Protein AF-A0A914ERN0-F1 (afdb_monomer_lite)

pLDDT: mean 87.13, std 11.27, range [37.75, 97.75]

Radius of gyration: 34.72 Å; chains: 1; bounding box: 72×78×96 Å

Sequence (443 aa):
MRLVADIIRGEQVDKALYILKYSKKDASNKLEKVLLSAMANWQTKNEGADIEEANLIVKEIFVDSARQLKRLRPAPQGMGQKTNPIGNRLGIIRGWDSNWFGGKDYGDRIAEDYKIRRYLEARLSKGGISKIYIERTLKLVTVTITTARPGLIIGKGGQEVDKLKEELKKLTGKDIQINIFEIKRPELDAVLVADSISKQIENRISYRRAVKMAMASTMRMGAEGIKVQISGRLNGAEMARSESFKDGRIPLSTFRADIDYHWAEAHTTYGRLGVKVWIMKGEVYGKRELSPLVGQQKKGEIMLQPKRTKFRRVHKMKMKGNAQRGSQLAYGTFGIKATEGAWITARQIEAARIAATRYMKREGQLWIKIFPDKPITKKPAEVRMGKGKGAVEYWVAVVKPGKIMFEIGGVPYEIAKEALRLAAQKLPVVTRFIVANDFVKPL

Foldseek 3Di:
DVVLQVVQAFPWLVVNLVCLVPDPDPVSVVVNVVSVVVVVVVCVVVVNPDPVVVRDGRHDDDDPPPDPPPPPDPDPPDPPVDDDLQVLQDPPAAADLEDDDQPPNPVVVVVLVVVLVVVCCVVCVVFAWQGWRWYDDPFEIEIETETQHVDVCCDDPNVNVVVSQVVSCVSRVGHYHYHYHHDPQLLQGQSSLQVQLLVCVLVVHQSVVSVVVSQVSNVVVPFQKKKKKKWQCHPLNPDIDIDMDIDGDDDSVDNQWPKHKDWDWRQHPSGIMIIIMITTRGGDDDGDDNDPPVPPPVPPLPQLEDPDDPDQADDDDDLDDADPPQLADDPAQKFKFFQAKDWWFSVLLSQLVCQLCVLCVVAFDKDFPFGQHHFDFDDDPPDDPPPPTHHGDGTTTTHHHSHTGMHTHRDAPVSRVVSNVRSCVSTPTDIDMDGHPPDDHDD

Secondary structure (DSSP, 8-state):
-HHHHHHHTTSBHHHHHHHHHH---HHHHHHHHHHHHHHHHHHHHTTT--GGGS--B-----SS-S-----SS--------S--TTGGGBTTTB--SEE---GGGHHHHHHHHHHHHHHHHHHTTTS-EEEEEEEE-SSEEEEEEEES-HHHHH-GGGHHHHHHHHHHHHHHSSEEEEEEEE-S-GGG-HHHHHHHHHHHHHTT--HHHHHHHHHHHHHHTT-SEEEEEEEESGGG-SS-EEEEEEEE---TT-TTEEEEEEEEEEEETTEEEEEEEEEEEEE--SPPP-S--TT-----------S--S-SS-PPPP--S--SSS-S-SS-SEEEEESS-EEEEHHHHHHHHHHHHHHTTT-SEEEE-----EEEEE--TT--TTS---EEEEEEEEEPTT-EEEEEESS-HHHHHHHHHHHHTTSSS-EEEEE-TT-PPP-

Structure (mmCIF, N/CA/C/O backbone):
data_AF-A0A914ERN0-F1
#
_entry.id   AF-A0A914ERN0-F1
#
loop_
_atom_site.group_PDB
_atom_site.id
_atom_site.type_symbol
_atom_site.label_atom_id
_atom_site.label_alt_id
_atom_site.label_comp_id
_atom_site.label_asym_id
_atom_site.label_entity_id
_atom_site.label_seq_id
_atom_site.pdbx_PDB_ins_code
_atom_site.Cartn_x
_atom_site.Cartn_y
_atom_site.Cartn_z
_atom_site.occupancy
_atom_site.B_iso_or_equiv
_atom_site.auth_seq_id
_atom_site.auth_comp_id
_atom_site.auth_asym_id
_atom_site.auth_atom_id
_atom_site.pdbx_PDB_model_num
ATOM 1 N N . MET A 1 1 ? -39.581 11.720 21.947 1.00 81.75 1 MET A N 1
ATOM 2 C CA . MET A 1 1 ? -39.251 11.022 23.207 1.00 81.75 1 MET A CA 1
ATOM 3 C C . MET A 1 1 ? -39.975 11.668 24.381 1.00 81.75 1 MET A C 1
ATOM 5 O O . MET A 1 1 ? -40.815 10.982 24.935 1.00 81.75 1 MET A O 1
ATOM 9 N N . ARG A 1 2 ? -39.779 12.970 24.664 1.00 86.06 2 ARG A N 1
ATOM 10 C CA . ARG A 1 2 ? -40.518 13.713 25.715 1.00 86.06 2 ARG A CA 1
ATOM 11 C C . ARG A 1 2 ? -42.035 13.502 25.690 1.00 86.06 2 ARG A C 1
ATOM 13 O O . ARG A 1 2 ? -42.568 12.968 26.640 1.00 86.06 2 ARG A O 1
ATOM 20 N N . LEU A 1 3 ? -42.676 13.744 24.546 1.00 86.19 3 LEU A N 1
ATOM 21 C CA . LEU A 1 3 ? -44.133 13.603 24.404 1.00 86.19 3 LEU A CA 1
ATOM 22 C C . LEU A 1 3 ? -44.672 12.216 24.803 1.00 86.19 3 LEU A C 1
ATOM 24 O O . LEU A 1 3 ? -45.736 12.123 25.388 1.00 86.19 3 LEU A O 1
ATOM 28 N N . VAL A 1 4 ? -43.937 11.136 24.513 1.00 87.62 4 VAL A N 1
ATOM 29 C CA . VAL A 1 4 ? -44.347 9.773 24.907 1.00 87.62 4 VAL A CA 1
ATOM 30 C C . VAL A 1 4 ? -44.039 9.514 26.385 1.00 87.62 4 VAL A C 1
ATOM 32 O O . VAL A 1 4 ? -44.820 8.858 27.058 1.00 87.62 4 VAL A O 1
ATOM 35 N N . ALA A 1 5 ? -42.929 10.057 26.893 1.00 87.50 5 ALA A N 1
ATOM 36 C CA . ALA A 1 5 ? -42.560 9.973 28.302 1.00 87.50 5 ALA A CA 1
ATOM 37 C C . ALA A 1 5 ? -43.561 10.712 29.206 1.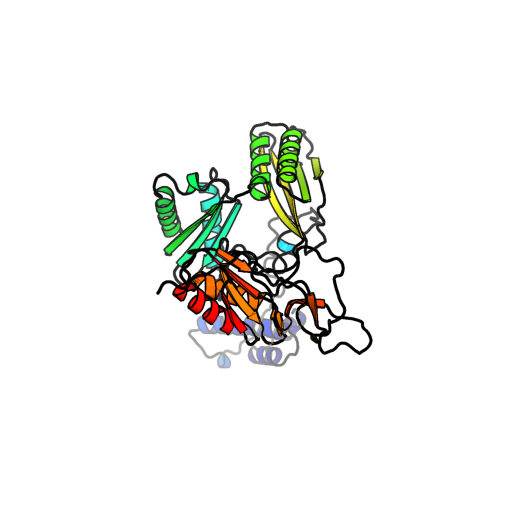00 87.50 5 ALA A C 1
ATOM 39 O O . ALA A 1 5 ? -43.885 10.218 30.277 1.00 87.50 5 ALA A O 1
ATOM 40 N N . ASP A 1 6 ? -44.085 11.855 28.765 1.00 88.44 6 ASP A N 1
ATOM 41 C CA . ASP A 1 6 ? -45.083 12.616 29.517 1.00 88.44 6 ASP A CA 1
ATOM 42 C C . ASP A 1 6 ? -46.426 11.869 29.606 1.00 88.44 6 ASP A C 1
ATOM 44 O O . ASP A 1 6 ? -47.073 11.935 30.642 1.00 88.44 6 ASP A O 1
ATOM 48 N N . ILE A 1 7 ? -46.811 11.108 28.570 1.00 88.50 7 ILE A N 1
ATOM 49 C CA . ILE A 1 7 ? -48.057 10.313 28.551 1.00 88.50 7 ILE A CA 1
ATOM 50 C C . ILE A 1 7 ? -48.031 9.178 29.580 1.00 88.50 7 ILE A C 1
ATOM 52 O O . ILE A 1 7 ? -49.056 8.864 30.170 1.00 88.50 7 ILE A O 1
ATOM 56 N N . ILE A 1 8 ? -46.878 8.536 29.771 1.00 91.31 8 ILE A N 1
ATOM 57 C CA . ILE A 1 8 ? -46.741 7.411 30.709 1.00 91.31 8 ILE A CA 1
ATOM 58 C C . ILE A 1 8 ? -46.378 7.860 32.129 1.00 91.31 8 ILE A C 1
ATOM 60 O O . ILE A 1 8 ? -46.307 7.027 33.028 1.00 91.31 8 ILE A O 1
ATOM 64 N N . ARG A 1 9 ? -46.093 9.152 32.342 1.00 90.38 9 ARG A N 1
ATOM 65 C CA . ARG A 1 9 ? -45.712 9.677 33.656 1.00 90.38 9 ARG A CA 1
ATOM 66 C C . ARG A 1 9 ? -46.934 9.674 34.574 1.00 90.38 9 ARG A C 1
ATOM 68 O O . ARG A 1 9 ? -47.954 10.264 34.245 1.00 90.38 9 ARG A O 1
ATOM 75 N N . GLY A 1 10 ? -46.799 9.053 35.740 1.00 87.94 10 GLY A N 1
ATOM 76 C CA . GLY A 1 10 ? -47.865 8.932 36.734 1.00 87.94 10 GLY A CA 1
ATOM 77 C C . GLY A 1 10 ? -48.873 7.814 36.455 1.00 87.94 10 GLY A C 1
ATOM 78 O O . GLY A 1 10 ? -49.787 7.631 37.251 1.00 87.94 10 GLY A O 1
ATOM 79 N N . GLU A 1 11 ? -48.710 7.053 35.372 1.00 90.25 11 GLU A N 1
ATOM 80 C CA . GLU A 1 11 ? -49.578 5.916 35.054 1.00 90.25 11 GLU A CA 1
ATOM 81 C C . GLU A 1 11 ? -49.099 4.626 35.735 1.00 90.25 11 GLU A C 1
ATOM 83 O O . GLU A 1 11 ? -47.909 4.456 36.032 1.00 90.25 11 GLU A O 1
ATOM 88 N N . GLN A 1 12 ? -50.030 3.693 35.953 1.00 90.81 12 GLN A N 1
ATOM 89 C CA . GLN A 1 12 ? -49.698 2.328 36.373 1.00 90.81 12 GLN A CA 1
ATOM 90 C C . GLN A 1 12 ? -48.815 1.644 35.329 1.00 90.81 12 GLN A C 1
ATOM 92 O O . GLN A 1 12 ? -48.972 1.866 34.125 1.00 90.81 12 GLN A O 1
ATOM 97 N N . VAL A 1 13 ? -47.897 0.793 35.786 1.00 89.56 13 VAL A N 1
ATOM 98 C CA . VAL A 1 13 ? -46.905 0.140 34.919 1.00 89.56 13 VAL A CA 1
ATOM 99 C C . VAL A 1 13 ? -47.565 -0.686 33.809 1.00 89.56 13 VAL A C 1
ATOM 101 O O . VAL A 1 13 ? -47.133 -0.592 32.660 1.00 89.56 13 VAL A O 1
ATOM 104 N N . ASP A 1 14 ? -48.661 -1.392 34.095 1.00 88.25 14 ASP A N 1
ATOM 105 C CA . ASP A 1 14 ? -49.376 -2.209 33.101 1.00 88.25 14 ASP A CA 1
ATOM 106 C C . ASP A 1 14 ? -50.022 -1.353 32.011 1.00 88.25 14 ASP A C 1
ATOM 108 O O . ASP A 1 14 ? -49.905 -1.623 30.810 1.00 88.25 14 ASP A O 1
ATOM 112 N N . LYS A 1 15 ? -50.643 -0.244 32.422 1.00 89.75 15 LYS A N 1
ATOM 113 C CA . LYS A 1 15 ? -51.238 0.733 31.509 1.00 89.75 15 LYS A CA 1
ATOM 114 C C . LYS A 1 15 ? -50.163 1.451 30.692 1.00 89.75 15 LYS A C 1
ATOM 116 O O . LYS A 1 15 ? -50.334 1.637 29.487 1.00 89.75 15 LYS A O 1
ATOM 121 N N . ALA A 1 16 ? -49.030 1.795 31.301 1.00 90.81 16 ALA A N 1
ATOM 122 C CA . ALA A 1 16 ? -47.885 2.379 30.611 1.00 90.81 16 ALA A CA 1
ATOM 123 C C . ALA A 1 16 ? -47.293 1.415 29.567 1.00 90.81 16 ALA A C 1
ATOM 125 O O . ALA A 1 16 ? -47.033 1.830 28.437 1.00 90.81 16 ALA A O 1
ATOM 126 N N . LEU A 1 17 ? -47.140 0.127 29.894 1.00 90.81 17 LEU A N 1
ATOM 127 C CA . LEU A 1 17 ? -46.702 -0.910 28.952 1.00 90.81 17 LEU A CA 1
ATOM 128 C C . LEU A 1 17 ? -47.677 -1.068 27.789 1.00 90.81 17 LEU A C 1
ATOM 130 O O . LEU A 1 17 ? -47.248 -1.113 26.637 1.00 90.81 17 LEU A O 1
ATOM 134 N N . TYR A 1 18 ? -48.980 -1.095 28.069 1.00 91.81 18 TYR A N 1
ATOM 135 C CA . TYR A 1 18 ? -50.008 -1.168 27.036 1.00 91.81 18 TYR A CA 1
ATOM 136 C C . TYR A 1 18 ? -49.926 0.029 26.076 1.00 91.81 18 TYR A C 1
ATOM 138 O O . TYR A 1 18 ? -49.869 -0.144 24.856 1.00 91.81 18 TYR A O 1
ATOM 146 N N . ILE A 1 19 ? -49.838 1.248 26.618 1.00 91.00 19 ILE A N 1
ATOM 147 C CA . ILE A 1 19 ? -49.691 2.475 25.826 1.00 91.00 19 ILE A CA 1
ATOM 148 C C . ILE A 1 19 ? -48.431 2.415 24.957 1.00 91.00 19 ILE A C 1
ATOM 150 O O . ILE A 1 19 ? -48.478 2.776 23.781 1.00 91.00 19 ILE A O 1
ATOM 154 N N . LEU A 1 20 ? -47.304 1.956 25.504 1.00 92.31 20 LEU A N 1
ATOM 155 C CA . LEU A 1 20 ? -46.041 1.880 24.772 1.00 92.31 20 LEU A CA 1
ATOM 156 C C . LEU A 1 20 ? -46.078 0.823 23.662 1.00 92.31 20 LEU A C 1
ATOM 158 O O . LEU A 1 20 ? -45.673 1.128 22.539 1.00 92.31 20 LEU A O 1
ATOM 162 N N . LYS A 1 21 ? -46.630 -0.362 23.939 1.00 91.69 21 LYS A N 1
ATOM 163 C CA . LYS A 1 21 ? -46.690 -1.497 23.007 1.00 91.69 21 LYS A CA 1
ATOM 164 C C . LYS A 1 21 ? -47.580 -1.229 21.791 1.00 91.69 21 LYS A C 1
ATOM 166 O O . LYS A 1 21 ? -47.264 -1.668 20.687 1.00 91.69 21 LYS A O 1
ATOM 171 N N . TYR A 1 22 ? -48.673 -0.485 21.973 1.00 90.62 22 TYR A N 1
ATOM 172 C CA . TYR A 1 22 ? -49.628 -0.174 20.899 1.00 90.62 22 TYR A CA 1
ATOM 173 C C . TYR A 1 22 ? -49.457 1.228 20.290 1.00 90.62 22 TYR A C 1
ATOM 175 O O . TYR A 1 22 ? -50.153 1.594 19.338 1.00 90.62 22 TYR A O 1
ATOM 183 N N . SER A 1 23 ? -48.513 2.027 20.788 1.00 89.62 23 SER A N 1
ATOM 184 C CA . SER A 1 23 ? -48.238 3.358 20.249 1.00 89.62 23 SER A CA 1
ATOM 185 C C . SER A 1 23 ? -47.385 3.299 18.979 1.00 89.62 23 SER A C 1
ATOM 187 O O . SER A 1 23 ? -46.308 2.714 18.946 1.00 89.62 23 SER A O 1
ATOM 189 N N . LYS A 1 24 ? -47.811 4.011 17.925 1.00 87.81 24 LYS A N 1
ATOM 190 C CA . LYS A 1 24 ? -47.096 4.085 16.630 1.00 87.81 24 LYS A CA 1
ATOM 191 C C . LYS A 1 24 ? -45.813 4.935 16.655 1.00 87.81 24 LYS A C 1
ATOM 193 O O . LYS A 1 24 ? -45.214 5.175 15.607 1.00 87.81 24 LYS A O 1
ATOM 198 N N . LYS A 1 25 ? -45.411 5.491 17.802 1.00 89.62 25 LYS A N 1
ATOM 199 C CA . LYS A 1 25 ? -44.251 6.395 17.900 1.00 89.62 25 LYS A CA 1
ATOM 200 C C . LYS A 1 25 ? -42.958 5.590 18.103 1.00 89.62 25 LYS A C 1
ATOM 202 O O . LYS A 1 25 ? -42.872 4.805 19.033 1.00 89.62 25 LYS A O 1
ATOM 207 N N . ASP A 1 26 ? -41.903 5.872 17.328 1.00 86.44 26 ASP A N 1
ATOM 208 C CA . ASP A 1 26 ? -40.585 5.197 17.456 1.00 86.44 26 ASP A CA 1
ATOM 209 C C . ASP A 1 26 ? -39.987 5.269 18.876 1.00 86.44 26 ASP A C 1
ATOM 211 O O . ASP A 1 26 ? -39.319 4.351 19.349 1.00 86.44 26 ASP A O 1
ATOM 215 N N . ALA A 1 27 ? -40.261 6.364 19.593 1.00 87.50 27 ALA A N 1
ATOM 216 C CA . ALA A 1 27 ? -39.803 6.534 20.967 1.00 87.50 27 ALA A CA 1
ATOM 217 C C . ALA A 1 27 ? -40.391 5.494 21.939 1.00 87.50 27 ALA A C 1
ATOM 219 O O . ALA A 1 27 ? -39.750 5.220 22.952 1.00 87.50 27 ALA A O 1
ATOM 220 N N . SER A 1 28 ? -41.554 4.913 21.633 1.00 90.31 28 SER A N 1
ATOM 221 C CA . SER A 1 28 ? -42.236 3.947 22.493 1.00 90.31 28 SER A CA 1
ATOM 222 C C . SER A 1 28 ? -41.409 2.678 22.685 1.00 90.31 28 SER A C 1
ATOM 224 O O . SER A 1 28 ? -41.165 2.298 23.822 1.00 90.31 28 SER A O 1
ATOM 226 N N . ASN A 1 29 ? -40.821 2.133 21.614 1.00 89.31 29 ASN A N 1
ATOM 227 C CA . ASN A 1 29 ? -39.947 0.950 21.674 1.00 89.31 29 ASN A CA 1
ATOM 228 C C . ASN A 1 29 ? -38.736 1.141 22.604 1.00 89.31 29 ASN A C 1
ATOM 230 O O . ASN A 1 29 ? -38.238 0.198 23.218 1.00 89.31 29 ASN A O 1
ATOM 234 N N . LYS A 1 30 ? -38.200 2.368 22.672 1.00 88.81 30 LYS A N 1
ATOM 235 C CA . LYS A 1 30 ? -37.059 2.698 23.542 1.00 88.81 30 LYS A CA 1
ATOM 236 C C . LYS A 1 30 ? -37.501 2.834 24.996 1.00 88.81 30 LYS A C 1
ATOM 238 O O . LYS A 1 30 ? -36.798 2.354 25.876 1.00 88.81 30 LYS A O 1
ATOM 243 N N . LEU A 1 31 ? -38.646 3.470 25.235 1.00 90.00 31 LEU A N 1
ATOM 244 C CA . LEU A 1 31 ? -39.204 3.657 26.574 1.00 90.00 31 LEU A CA 1
ATOM 245 C C . LEU A 1 31 ? -39.729 2.346 27.174 1.00 90.00 31 LEU A C 1
ATOM 247 O O . LEU A 1 31 ? -39.523 2.112 28.357 1.00 90.00 31 LEU A O 1
ATOM 251 N N . GLU A 1 32 ? -40.300 1.461 26.357 1.00 91.94 32 GLU A N 1
ATOM 252 C CA . GLU A 1 32 ? -40.731 0.116 26.754 1.00 91.94 32 GLU A CA 1
ATOM 253 C C . GLU A 1 32 ? -39.556 -0.694 27.308 1.00 91.94 32 GLU A C 1
ATOM 255 O O . GLU A 1 32 ? -39.633 -1.231 28.408 1.00 91.94 32 GLU A O 1
ATOM 260 N N . LYS A 1 33 ? -38.413 -0.695 26.610 1.00 90.50 33 LYS A N 1
ATOM 261 C CA . LYS A 1 33 ? -37.191 -1.361 27.091 1.00 90.50 33 LYS A CA 1
ATOM 262 C C . LYS A 1 33 ? -36.689 -0.799 28.419 1.00 90.50 33 LYS A C 1
ATOM 264 O O . LYS A 1 33 ? -36.198 -1.560 29.249 1.00 90.50 33 LYS A O 1
ATOM 269 N N . VAL A 1 34 ? -36.785 0.517 28.616 1.00 89.94 34 VAL A N 1
ATOM 270 C CA . VAL A 1 34 ? -36.385 1.165 29.876 1.00 89.94 34 VAL A CA 1
ATOM 271 C C . VAL A 1 34 ? -37.326 0.759 31.007 1.00 89.94 34 VAL A C 1
ATOM 273 O O . VAL A 1 34 ? -36.851 0.421 32.087 1.00 89.94 34 VAL A O 1
ATOM 276 N N . LEU A 1 35 ? -38.635 0.740 30.750 1.00 90.38 35 LEU A N 1
ATOM 277 C CA . LEU A 1 35 ? -39.643 0.354 31.732 1.00 90.38 35 LEU A CA 1
ATOM 278 C C . LEU A 1 35 ? -39.508 -1.125 32.128 1.00 90.38 35 LEU A C 1
ATOM 280 O O . LEU A 1 35 ? -39.431 -1.426 33.315 1.00 90.38 35 LEU A O 1
ATOM 284 N N . LEU A 1 36 ? -39.340 -2.026 31.154 1.00 91.12 36 LEU A N 1
ATOM 285 C CA . LEU A 1 36 ? -39.062 -3.449 31.395 1.00 91.12 36 LEU A CA 1
ATOM 286 C C . LEU A 1 36 ? -37.764 -3.660 32.188 1.00 91.12 36 LEU A C 1
ATOM 288 O O . LEU A 1 36 ? -37.714 -4.481 33.099 1.00 91.12 36 LEU A O 1
ATOM 292 N N . SER A 1 37 ? -36.711 -2.892 31.886 1.00 90.69 37 SER A N 1
ATOM 293 C CA . SER A 1 37 ? -35.466 -2.946 32.660 1.00 90.69 37 SER A CA 1
ATOM 294 C C . SER A 1 37 ? -35.651 -2.444 34.096 1.00 90.69 37 SER A C 1
ATOM 296 O O . SER A 1 37 ? -35.029 -2.991 35.005 1.00 90.69 37 SER A O 1
ATOM 298 N N . ALA A 1 38 ? -36.485 -1.425 34.321 1.00 89.12 38 ALA A N 1
ATOM 299 C CA . ALA A 1 38 ? -36.793 -0.926 35.659 1.00 89.12 38 ALA A CA 1
ATOM 300 C C . ALA A 1 38 ? -37.590 -1.955 36.480 1.00 89.12 38 ALA A C 1
ATOM 302 O O . ALA A 1 38 ? -37.272 -2.167 37.649 1.00 89.12 38 ALA A O 1
ATOM 303 N N . MET A 1 39 ? -38.552 -2.638 35.855 1.00 88.00 39 MET A N 1
ATOM 304 C CA . MET A 1 39 ? -39.310 -3.740 36.458 1.00 88.00 39 MET A CA 1
ATOM 305 C C . MET A 1 39 ? -38.406 -4.912 36.850 1.00 88.00 39 MET A C 1
ATOM 307 O O . MET A 1 39 ? -38.461 -5.372 37.986 1.00 88.00 39 MET A O 1
ATOM 311 N N . ALA A 1 40 ? -37.505 -5.334 35.958 1.00 87.12 40 ALA A N 1
ATOM 312 C CA . ALA A 1 40 ? -36.551 -6.406 36.246 1.00 87.12 40 ALA A CA 1
ATOM 313 C C . ALA A 1 40 ? -35.616 -6.055 37.423 1.00 87.12 40 ALA A C 1
ATOM 315 O O . ALA A 1 40 ? -35.338 -6.889 38.287 1.00 87.12 40 ALA A O 1
ATOM 316 N N . ASN A 1 41 ? -35.166 -4.796 37.502 1.00 88.31 41 ASN A N 1
ATOM 317 C CA . ASN A 1 41 ? -34.366 -4.310 38.630 1.00 88.31 41 ASN A CA 1
ATOM 318 C C . ASN A 1 41 ? -35.152 -4.316 39.950 1.00 88.31 41 ASN A C 1
ATOM 320 O O . ASN A 1 41 ? -34.573 -4.579 41.002 1.00 88.31 41 ASN A O 1
ATOM 324 N N . TRP A 1 42 ? -36.448 -4.004 39.905 1.00 87.75 42 TRP A N 1
ATOM 325 C CA . TRP A 1 42 ? -37.327 -4.057 41.070 1.00 87.75 42 TRP A CA 1
ATOM 326 C C . TRP A 1 42 ? -37.553 -5.504 41.533 1.00 87.75 42 TRP A C 1
ATOM 328 O O . TRP A 1 42 ? -37.339 -5.788 42.708 1.00 87.75 42 TRP A O 1
ATOM 338 N N . GLN A 1 43 ? -37.855 -6.433 40.617 1.00 86.12 43 GLN A N 1
ATOM 339 C CA . GLN A 1 43 ? -38.014 -7.863 40.934 1.00 86.12 43 GLN A CA 1
ATOM 340 C C . GLN A 1 43 ? -36.761 -8.450 41.583 1.00 86.12 43 GLN A C 1
ATOM 342 O O . GLN A 1 43 ? -36.849 -9.167 42.573 1.00 86.12 43 GLN A O 1
ATOM 347 N N . THR A 1 44 ? -35.583 -8.096 41.062 1.00 85.81 44 THR A N 1
ATOM 348 C CA . THR A 1 44 ? -34.299 -8.551 41.616 1.00 85.81 44 THR A CA 1
ATOM 349 C C . THR A 1 44 ? -34.086 -8.052 43.050 1.00 85.81 44 THR A C 1
ATOM 351 O O . THR A 1 44 ? -33.466 -8.738 43.854 1.00 85.81 44 THR A O 1
ATOM 354 N N . LYS A 1 45 ? -34.588 -6.856 43.385 1.00 87.19 45 LYS A N 1
ATOM 355 C CA . LYS A 1 45 ? -34.467 -6.278 44.732 1.00 87.19 45 LYS A CA 1
ATOM 356 C C . LYS A 1 45 ? -35.470 -6.844 45.735 1.00 87.19 45 LYS A C 1
ATOM 358 O O . LYS A 1 45 ? -35.169 -6.820 46.920 1.00 87.19 45 LYS A O 1
ATOM 363 N N . ASN A 1 46 ? -36.618 -7.329 45.270 1.00 84.00 46 ASN A N 1
ATOM 364 C CA . ASN A 1 46 ? -37.695 -7.855 46.112 1.00 84.00 46 ASN A CA 1
ATOM 365 C C . ASN A 1 46 ? -37.856 -9.373 45.955 1.00 84.00 46 ASN A C 1
ATOM 367 O O . ASN A 1 46 ? -38.974 -9.873 45.919 1.00 84.00 46 ASN A O 1
ATOM 371 N N . GLU A 1 47 ? -36.737 -10.087 45.805 1.00 80.50 47 GLU A N 1
ATOM 372 C CA . GLU A 1 47 ? -36.672 -11.559 45.830 1.00 80.50 47 GLU A CA 1
ATOM 373 C C . GLU A 1 47 ? -37.648 -12.273 44.874 1.00 80.50 47 GLU A C 1
ATOM 375 O O . GLU A 1 47 ? -38.101 -13.380 45.140 1.00 80.50 47 GLU A O 1
ATOM 380 N N . GLY A 1 48 ? -37.952 -11.663 43.723 1.00 70.56 48 GLY A N 1
ATOM 381 C CA . GLY A 1 48 ? -38.833 -12.268 42.723 1.00 70.56 48 GLY A CA 1
ATOM 382 C C . GLY A 1 48 ? -40.327 -12.180 43.041 1.00 70.56 48 GLY A C 1
ATOM 383 O O . GLY A 1 48 ? -41.092 -12.927 42.441 1.00 70.56 48 GLY A O 1
ATOM 384 N N . ALA A 1 49 ? -40.743 -11.272 43.931 1.00 75.69 49 ALA A N 1
ATOM 385 C CA . ALA A 1 49 ? -42.154 -10.963 44.154 1.00 75.69 49 ALA A CA 1
ATOM 386 C C . ALA A 1 49 ? -42.894 -10.646 42.838 1.00 75.69 49 ALA A C 1
ATOM 388 O O . ALA A 1 49 ? -42.345 -9.990 41.938 1.00 75.69 49 ALA A O 1
ATOM 389 N N . ASP A 1 50 ? -44.149 -11.094 42.745 1.00 72.50 50 ASP A N 1
ATOM 390 C CA . ASP A 1 50 ? -44.970 -10.904 41.556 1.00 72.50 50 ASP A CA 1
ATOM 391 C C . ASP A 1 50 ? -45.312 -9.425 41.352 1.00 72.50 50 ASP A C 1
ATOM 393 O O . ASP A 1 50 ? -45.817 -8.725 42.230 1.00 72.50 50 ASP A O 1
ATOM 397 N N . ILE A 1 51 ? -45.009 -8.933 40.150 1.00 69.38 51 ILE A N 1
ATOM 398 C CA . ILE A 1 51 ? -45.210 -7.526 39.781 1.00 69.38 51 ILE A CA 1
ATOM 399 C C . ILE A 1 51 ? -46.698 -7.168 39.767 1.00 69.38 51 ILE A C 1
ATOM 401 O O . ILE A 1 51 ? -47.054 -6.039 40.105 1.00 69.38 51 ILE A O 1
ATOM 405 N N . GLU A 1 52 ? -47.548 -8.118 39.375 1.00 67.06 52 GLU A N 1
ATOM 406 C CA . GLU A 1 52 ? -48.994 -7.919 39.236 1.00 67.06 52 GLU A CA 1
ATOM 407 C C . GLU A 1 52 ? -49.662 -7.624 40.590 1.00 67.06 52 GLU A C 1
ATOM 409 O O . GLU A 1 52 ? -50.636 -6.877 40.653 1.00 67.06 52 GLU A O 1
ATOM 414 N N . GLU A 1 53 ? -49.082 -8.106 41.693 1.00 65.81 53 GLU A N 1
ATOM 415 C CA . GLU A 1 53 ? -49.562 -7.834 43.054 1.00 65.81 53 GLU A CA 1
ATOM 416 C C . GLU A 1 53 ? -49.023 -6.506 43.625 1.00 65.81 53 GLU A C 1
ATOM 418 O O . GLU A 1 53 ? -49.556 -5.971 44.598 1.00 65.81 53 GLU A O 1
ATOM 423 N N . ALA A 1 54 ? -47.984 -5.928 43.011 1.00 70.19 54 ALA A N 1
ATOM 424 C CA . ALA A 1 54 ? -47.200 -4.831 43.582 1.00 70.19 54 ALA A CA 1
ATOM 425 C C . ALA A 1 54 ? -47.706 -3.410 43.254 1.00 70.19 54 ALA A C 1
ATOM 427 O O . ALA A 1 54 ? -47.090 -2.435 43.690 1.00 70.19 54 ALA A O 1
ATOM 428 N N . ASN A 1 55 ? -48.805 -3.273 42.499 1.00 80.25 55 ASN A N 1
ATOM 429 C CA . ASN A 1 55 ? -49.465 -2.005 42.130 1.00 80.25 55 ASN A CA 1
ATOM 430 C C . ASN A 1 55 ? -48.481 -0.852 41.810 1.00 80.25 55 ASN A C 1
ATOM 432 O O . ASN A 1 55 ? -48.527 0.237 42.392 1.00 80.25 55 ASN A O 1
ATOM 436 N N . LEU A 1 56 ? -47.530 -1.117 40.910 1.00 86.88 56 LEU A N 1
ATOM 437 C CA . LEU A 1 56 ? -46.434 -0.200 40.599 1.00 86.88 56 LEU A CA 1
ATOM 438 C C . LEU A 1 56 ? -46.882 0.956 39.691 1.00 86.88 56 LEU A C 1
ATOM 440 O O . LEU A 1 56 ? -47.666 0.783 38.756 1.00 86.88 56 LEU A O 1
ATOM 444 N N . ILE A 1 57 ? -46.304 2.140 39.916 1.00 91.38 57 ILE A N 1
ATOM 445 C CA . ILE A 1 57 ? -46.594 3.373 39.164 1.00 91.38 57 ILE A CA 1
ATOM 446 C C . ILE A 1 57 ? -45.295 3.987 38.634 1.00 91.38 57 ILE A C 1
ATOM 448 O O . ILE A 1 57 ? -44.272 4.029 39.325 1.00 91.38 57 ILE A O 1
ATOM 452 N N . VAL A 1 58 ? -45.335 4.530 37.415 1.00 88.88 58 VAL A N 1
ATOM 453 C CA . VAL A 1 58 ? -44.227 5.295 36.824 1.00 88.88 58 VAL A CA 1
ATOM 454 C C . VAL A 1 58 ? -44.163 6.684 37.464 1.00 88.88 58 VAL A C 1
ATOM 456 O O . VAL A 1 58 ? -44.699 7.656 36.936 1.00 88.88 58 VAL A O 1
ATOM 459 N N . LYS A 1 59 ? -43.505 6.790 38.623 1.00 87.38 59 LYS A N 1
ATOM 460 C CA . LYS A 1 59 ? -43.445 8.037 39.406 1.00 87.38 59 LYS A CA 1
ATOM 461 C C . LYS A 1 59 ? -42.796 9.196 38.640 1.00 87.38 59 LYS A C 1
ATOM 463 O O . LYS A 1 59 ? -43.385 10.263 38.506 1.00 87.38 59 LYS A O 1
ATOM 468 N N . GLU A 1 60 ? -41.587 8.991 38.126 1.00 85.25 60 GLU A N 1
ATOM 469 C CA . GLU A 1 60 ? -40.825 10.019 37.414 1.00 85.25 60 GLU A CA 1
ATOM 470 C C . GLU A 1 60 ? -40.108 9.428 36.202 1.00 85.25 60 GLU A C 1
ATOM 472 O O . GLU A 1 60 ? -39.639 8.291 36.219 1.00 85.25 60 GLU A O 1
ATOM 477 N N . ILE A 1 61 ? -40.002 10.232 35.143 1.00 85.75 61 ILE A N 1
ATOM 478 C CA . ILE A 1 61 ? -39.273 9.877 33.930 1.00 85.75 61 ILE A CA 1
ATOM 479 C C . ILE A 1 61 ? -38.503 11.083 33.407 1.00 85.75 61 ILE A C 1
ATOM 481 O O . ILE A 1 61 ? -39.073 12.143 33.127 1.00 85.75 61 ILE A O 1
ATOM 485 N N . PHE A 1 62 ? -37.196 10.892 33.256 1.00 83.38 62 PHE A N 1
ATOM 486 C CA . PHE A 1 62 ? -36.263 11.921 32.827 1.00 83.38 62 PHE A CA 1
ATOM 487 C C . PHE A 1 62 ? -35.890 11.730 31.359 1.00 83.38 62 PHE A C 1
ATOM 489 O O . PHE A 1 62 ? -35.486 10.647 30.936 1.00 83.38 62 PHE A O 1
ATOM 496 N N . VAL A 1 63 ? -35.985 12.805 30.579 1.00 78.94 63 VAL A N 1
ATOM 497 C CA . VAL A 1 63 ? -35.530 12.858 29.186 1.00 78.94 63 VAL A CA 1
ATOM 498 C C . VAL A 1 63 ? -34.573 14.040 29.079 1.00 78.94 63 VAL A C 1
ATOM 500 O O . VAL A 1 63 ? -34.923 15.151 29.457 1.00 78.94 63 VAL A O 1
ATOM 503 N N . ASP A 1 64 ? -33.360 13.790 28.585 1.00 70.88 64 ASP A N 1
ATOM 504 C CA . ASP A 1 64 ? -32.269 14.772 28.446 1.00 70.88 64 ASP A CA 1
ATOM 505 C C . ASP A 1 64 ? -31.604 15.252 29.756 1.00 70.88 64 ASP A C 1
ATOM 507 O O . ASP A 1 64 ? -30.772 16.154 29.720 1.00 70.88 64 ASP A O 1
ATOM 511 N N . SER A 1 65 ? -31.900 14.627 30.902 1.00 64.94 65 SER A N 1
ATOM 512 C CA . SER A 1 65 ? -31.295 14.971 32.207 1.00 64.94 65 SER A CA 1
ATOM 513 C C . SER A 1 65 ? -30.018 14.188 32.538 1.00 64.94 65 SER A C 1
ATOM 515 O O . SER A 1 65 ? -29.423 14.388 33.596 1.00 64.94 65 SER A O 1
ATOM 517 N N . ALA A 1 66 ? -29.574 13.286 31.656 1.00 61.44 66 ALA A N 1
ATOM 518 C CA . ALA A 1 66 ? -28.275 12.641 31.818 1.00 61.44 66 ALA A CA 1
ATOM 519 C C . ALA A 1 66 ? -27.173 13.708 31.767 1.00 61.44 66 ALA A C 1
ATOM 521 O O . ALA A 1 66 ? -27.273 14.659 30.989 1.00 61.44 66 ALA A O 1
ATOM 522 N N . ARG A 1 67 ? -26.108 13.539 32.566 1.00 54.19 67 ARG A N 1
ATOM 523 C CA . ARG A 1 67 ? -24.914 14.392 32.510 1.00 54.19 67 ARG A CA 1
ATOM 524 C C . ARG A 1 67 ? -24.468 14.450 31.052 1.00 54.19 67 ARG A C 1
ATOM 526 O O . ARG A 1 67 ? -23.908 13.476 30.551 1.00 54.19 67 ARG A O 1
ATOM 533 N N . GLN A 1 68 ? -24.750 15.558 30.357 1.00 56.00 68 GLN A N 1
ATOM 534 C CA . GLN A 1 68 ? -24.207 15.774 29.024 1.00 56.00 68 GLN A CA 1
ATOM 535 C C . GLN A 1 68 ? -22.706 15.602 29.189 1.00 56.00 68 GLN A C 1
ATOM 537 O O . GLN A 1 68 ? -22.083 16.333 29.965 1.00 56.00 68 GLN A O 1
ATOM 542 N N . LEU A 1 69 ? -22.137 14.583 28.542 1.00 58.12 69 LEU A N 1
ATOM 543 C CA . LEU A 1 69 ? -20.696 14.424 28.491 1.00 58.12 69 LEU A CA 1
ATOM 544 C C . LEU A 1 69 ? -20.181 15.699 27.834 1.00 58.12 69 LEU A C 1
ATOM 546 O O . LEU A 1 69 ? -20.244 15.845 26.612 1.00 58.12 69 LEU A O 1
ATOM 550 N N . LYS A 1 70 ? -19.745 16.662 28.658 1.00 51.50 70 LYS A N 1
ATOM 551 C CA . LYS A 1 70 ? -19.098 17.871 28.174 1.00 51.50 70 LYS A CA 1
ATOM 552 C C . LYS A 1 70 ? -17.987 17.375 27.282 1.00 51.50 70 LYS A C 1
ATOM 554 O O . LYS A 1 70 ? -17.163 16.556 27.693 1.00 51.50 70 LYS A O 1
ATOM 559 N N . ARG A 1 71 ? -18.011 17.829 26.034 1.00 45.81 71 ARG A N 1
ATOM 560 C CA . ARG A 1 71 ? -16.956 17.524 25.087 1.00 45.81 71 ARG A CA 1
ATOM 561 C C . ARG A 1 71 ? -15.654 17.950 25.765 1.00 45.81 71 ARG A C 1
ATOM 563 O O . ARG A 1 71 ? -15.422 19.136 25.956 1.00 45.81 71 ARG A O 1
ATOM 570 N N . LEU A 1 72 ? -14.829 16.979 26.157 1.00 59.19 72 LEU A N 1
ATOM 571 C CA . LEU A 1 72 ? -13.530 17.211 26.810 1.00 59.19 72 LEU A CA 1
ATOM 572 C C . LEU A 1 72 ? -12.582 18.044 25.934 1.00 59.19 72 LEU A C 1
ATOM 574 O O . LEU A 1 72 ? -11.523 18.467 26.377 1.00 59.19 72 LEU A O 1
ATOM 578 N N . ARG A 1 73 ? -12.945 18.238 24.664 1.00 47.97 73 ARG A N 1
ATOM 579 C CA . ARG A 1 73 ? -12.185 18.969 23.664 1.00 47.97 73 ARG A CA 1
ATOM 580 C C . ARG A 1 73 ? -13.139 19.923 22.945 1.00 47.97 73 ARG A C 1
ATOM 582 O O . ARG A 1 73 ? -14.255 19.499 22.624 1.00 47.97 73 ARG A O 1
ATOM 589 N N . PRO A 1 74 ? -12.723 21.164 22.650 1.00 48.09 74 PRO A N 1
ATOM 590 C CA . PRO A 1 74 ? -13.470 22.049 21.765 1.00 48.09 74 PRO A CA 1
ATOM 591 C C . PRO A 1 74 ? -13.816 21.341 20.451 1.00 48.09 74 PRO A C 1
ATOM 593 O O . PRO A 1 74 ? -13.111 20.423 20.014 1.00 48.09 74 PRO A O 1
ATOM 596 N N . ALA A 1 75 ? -14.895 21.771 19.794 1.00 52.19 75 ALA A N 1
ATOM 597 C CA . ALA A 1 75 ? -15.108 21.381 18.408 1.00 52.19 75 ALA A CA 1
ATOM 598 C C . ALA A 1 75 ? -13.872 21.771 17.588 1.00 52.19 75 ALA A C 1
ATOM 600 O O . ALA A 1 75 ? -13.386 22.889 17.759 1.00 52.19 75 ALA A O 1
ATOM 601 N N . PRO A 1 76 ? -13.335 20.881 16.736 1.00 49.62 76 PRO A N 1
ATOM 602 C CA . PRO A 1 76 ? -12.226 21.252 15.874 1.00 49.62 76 PRO A CA 1
ATOM 603 C C . PRO A 1 76 ? -12.664 22.443 15.013 1.00 49.62 76 PRO A C 1
ATOM 605 O O . PRO A 1 76 ? -13.536 22.307 14.162 1.00 49.62 76 PRO A O 1
ATOM 608 N N . GLN A 1 77 ? -12.073 23.614 15.262 1.00 48.66 77 GLN A N 1
ATOM 609 C CA . GLN A 1 77 ? -12.354 24.854 14.526 1.00 48.66 77 GLN A CA 1
ATOM 610 C C . GLN A 1 77 ? -11.639 24.909 13.163 1.00 48.66 77 GLN A C 1
ATOM 612 O O . GLN A 1 77 ? -11.776 25.872 12.417 1.00 48.66 77 GLN A O 1
ATOM 617 N N . GLY A 1 78 ? -10.888 23.864 12.803 1.00 47.09 78 GLY A N 1
ATOM 618 C CA . GLY A 1 78 ? -10.277 23.730 11.486 1.00 47.09 78 GLY A CA 1
ATOM 619 C C . GLY A 1 78 ? -11.196 22.993 10.516 1.00 47.09 78 GLY A C 1
ATOM 620 O O . GLY A 1 78 ? -11.370 21.780 10.637 1.00 47.09 78 GLY A O 1
ATOM 621 N N . MET A 1 79 ? -11.735 23.687 9.510 1.00 51.50 79 MET A N 1
ATOM 622 C CA . MET A 1 79 ? -12.395 23.026 8.379 1.00 51.50 79 MET A CA 1
ATOM 623 C C . MET A 1 79 ? -11.355 22.298 7.517 1.00 51.50 79 MET A C 1
ATOM 625 O O . MET A 1 79 ? -10.750 22.861 6.605 1.00 51.50 79 MET A O 1
ATOM 629 N N . GLY A 1 80 ? -11.167 21.004 7.769 1.00 64.00 80 GLY A N 1
ATOM 630 C CA . GLY A 1 80 ? -10.570 20.101 6.791 1.00 64.00 80 GLY A CA 1
ATOM 631 C C . GLY A 1 80 ? -11.544 19.887 5.632 1.00 64.00 80 GLY A C 1
ATOM 632 O O . GLY A 1 80 ? -12.397 19.016 5.703 1.00 64.00 80 GLY A O 1
ATOM 633 N N . GLN A 1 81 ? -11.427 20.672 4.559 1.00 80.94 81 GLN A N 1
ATOM 634 C CA . GLN A 1 81 ? -12.345 20.598 3.407 1.00 80.94 81 GLN A CA 1
ATOM 635 C C . GLN A 1 81 ? -12.091 19.392 2.479 1.00 80.94 81 GLN A C 1
ATOM 637 O O . GLN A 1 81 ? -12.882 19.125 1.579 1.00 80.94 81 GLN A O 1
ATOM 642 N N . LYS A 1 82 ? -10.961 18.685 2.638 1.00 86.50 82 LYS A N 1
ATOM 643 C CA . LYS A 1 82 ? -10.498 17.646 1.700 1.00 86.50 82 LYS A CA 1
ATOM 644 C C . LYS A 1 82 ? -10.503 16.271 2.353 1.00 86.50 82 LYS A C 1
ATOM 646 O O . LYS A 1 82 ? -9.844 16.069 3.370 1.00 86.50 82 LYS A O 1
ATOM 651 N N . THR A 1 83 ? -11.173 15.317 1.717 1.00 90.31 83 THR A N 1
ATOM 652 C CA . THR A 1 83 ? -11.208 13.919 2.159 1.00 90.31 83 THR A CA 1
ATOM 653 C C . THR A 1 83 ? -9.887 13.196 1.887 1.00 90.31 83 THR A C 1
ATOM 655 O O . THR A 1 83 ? -9.128 13.564 0.985 1.00 90.31 83 THR A O 1
ATOM 658 N N . ASN A 1 84 ? -9.613 12.134 2.652 1.00 91.69 84 ASN A N 1
ATOM 659 C CA . ASN A 1 84 ? -8.452 11.275 2.437 1.00 91.69 84 ASN A CA 1
ATOM 660 C C . ASN A 1 84 ? -8.520 10.613 1.037 1.00 91.69 84 ASN A C 1
ATOM 662 O O . ASN A 1 84 ? -9.490 9.902 0.753 1.00 91.69 84 ASN A O 1
ATOM 666 N N . PRO A 1 85 ? -7.500 10.790 0.170 1.00 93.19 85 PRO A N 1
ATOM 667 C CA . PRO A 1 85 ? -7.472 10.189 -1.162 1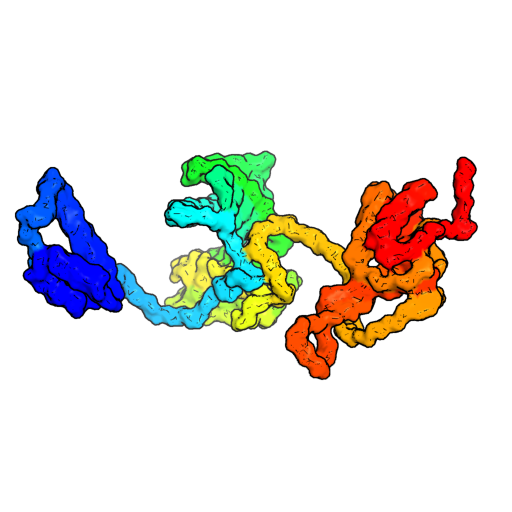.00 93.19 85 PRO A CA 1
ATOM 668 C C . PRO A 1 85 ? -7.592 8.665 -1.159 1.00 93.19 85 PRO A C 1
ATOM 670 O O . PRO A 1 85 ? -8.199 8.121 -2.079 1.00 93.19 85 PRO A O 1
ATOM 673 N N . ILE A 1 86 ? -7.035 7.998 -0.143 1.00 92.75 86 ILE A N 1
ATOM 674 C CA . ILE A 1 86 ? -7.121 6.544 0.027 1.00 92.75 86 ILE A CA 1
ATOM 675 C C . ILE A 1 86 ? -8.546 6.150 0.391 1.00 92.75 86 ILE A C 1
ATOM 677 O O . ILE A 1 86 ? -9.119 5.297 -0.279 1.00 92.75 86 ILE A O 1
ATOM 681 N N . GLY A 1 87 ? -9.130 6.817 1.392 1.00 91.75 87 GLY A N 1
ATOM 682 C CA . GLY A 1 87 ? -10.490 6.543 1.863 1.00 91.75 87 GLY A CA 1
ATOM 683 C C . GLY A 1 87 ? -11.524 6.642 0.742 1.00 91.75 87 GLY A C 1
ATOM 684 O O . GLY A 1 87 ? -12.314 5.727 0.549 1.00 91.75 87 GLY A O 1
ATOM 685 N N . ASN A 1 88 ? -11.425 7.684 -0.086 1.00 90.81 88 ASN A N 1
ATOM 686 C CA . ASN A 1 88 ? -12.287 7.888 -1.256 1.00 90.81 88 ASN A CA 1
ATOM 687 C C . ASN A 1 88 ? -12.191 6.781 -2.322 1.00 90.81 88 ASN A C 1
ATOM 689 O O . ASN A 1 88 ? -13.028 6.723 -3.217 1.00 90.81 88 ASN A O 1
ATOM 693 N N . ARG A 1 89 ? -11.144 5.953 -2.285 1.00 91.94 89 ARG A N 1
ATOM 694 C CA . ARG A 1 89 ? -10.832 4.928 -3.293 1.00 91.94 89 ARG A CA 1
ATOM 695 C C . ARG A 1 89 ? -10.985 3.501 -2.765 1.00 91.94 89 ARG A C 1
ATOM 697 O O . ARG A 1 89 ? -10.827 2.557 -3.550 1.00 91.94 89 ARG A O 1
ATOM 704 N N . LEU A 1 90 ? -11.285 3.346 -1.473 1.00 90.88 90 LEU A N 1
ATOM 705 C CA . LEU A 1 90 ? -11.570 2.053 -0.858 1.00 90.88 90 LEU A CA 1
ATOM 706 C C . LEU A 1 90 ? -12.784 1.411 -1.537 1.00 90.88 90 LEU A C 1
ATOM 708 O O . LEU A 1 90 ? -13.786 2.072 -1.791 1.00 90.88 90 LEU A O 1
ATOM 712 N N . GLY A 1 91 ? -12.669 0.131 -1.885 1.00 86.19 91 GLY A N 1
ATOM 713 C CA . GLY A 1 91 ? -13.734 -0.619 -2.562 1.00 86.19 91 GLY A CA 1
ATOM 714 C C . GLY A 1 91 ? -13.844 -0.385 -4.075 1.00 86.19 91 GLY A C 1
ATOM 715 O O . GLY A 1 91 ? -14.554 -1.131 -4.742 1.00 86.19 91 GLY A O 1
ATOM 716 N N . ILE A 1 92 ? -13.132 0.601 -4.638 1.00 88.06 92 ILE A N 1
ATOM 717 C CA . ILE A 1 92 ? -13.113 0.867 -6.089 1.00 88.06 92 ILE A CA 1
ATOM 718 C C . ILE A 1 92 ? -11.805 0.369 -6.700 1.00 88.06 92 ILE A C 1
ATOM 720 O O . ILE A 1 92 ? -11.798 -0.553 -7.513 1.00 88.06 92 ILE A O 1
ATOM 724 N N . ILE A 1 93 ? -10.688 0.992 -6.313 1.00 88.88 93 ILE A N 1
ATOM 725 C CA . ILE A 1 93 ? -9.353 0.643 -6.821 1.00 88.88 93 ILE A CA 1
ATOM 726 C C . ILE A 1 93 ? -8.398 0.185 -5.721 1.00 88.88 93 ILE A C 1
ATOM 728 O O . ILE A 1 93 ? -7.326 -0.328 -6.035 1.00 88.88 93 ILE A O 1
ATOM 732 N N . ARG A 1 94 ? -8.744 0.396 -4.445 1.00 87.19 94 ARG A N 1
ATOM 733 C CA . ARG A 1 94 ? -7.892 0.065 -3.302 1.00 87.19 94 ARG A CA 1
ATOM 734 C C . ARG A 1 94 ? -8.620 -0.850 -2.322 1.00 87.19 94 ARG A C 1
ATOM 736 O O . ARG A 1 94 ? -9.783 -0.611 -1.998 1.00 87.19 94 ARG A O 1
ATOM 743 N N . GLY A 1 95 ? -7.924 -1.900 -1.896 1.00 89.19 95 GLY A N 1
ATOM 744 C CA . GLY A 1 95 ? -8.386 -2.848 -0.886 1.00 89.19 95 GLY A CA 1
ATOM 745 C C . GLY A 1 95 ? -8.123 -2.377 0.543 1.00 89.19 95 GLY A C 1
ATOM 746 O O . GLY A 1 95 ? -7.604 -1.280 0.765 1.00 89.19 95 GLY A O 1
ATOM 747 N N . TRP A 1 96 ? -8.481 -3.234 1.494 1.00 90.88 96 TRP A N 1
ATOM 748 C CA . TRP A 1 96 ? -8.255 -3.032 2.924 1.00 90.88 96 TRP A CA 1
ATOM 749 C C . TRP A 1 96 ? -6.883 -3.559 3.347 1.00 90.88 96 TRP A C 1
ATOM 751 O O . TRP A 1 96 ? -6.413 -4.565 2.818 1.00 90.88 96 TRP A O 1
ATOM 761 N N . ASP A 1 97 ? -6.262 -2.901 4.329 1.00 91.06 97 ASP A N 1
ATOM 762 C CA . ASP A 1 97 ? -4.986 -3.361 4.886 1.00 91.06 97 ASP A CA 1
ATOM 763 C C . ASP A 1 97 ? -5.186 -4.532 5.872 1.00 91.06 97 ASP A C 1
ATOM 765 O O . ASP A 1 97 ? -4.345 -5.418 5.957 1.00 91.06 97 ASP A O 1
ATOM 769 N N . SER A 1 98 ? -6.298 -4.567 6.614 1.00 91.62 98 SER A N 1
ATOM 770 C CA . SER A 1 98 ? -6.685 -5.723 7.439 1.00 91.62 98 SER A CA 1
ATOM 771 C C . SER A 1 98 ? -7.819 -6.489 6.750 1.00 91.62 98 SER A C 1
ATOM 773 O O . SER A 1 98 ? -8.833 -5.889 6.392 1.00 91.62 98 SER A O 1
ATOM 775 N N . ASN A 1 99 ? -7.655 -7.800 6.571 1.00 90.56 99 ASN A N 1
ATOM 776 C CA . ASN A 1 99 ? -8.601 -8.674 5.878 1.00 90.56 99 ASN A CA 1
ATOM 777 C C . ASN A 1 99 ? -9.031 -9.830 6.792 1.00 90.56 99 ASN A C 1
ATOM 779 O O . ASN A 1 99 ? -8.380 -10.872 6.864 1.00 90.56 99 ASN A O 1
ATOM 783 N N . TRP A 1 100 ? -10.115 -9.620 7.537 1.00 90.50 100 TRP A N 1
ATOM 784 C CA . TRP A 1 100 ? -10.728 -10.623 8.404 1.00 90.50 100 TRP A CA 1
ATOM 785 C C . TRP A 1 100 ? -12.161 -10.228 8.775 1.00 90.50 100 TRP A C 1
ATOM 787 O O . TRP A 1 100 ? -12.543 -9.063 8.676 1.00 90.50 100 TRP A O 1
ATOM 797 N N . PHE A 1 101 ? -12.956 -11.201 9.230 1.00 88.81 101 PHE A N 1
ATOM 798 C CA . PHE A 1 101 ? -14.328 -10.983 9.693 1.00 88.81 101 PHE A CA 1
ATOM 799 C C . PHE A 1 101 ? -14.445 -11.197 11.210 1.00 88.81 101 PHE A C 1
ATOM 801 O O . PHE A 1 101 ? -13.952 -12.185 11.755 1.00 88.81 101 PHE A O 1
ATOM 808 N N . GLY A 1 102 ? -15.053 -10.231 11.904 1.00 82.88 102 GLY A N 1
ATOM 809 C CA . GLY A 1 102 ? -15.062 -10.144 13.370 1.00 82.88 102 GLY A CA 1
ATOM 810 C C . GLY A 1 102 ? -16.290 -10.709 14.076 1.00 82.88 102 GLY A C 1
ATOM 811 O O . GLY A 1 102 ? -16.179 -11.132 15.222 1.00 82.88 102 GLY A O 1
ATOM 812 N N . GLY A 1 103 ? -17.455 -10.714 13.421 1.00 90.44 103 GLY A N 1
ATOM 813 C CA . GLY A 1 103 ? -18.726 -10.997 14.092 1.00 90.44 103 GLY A CA 1
ATOM 814 C C . GLY A 1 103 ? -18.929 -10.113 15.332 1.00 90.44 103 GLY A C 1
ATOM 815 O O . GLY A 1 103 ? -18.769 -8.895 15.256 1.00 90.44 103 GLY A O 1
ATOM 816 N N . LYS A 1 104 ? -19.257 -10.737 16.470 1.00 89.19 104 LYS A N 1
ATOM 817 C CA . LYS A 1 104 ? -19.472 -10.060 17.762 1.00 89.19 104 LYS A CA 1
ATOM 818 C C . LYS A 1 104 ? -18.169 -9.574 18.420 1.00 89.19 104 LYS A C 1
ATOM 820 O O . LYS A 1 104 ? -18.183 -8.526 19.054 1.00 89.19 104 LYS A O 1
ATOM 825 N N . ASP A 1 105 ? -17.040 -10.241 18.176 1.00 87.75 105 ASP A N 1
ATOM 826 C CA . ASP A 1 105 ? -15.741 -9.933 18.808 1.00 87.75 105 ASP A CA 1
ATOM 827 C C . ASP A 1 105 ? -14.914 -8.908 18.009 1.00 87.75 105 ASP A C 1
ATOM 829 O O . ASP A 1 105 ? -13.679 -8.914 18.022 1.00 87.75 105 ASP A O 1
ATOM 833 N N . TYR A 1 106 ? -15.571 -8.046 17.230 1.00 90.94 106 TYR A N 1
ATOM 834 C CA . TYR A 1 106 ? -14.873 -7.098 16.360 1.00 90.94 106 TYR A CA 1
ATOM 835 C C . TYR A 1 106 ? -13.993 -6.122 17.158 1.00 90.94 106 TYR A C 1
ATOM 837 O O . TYR A 1 106 ? -12.872 -5.831 16.738 1.00 90.94 106 TYR A O 1
ATOM 845 N N . GLY A 1 107 ? -14.484 -5.658 18.315 1.00 92.25 107 GLY A N 1
ATOM 846 C CA . GLY A 1 107 ? -13.802 -4.695 19.188 1.00 92.25 107 GLY A CA 1
ATOM 847 C C . GLY A 1 107 ? -12.451 -5.189 19.710 1.00 92.25 107 GLY A C 1
ATOM 848 O O . GLY A 1 107 ? -11.449 -4.477 19.619 1.00 92.25 107 GLY A O 1
ATOM 849 N N . ASP A 1 108 ? -12.390 -6.434 20.175 1.00 90.69 108 ASP A N 1
ATOM 850 C CA . ASP A 1 108 ? -11.149 -7.002 20.704 1.00 90.69 108 ASP A CA 1
ATOM 851 C C . ASP A 1 108 ? -10.131 -7.248 19.589 1.00 90.69 108 ASP A C 1
ATOM 853 O O . ASP A 1 108 ? -8.953 -6.911 19.722 1.00 90.69 108 ASP A O 1
ATOM 857 N N . ARG A 1 109 ? -10.591 -7.752 18.435 1.00 90.12 109 ARG A N 1
ATOM 858 C CA . ARG A 1 109 ? -9.725 -8.027 17.277 1.00 90.12 109 ARG A CA 1
ATOM 859 C C . ARG A 1 109 ? -9.131 -6.750 16.681 1.00 90.12 109 ARG A C 1
ATOM 861 O O . ARG A 1 109 ? -7.955 -6.745 16.326 1.00 90.12 109 ARG A O 1
ATOM 868 N N . ILE A 1 110 ? -9.895 -5.655 16.604 1.00 92.94 110 ILE A N 1
ATOM 869 C CA . ILE A 1 110 ? -9.361 -4.375 16.112 1.00 92.94 110 ILE A CA 1
ATOM 870 C C . ILE A 1 110 ? -8.367 -3.746 17.099 1.00 92.94 110 ILE A C 1
ATOM 872 O O . ILE A 1 110 ? -7.358 -3.177 16.676 1.00 92.94 110 ILE A O 1
ATOM 876 N N . ALA A 1 111 ? -8.604 -3.884 18.408 1.00 93.00 111 ALA A N 1
ATOM 877 C CA . ALA A 1 111 ? -7.668 -3.423 19.429 1.00 93.00 111 ALA A CA 1
ATOM 878 C C . ALA A 1 111 ? -6.349 -4.211 19.378 1.00 93.00 111 ALA A C 1
ATOM 880 O O . ALA A 1 111 ? -5.269 -3.631 19.503 1.00 93.00 111 ALA A O 1
ATOM 881 N N . GLU A 1 112 ? -6.429 -5.521 19.147 1.00 91.19 112 GLU A N 1
ATOM 882 C CA . GLU A 1 112 ? -5.277 -6.399 18.945 1.00 91.19 112 GLU A CA 1
ATOM 883 C C . GLU A 1 112 ? -4.480 -6.011 17.682 1.00 91.19 112 GLU A C 1
ATOM 885 O O . GLU A 1 112 ? -3.264 -5.837 17.757 1.00 91.19 112 GLU A O 1
ATOM 890 N N . ASP A 1 113 ? -5.149 -5.770 16.546 1.00 93.00 113 ASP A N 1
ATOM 891 C CA . ASP A 1 113 ? -4.516 -5.279 15.308 1.00 93.00 113 ASP A CA 1
ATOM 892 C C . ASP A 1 113 ? -3.769 -3.955 15.525 1.00 93.00 113 ASP A C 1
ATOM 894 O O . ASP A 1 113 ? -2.642 -3.784 15.051 1.00 93.00 113 ASP A O 1
ATOM 898 N N . TYR A 1 114 ? -4.373 -3.014 16.257 1.00 94.19 114 TYR A N 1
ATOM 899 C CA . TYR A 1 114 ? -3.738 -1.733 16.566 1.00 94.19 114 TYR A CA 1
ATOM 900 C C . TYR A 1 114 ? -2.472 -1.911 17.415 1.00 94.19 114 TYR A C 1
ATOM 902 O O . TYR A 1 114 ? -1.450 -1.281 17.132 1.00 94.19 114 TYR A O 1
ATOM 910 N N . LYS A 1 115 ? -2.507 -2.805 18.416 1.00 93.88 115 LYS A N 1
ATOM 911 C CA . LYS A 1 115 ? -1.329 -3.148 19.230 1.00 93.88 115 LYS A CA 1
ATOM 912 C C . LYS A 1 115 ? -0.212 -3.749 18.374 1.00 93.88 115 LYS A C 1
ATOM 914 O O . LYS A 1 115 ? 0.928 -3.311 18.507 1.00 93.88 115 LYS A O 1
ATOM 919 N N . ILE A 1 116 ? -0.536 -4.682 17.470 1.00 94.00 116 ILE A N 1
ATOM 920 C CA . ILE A 1 116 ? 0.436 -5.291 16.545 1.00 94.00 116 ILE A CA 1
ATOM 921 C C . ILE A 1 116 ? 1.101 -4.216 15.677 1.00 94.00 116 ILE A C 1
ATOM 923 O O . ILE A 1 116 ? 2.328 -4.155 15.614 1.00 94.00 116 ILE A O 1
ATOM 927 N N . ARG A 1 117 ? 0.314 -3.338 15.037 1.00 94.31 117 ARG A N 1
ATOM 928 C CA . ARG A 1 117 ? 0.850 -2.274 14.166 1.00 94.31 117 ARG A CA 1
ATOM 929 C C . ARG A 1 117 ? 1.765 -1.326 14.933 1.00 94.31 117 ARG A C 1
ATOM 931 O O . ARG A 1 117 ? 2.902 -1.119 14.523 1.00 94.31 117 ARG A O 1
ATOM 938 N N . ARG A 1 118 ? 1.305 -0.827 16.085 1.00 94.12 118 ARG A N 1
ATOM 939 C CA . ARG A 1 118 ? 2.083 0.085 16.933 1.00 94.12 118 ARG A CA 1
ATOM 940 C C . ARG A 1 118 ? 3.395 -0.548 17.403 1.00 94.12 118 ARG A C 1
ATOM 942 O O . ARG A 1 118 ? 4.418 0.130 17.447 1.00 94.12 118 ARG A O 1
ATOM 949 N N . TYR A 1 119 ? 3.368 -1.831 17.761 1.00 94.31 119 TYR A N 1
ATOM 950 C CA . TYR A 1 119 ? 4.562 -2.558 18.180 1.00 94.31 119 TYR A CA 1
ATOM 951 C C . TYR A 1 119 ? 5.569 -2.703 17.034 1.00 94.31 119 TYR A C 1
ATOM 953 O O . TYR A 1 119 ? 6.744 -2.379 17.201 1.00 94.31 119 TYR A O 1
ATOM 961 N N . LEU A 1 120 ? 5.100 -3.120 15.853 1.00 93.19 120 LEU A N 1
ATOM 962 C CA . LEU A 1 120 ? 5.938 -3.287 14.666 1.00 93.19 120 LEU A CA 1
ATOM 963 C C . LEU A 1 120 ? 6.562 -1.971 14.200 1.00 93.19 120 LEU A C 1
ATOM 965 O O . LEU A 1 120 ? 7.757 -1.938 13.921 1.00 93.19 120 LEU A O 1
ATOM 969 N N . GLU A 1 121 ? 5.790 -0.885 14.158 1.00 91.00 121 GLU A N 1
ATOM 970 C CA . GLU A 1 121 ? 6.290 0.445 13.785 1.00 91.00 121 GLU A CA 1
ATOM 971 C C . GLU A 1 121 ? 7.391 0.934 14.740 1.00 91.00 121 GLU A C 1
ATOM 973 O O . GLU A 1 121 ? 8.411 1.462 14.293 1.00 91.00 121 GLU A O 1
ATOM 978 N N . ALA A 1 122 ? 7.234 0.702 16.048 1.00 91.44 122 ALA A N 1
ATOM 979 C CA . ALA A 1 122 ? 8.232 1.082 17.045 1.00 91.44 122 ALA A CA 1
ATOM 980 C C . ALA A 1 122 ? 9.497 0.207 16.972 1.00 91.44 122 ALA A C 1
ATOM 982 O O . ALA A 1 122 ? 10.617 0.727 16.953 1.00 91.44 122 ALA A O 1
ATOM 983 N N . ARG A 1 123 ? 9.330 -1.121 16.903 1.00 90.75 123 ARG A N 1
ATOM 984 C CA . ARG A 1 123 ? 10.439 -2.088 16.886 1.00 90.75 123 ARG A CA 1
ATOM 985 C C . ARG A 1 123 ? 11.276 -1.971 15.612 1.00 90.75 123 ARG A C 1
ATOM 987 O O . ARG A 1 123 ? 12.502 -1.992 15.675 1.00 90.75 123 ARG A O 1
ATOM 994 N N . LEU A 1 124 ? 10.621 -1.811 14.463 1.00 88.94 124 LEU A N 1
ATOM 995 C CA . LEU A 1 124 ? 11.240 -1.838 13.136 1.00 88.94 124 LEU A CA 1
ATOM 996 C C . LEU A 1 124 ? 11.403 -0.433 12.527 1.00 88.94 124 LEU A C 1
ATOM 998 O O . LEU A 1 124 ? 11.400 -0.271 11.305 1.00 88.94 124 LEU A O 1
ATOM 1002 N N . SER A 1 125 ? 11.622 0.588 13.358 1.00 84.94 125 SER A N 1
ATOM 1003 C CA . SER A 1 125 ? 11.800 1.993 12.941 1.00 84.94 125 SER A CA 1
ATOM 1004 C C . SER A 1 125 ? 12.914 2.214 11.898 1.00 84.94 125 SER A C 1
ATOM 1006 O O . SER A 1 125 ? 12.825 3.092 11.031 1.00 84.94 125 SER A O 1
ATOM 1008 N N . LYS A 1 126 ? 13.967 1.384 11.934 1.00 84.81 126 LYS A N 1
ATOM 1009 C CA . LYS A 1 126 ? 15.074 1.387 10.956 1.00 84.81 126 LYS A CA 1
ATOM 1010 C C . LYS A 1 126 ? 14.771 0.590 9.679 1.00 84.81 126 LYS A C 1
ATOM 1012 O O . LYS A 1 126 ? 15.478 0.749 8.683 1.00 84.81 126 LYS A O 1
ATOM 1017 N N . GLY A 1 127 ? 13.732 -0.245 9.700 1.00 80.75 127 GLY A N 1
ATOM 1018 C CA . GLY A 1 127 ? 13.360 -1.166 8.627 1.00 80.75 127 GLY A CA 1
ATOM 1019 C C . GLY A 1 127 ? 12.660 -0.512 7.435 1.00 80.75 127 GLY A C 1
ATOM 1020 O O . GLY A 1 127 ? 12.569 -1.142 6.388 1.00 80.75 127 GLY A O 1
ATOM 1021 N N . GLY A 1 128 ? 12.186 0.736 7.547 1.00 87.69 128 GLY A N 1
ATOM 1022 C CA . GLY A 1 128 ? 11.493 1.421 6.445 1.00 87.69 128 GLY A CA 1
ATOM 1023 C C . GLY A 1 128 ? 10.260 0.641 5.982 1.00 87.69 128 GLY A C 1
ATOM 1024 O O . GLY A 1 128 ? 10.206 0.159 4.847 1.00 87.69 128 GLY A O 1
ATOM 1025 N N . ILE A 1 129 ? 9.318 0.445 6.905 1.00 92.56 129 ILE A N 1
ATOM 1026 C CA . ILE A 1 129 ? 8.045 -0.233 6.648 1.00 92.56 129 ILE A CA 1
ATOM 1027 C C . ILE A 1 129 ? 7.116 0.730 5.913 1.00 92.56 129 ILE A C 1
ATOM 1029 O O . ILE A 1 129 ? 7.012 1.892 6.286 1.00 92.56 129 ILE A O 1
ATOM 1033 N N . SER A 1 130 ? 6.426 0.238 4.886 1.00 92.50 130 SER A N 1
ATOM 1034 C CA . SER A 1 130 ? 5.373 0.996 4.205 1.00 92.50 130 SER A CA 1
ATOM 1035 C C . SER A 1 130 ? 3.990 0.626 4.732 1.00 92.50 130 SER A C 1
ATOM 1037 O O . SER A 1 130 ? 3.266 1.466 5.260 1.00 92.50 130 SER A O 1
ATOM 1039 N N . LYS A 1 131 ? 3.603 -0.646 4.586 1.00 91.44 131 LYS A N 1
ATOM 1040 C CA . LYS A 1 131 ? 2.275 -1.148 4.961 1.00 91.44 131 LYS A CA 1
ATOM 1041 C C . LYS A 1 131 ? 2.390 -2.490 5.655 1.00 91.44 131 LYS A C 1
ATOM 1043 O O . LYS A 1 131 ? 3.216 -3.329 5.283 1.00 91.44 131 LYS A O 1
ATOM 1048 N N . ILE A 1 132 ? 1.512 -2.690 6.625 1.00 93.62 132 ILE A N 1
ATOM 1049 C CA . ILE A 1 132 ? 1.353 -3.940 7.357 1.00 93.62 132 ILE A CA 1
ATOM 1050 C C . ILE A 1 132 ? -0.034 -4.471 7.018 1.00 93.62 132 ILE A C 1
ATOM 1052 O O . ILE A 1 132 ? -1.039 -3.844 7.367 1.00 93.62 132 ILE A O 1
ATOM 1056 N N . TYR A 1 133 ? -0.075 -5.606 6.326 1.00 93.62 133 TYR A N 1
ATOM 1057 C CA . TYR A 1 133 ? -1.314 -6.321 6.065 1.00 93.62 133 TYR A CA 1
ATOM 1058 C C . TYR A 1 133 ? -1.540 -7.361 7.151 1.00 93.62 133 TYR A C 1
ATOM 1060 O O . TYR A 1 133 ? -0.617 -8.098 7.499 1.00 93.62 133 TYR A O 1
ATOM 1068 N N . ILE A 1 134 ? -2.755 -7.413 7.688 1.00 93.50 134 ILE A N 1
ATOM 1069 C CA . ILE A 1 134 ? -3.122 -8.374 8.730 1.00 93.50 134 ILE A CA 1
ATOM 1070 C C . ILE A 1 134 ? -4.281 -9.210 8.216 1.00 93.50 134 ILE A C 1
ATOM 1072 O O . ILE A 1 134 ? -5.378 -8.700 7.990 1.00 93.50 134 ILE A O 1
ATOM 1076 N N . GLU A 1 135 ? -4.045 -10.503 8.061 1.00 90.81 135 GLU A N 1
ATOM 1077 C CA . GLU A 1 135 ? -5.074 -11.479 7.730 1.00 90.81 135 GLU A CA 1
ATOM 1078 C C . GLU A 1 135 ? -5.289 -12.382 8.941 1.00 90.81 135 GLU A C 1
ATOM 1080 O O . GLU A 1 135 ? -4.331 -12.839 9.568 1.00 90.81 135 GLU A O 1
ATOM 1085 N N . ARG A 1 136 ? -6.548 -12.622 9.310 1.00 88.12 136 ARG A N 1
ATOM 1086 C CA . ARG A 1 136 ? -6.873 -13.501 10.439 1.00 88.12 136 ARG A CA 1
ATOM 1087 C C . ARG A 1 136 ? -7.719 -14.664 9.971 1.00 88.12 136 ARG A C 1
ATOM 1089 O O . ARG A 1 136 ? -8.759 -14.485 9.341 1.00 88.12 136 ARG A O 1
ATOM 1096 N N . THR A 1 137 ? -7.288 -15.847 10.373 1.00 85.38 137 THR A N 1
ATOM 1097 C CA . THR A 1 137 ? -8.129 -17.040 10.429 1.00 85.38 137 THR A CA 1
ATOM 1098 C C . THR A 1 137 ? -8.557 -17.274 11.882 1.00 85.38 137 THR A C 1
ATOM 1100 O O . THR A 1 137 ? -8.286 -16.452 12.758 1.00 85.38 137 THR A O 1
ATOM 1103 N N . LEU A 1 138 ? -9.236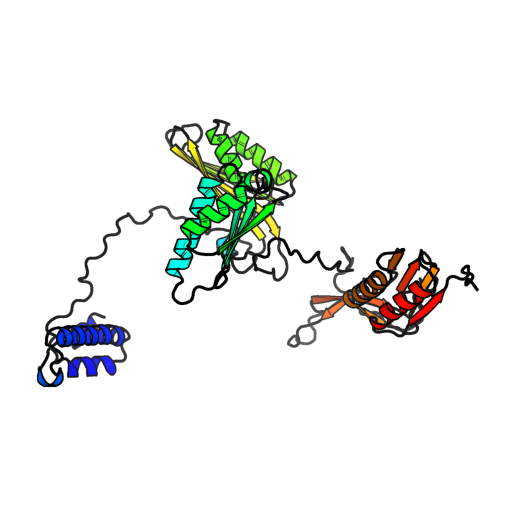 -18.387 12.165 1.00 80.31 138 LEU A N 1
ATOM 1104 C CA . LEU A 1 138 ? -9.704 -18.703 13.521 1.00 80.31 138 LEU A CA 1
ATOM 1105 C C . LEU A 1 138 ? -8.556 -18.860 14.535 1.00 80.31 138 LEU A C 1
ATOM 1107 O O . LEU A 1 138 ? -8.705 -18.454 15.682 1.00 80.31 138 LEU A O 1
ATOM 1111 N N . LYS A 1 139 ? -7.423 -19.441 14.117 1.00 82.62 139 LYS A N 1
ATOM 1112 C CA . LYS A 1 139 ? -6.292 -19.777 15.007 1.00 82.62 139 LYS A CA 1
ATOM 1113 C C . LYS A 1 139 ? -4.993 -19.048 14.660 1.00 82.62 139 LYS A C 1
ATOM 1115 O O . LYS A 1 139 ? -4.177 -18.819 15.545 1.00 82.62 139 LYS A O 1
ATOM 1120 N N . LEU A 1 140 ? -4.813 -18.685 13.390 1.00 89.19 140 LEU A N 1
ATOM 1121 C CA . LEU A 1 140 ? -3.576 -18.110 12.872 1.00 89.19 140 LEU A CA 1
ATOM 1122 C C . LEU A 1 140 ? -3.788 -16.654 12.454 1.00 89.19 140 LEU A C 1
ATOM 1124 O O . LEU A 1 140 ? -4.742 -16.342 11.731 1.00 89.19 140 LEU A O 1
ATOM 1128 N N . VAL A 1 141 ? -2.864 -15.788 12.865 1.00 91.75 141 VAL A N 1
ATOM 1129 C CA . VAL A 1 141 ? -2.757 -14.409 12.378 1.00 91.75 141 VAL A CA 1
ATOM 1130 C C . VAL A 1 141 ? -1.572 -14.319 11.425 1.00 91.75 141 VAL A C 1
ATOM 1132 O O . VAL A 1 141 ? -0.427 -14.538 11.814 1.00 91.75 141 VAL A O 1
ATOM 1135 N N . THR A 1 142 ? -1.837 -13.986 10.168 1.00 92.88 142 THR A N 1
ATOM 1136 C CA . THR A 1 142 ? -0.806 -13.792 9.152 1.00 92.88 142 THR A CA 1
ATOM 1137 C C . THR A 1 142 ? -0.535 -12.302 9.000 1.00 92.88 142 THR A C 1
ATOM 1139 O O . THR A 1 142 ? -1.398 -11.532 8.579 1.00 92.88 142 THR A O 1
ATOM 1142 N N . VAL A 1 143 ? 0.678 -11.885 9.348 1.00 93.69 143 VAL A N 1
ATOM 1143 C CA . VAL A 1 143 ? 1.142 -10.503 9.244 1.00 93.69 143 VAL A CA 1
ATOM 1144 C C . VAL A 1 143 ? 2.082 -10.396 8.052 1.00 93.69 143 VAL A C 1
ATOM 1146 O O . VAL A 1 143 ? 3.176 -10.954 8.067 1.00 93.69 143 VAL A O 1
ATOM 1149 N N . THR A 1 144 ? 1.674 -9.665 7.017 1.00 93.81 144 THR A N 1
ATOM 1150 C CA . THR A 1 144 ? 2.517 -9.402 5.846 1.00 93.81 144 THR A CA 1
ATOM 1151 C C . THR A 1 144 ? 3.080 -7.986 5.912 1.00 93.81 144 THR A C 1
ATOM 1153 O O . THR A 1 144 ? 2.346 -7.006 5.782 1.00 93.81 144 THR A O 1
ATOM 1156 N N . ILE A 1 145 ? 4.391 -7.868 6.105 1.00 93.31 145 ILE A N 1
ATOM 1157 C CA . ILE A 1 145 ? 5.107 -6.595 6.220 1.00 93.31 145 ILE A CA 1
ATOM 1158 C C . ILE A 1 145 ? 5.690 -6.234 4.855 1.00 93.31 145 ILE A C 1
ATOM 1160 O O . ILE A 1 145 ? 6.504 -6.974 4.306 1.00 93.31 145 ILE A O 1
ATOM 1164 N N . THR A 1 146 ? 5.307 -5.076 4.315 1.00 93.19 146 THR A N 1
ATOM 1165 C CA . THR A 1 146 ? 5.932 -4.519 3.107 1.00 93.19 146 THR A CA 1
ATOM 1166 C C . THR A 1 146 ? 7.011 -3.515 3.491 1.00 93.19 146 THR A C 1
ATOM 1168 O O . THR A 1 146 ? 6.760 -2.567 4.237 1.00 93.19 146 THR A O 1
ATOM 1171 N N . THR A 1 147 ? 8.227 -3.726 2.997 1.00 93.19 147 THR A N 1
ATOM 1172 C CA . THR A 1 147 ? 9.413 -2.964 3.407 1.00 93.19 147 THR A CA 1
ATOM 1173 C C . THR A 1 147 ? 10.330 -2.667 2.225 1.00 93.19 147 THR A C 1
ATOM 1175 O O . THR A 1 147 ? 10.409 -3.440 1.271 1.00 93.19 147 THR A O 1
ATOM 1178 N N . ALA A 1 148 ? 11.054 -1.549 2.301 1.00 92.50 148 ALA A N 1
ATOM 1179 C CA . ALA A 1 148 ? 12.152 -1.241 1.386 1.00 92.50 148 ALA A CA 1
ATOM 1180 C C . ALA A 1 148 ? 13.448 -2.007 1.701 1.00 92.50 148 ALA A C 1
ATOM 1182 O O . ALA A 1 148 ? 14.343 -2.063 0.865 1.00 92.50 148 ALA A O 1
ATOM 1183 N N . ARG A 1 149 ? 13.593 -2.535 2.924 1.00 91.25 149 ARG A N 1
ATOM 1184 C CA . ARG A 1 149 ? 14.828 -3.156 3.425 1.00 91.25 149 ARG A CA 1
ATOM 1185 C C . ARG A 1 149 ? 14.519 -4.477 4.139 1.00 91.25 149 ARG A C 1
ATOM 1187 O O . ARG A 1 149 ? 14.637 -4.551 5.364 1.00 91.25 149 ARG A O 1
ATOM 1194 N N . PRO A 1 150 ? 14.167 -5.542 3.396 1.00 92.50 150 PRO A N 1
ATOM 1195 C CA . PRO A 1 150 ? 13.808 -6.832 3.988 1.00 92.50 150 PRO A CA 1
ATOM 1196 C C . PRO A 1 150 ? 14.951 -7.460 4.793 1.00 92.50 150 PRO A C 1
ATOM 1198 O O . PRO A 1 150 ? 14.700 -8.040 5.844 1.00 92.50 150 PRO A O 1
ATOM 1201 N N . GLY A 1 151 ? 16.208 -7.284 4.367 1.00 90.69 151 GLY A N 1
ATOM 1202 C CA . GLY A 1 151 ? 17.367 -7.885 5.038 1.00 90.69 151 GLY A CA 1
ATOM 1203 C C . GLY A 1 151 ? 17.534 -7.474 6.506 1.00 90.69 151 GLY A C 1
ATOM 1204 O O . GLY A 1 151 ? 17.944 -8.294 7.322 1.00 90.69 151 GLY A O 1
ATOM 1205 N N . LEU A 1 152 ? 17.155 -6.241 6.870 1.00 89.12 152 LEU A N 1
ATOM 1206 C CA . LEU A 1 152 ? 17.208 -5.780 8.264 1.00 89.12 152 LEU A CA 1
ATOM 1207 C C . LEU A 1 152 ? 16.140 -6.437 9.145 1.00 89.12 152 LEU A C 1
ATOM 1209 O O . LEU A 1 152 ? 16.363 -6.589 10.338 1.00 89.12 152 LEU A O 1
ATOM 1213 N N . ILE A 1 153 ? 14.994 -6.803 8.564 1.00 89.69 153 ILE A N 1
ATOM 1214 C CA . ILE A 1 153 ? 13.885 -7.441 9.284 1.00 89.69 153 ILE A CA 1
ATOM 1215 C C . ILE A 1 153 ? 14.121 -8.952 9.395 1.00 89.69 153 ILE A C 1
ATOM 1217 O O . ILE A 1 153 ? 13.792 -9.546 10.413 1.00 89.69 153 ILE A O 1
ATOM 1221 N N . ILE A 1 154 ? 14.717 -9.570 8.369 1.00 90.38 154 ILE A N 1
ATOM 1222 C CA . ILE A 1 154 ? 15.040 -11.004 8.376 1.00 90.38 154 ILE A CA 1
ATOM 1223 C C . ILE A 1 154 ? 16.171 -11.309 9.375 1.00 90.38 154 ILE A C 1
ATOM 1225 O O . ILE A 1 154 ? 16.132 -12.307 10.095 1.00 90.38 154 ILE A O 1
ATOM 1229 N N . GLY A 1 155 ? 17.181 -10.435 9.431 1.00 87.50 155 GLY A N 1
ATOM 1230 C CA . GLY A 1 155 ? 18.382 -10.655 10.231 1.00 87.50 155 GLY A CA 1
ATOM 1231 C C . GLY A 1 155 ? 19.275 -11.766 9.666 1.00 87.50 155 GLY A C 1
ATOM 1232 O O . GLY A 1 155 ? 19.034 -12.322 8.593 1.00 87.50 155 GLY A O 1
ATOM 1233 N N . LYS A 1 156 ? 20.353 -12.095 10.385 1.00 90.69 156 LYS A N 1
ATOM 1234 C CA . LYS A 1 156 ? 21.267 -13.177 9.988 1.00 90.69 156 LYS A CA 1
ATOM 1235 C C . LYS A 1 156 ? 20.596 -14.529 10.252 1.00 90.69 156 LYS A C 1
ATOM 1237 O O . LYS A 1 156 ? 20.300 -14.847 11.398 1.00 90.69 156 LYS A O 1
ATOM 1242 N N . GLY A 1 157 ? 20.340 -15.303 9.197 1.00 88.06 157 GLY A N 1
ATOM 1243 C CA . GLY A 1 157 ? 19.766 -16.650 9.308 1.00 88.06 157 GLY A CA 1
ATOM 1244 C C . GLY A 1 157 ? 18.316 -16.713 9.807 1.00 88.06 157 GLY A C 1
ATOM 1245 O O . GLY A 1 157 ? 17.905 -17.766 10.270 1.00 88.06 157 GLY A O 1
ATOM 1246 N N . GLY A 1 158 ? 17.551 -15.614 9.749 1.00 89.56 158 GLY A N 1
ATOM 1247 C CA . GLY A 1 158 ? 16.138 -15.587 10.166 1.00 89.56 158 GLY A CA 1
ATOM 1248 C C . GLY A 1 158 ? 15.887 -15.332 11.658 1.00 89.56 158 GLY A C 1
ATOM 1249 O O . GLY A 1 158 ? 14.738 -15.158 12.055 1.00 89.56 158 GLY A O 1
ATOM 1250 N N . GLN A 1 159 ? 16.943 -15.218 12.473 1.00 92.12 159 GLN A N 1
ATOM 1251 C CA . GLN A 1 159 ? 16.832 -15.096 13.934 1.00 92.12 159 GLN A CA 1
ATOM 1252 C C . GLN A 1 159 ? 15.962 -13.922 14.406 1.00 92.12 159 GLN A C 1
ATOM 1254 O O . GLN A 1 159 ? 15.293 -14.020 15.432 1.00 92.12 159 GLN A O 1
ATOM 1259 N N . GLU A 1 160 ? 15.984 -12.792 13.695 1.00 90.50 160 GLU A N 1
ATOM 1260 C CA . GLU A 1 160 ? 15.217 -11.611 14.108 1.00 90.50 160 GLU A CA 1
ATOM 1261 C C . GLU A 1 160 ? 13.713 -11.807 13.866 1.00 90.50 160 GLU A C 1
ATOM 1263 O O . GLU A 1 160 ? 12.893 -11.336 14.652 1.00 90.50 160 GLU A O 1
ATOM 1268 N N . VAL A 1 161 ? 13.341 -12.565 12.829 1.00 91.81 161 VAL A N 1
ATOM 1269 C CA . VAL A 1 161 ? 11.939 -12.908 12.537 1.00 91.81 161 VAL A CA 1
ATOM 1270 C C . VAL A 1 161 ? 11.396 -13.877 13.576 1.00 91.81 161 VAL A C 1
ATOM 1272 O O . VAL A 1 161 ? 10.255 -13.717 14.007 1.00 91.81 161 VAL A O 1
ATOM 1275 N N . ASP A 1 162 ? 12.208 -14.843 14.003 1.00 92.38 162 ASP A N 1
ATOM 1276 C CA . ASP A 1 162 ? 11.812 -15.809 15.029 1.00 92.38 162 ASP A CA 1
ATOM 1277 C C . ASP A 1 162 ? 11.568 -15.116 16.375 1.00 92.38 162 ASP A C 1
ATOM 1279 O O . ASP A 1 162 ? 10.510 -15.302 16.980 1.00 92.38 162 ASP A O 1
ATOM 1283 N N . LYS A 1 163 ? 12.461 -14.203 16.781 1.00 92.81 163 LYS A N 1
ATOM 1284 C CA . LYS A 1 163 ? 12.252 -13.355 17.968 1.00 92.81 163 LYS A CA 1
ATOM 1285 C C . LYS A 1 163 ? 10.990 -12.506 17.846 1.00 92.81 163 LYS A C 1
ATOM 1287 O O . LYS A 1 163 ? 10.175 -12.478 18.766 1.00 92.81 163 LYS A O 1
ATOM 1292 N N . LEU A 1 164 ? 10.787 -11.862 16.696 1.00 92.81 164 LEU A N 1
ATOM 1293 C CA . LEU A 1 164 ? 9.608 -11.031 16.458 1.00 92.81 164 LEU A CA 1
ATOM 1294 C C . LEU A 1 164 ? 8.310 -11.849 16.538 1.00 92.81 164 LEU A C 1
ATOM 1296 O O . LEU A 1 164 ? 7.299 -11.381 17.062 1.00 92.81 164 LEU A O 1
ATOM 1300 N N . LYS A 1 165 ? 8.333 -13.090 16.047 1.00 93.31 165 LYS A N 1
ATOM 1301 C CA . LYS A 1 165 ? 7.208 -14.024 16.139 1.00 93.31 165 LYS A CA 1
ATOM 1302 C C . LYS A 1 165 ? 6.907 -14.400 17.591 1.00 93.31 165 LYS A C 1
ATOM 1304 O O . LYS A 1 165 ? 5.737 -14.402 17.972 1.00 93.31 165 LYS A O 1
ATOM 1309 N N . GLU A 1 166 ? 7.924 -14.671 18.409 1.00 93.00 166 GLU A N 1
ATOM 1310 C CA . GLU A 1 166 ? 7.756 -14.945 19.843 1.00 93.00 166 GLU A CA 1
ATOM 1311 C C . GLU A 1 166 ? 7.203 -13.734 20.612 1.00 93.00 166 GLU A C 1
ATOM 1313 O O . GLU A 1 166 ? 6.287 -13.876 21.426 1.00 93.00 166 GLU A O 1
ATOM 1318 N N . GLU A 1 167 ? 7.710 -12.532 20.333 1.00 93.19 167 GLU A N 1
ATOM 1319 C CA . GLU A 1 167 ? 7.249 -11.279 20.944 1.00 93.19 167 GLU A CA 1
ATOM 1320 C C . GLU A 1 167 ? 5.781 -10.990 20.610 1.00 93.19 167 GLU A C 1
ATOM 1322 O O . GLU A 1 167 ? 4.968 -10.709 21.496 1.00 93.19 167 GLU A O 1
ATOM 1327 N N . LEU A 1 168 ? 5.404 -11.122 19.336 1.00 92.56 168 LEU A N 1
ATOM 1328 C CA . LEU A 1 168 ? 4.020 -10.930 18.914 1.00 92.56 168 LEU A CA 1
ATOM 1329 C C . LEU A 1 168 ? 3.092 -12.029 19.464 1.00 92.56 168 LEU A C 1
ATOM 1331 O O . LEU A 1 168 ? 1.927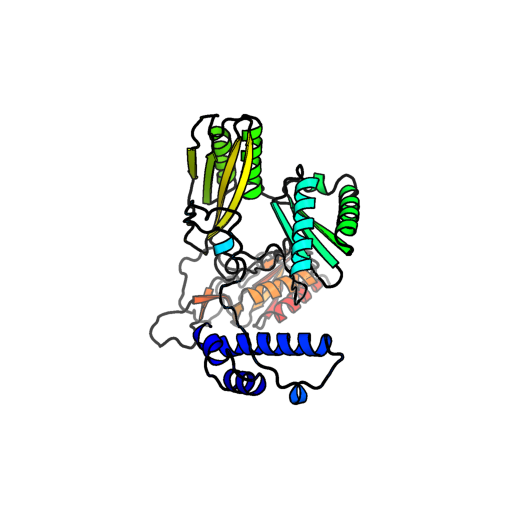 -11.751 19.766 1.00 92.56 168 LEU A O 1
ATOM 1335 N N . LYS A 1 169 ? 3.591 -13.261 19.641 1.00 92.69 169 LYS A N 1
ATOM 1336 C CA . LYS A 1 169 ? 2.836 -14.350 20.278 1.00 92.69 169 LYS A CA 1
ATOM 1337 C C . LYS A 1 169 ? 2.528 -14.031 21.743 1.00 92.69 169 LYS A C 1
ATOM 1339 O O . LYS A 1 169 ? 1.398 -14.245 22.173 1.00 92.69 169 LYS A O 1
ATOM 1344 N N . LYS A 1 170 ? 3.467 -13.429 22.484 1.00 91.00 170 LYS A N 1
ATOM 1345 C CA . LYS A 1 170 ? 3.226 -12.942 23.860 1.00 91.00 170 LYS A CA 1
ATOM 1346 C C . LYS A 1 170 ? 2.168 -11.835 23.917 1.00 91.00 170 LYS A C 1
ATOM 1348 O O . LYS A 1 170 ? 1.394 -11.785 24.865 1.00 91.00 170 LYS A O 1
ATOM 1353 N N . LEU A 1 171 ? 2.110 -10.964 22.906 1.00 87.25 171 LEU A N 1
ATOM 1354 C CA . LEU A 1 171 ? 1.143 -9.858 22.850 1.00 87.25 171 LEU A CA 1
ATOM 1355 C C . LEU A 1 171 ? -0.289 -10.298 22.517 1.00 87.25 171 LEU A C 1
ATOM 1357 O O . LEU A 1 171 ? -1.242 -9.651 22.951 1.00 87.25 171 LEU A O 1
ATOM 1361 N N . THR A 1 172 ? -0.442 -11.346 21.708 1.00 85.44 172 THR A N 1
ATOM 1362 C CA . THR A 1 172 ? -1.739 -11.757 21.138 1.00 85.44 172 THR A CA 1
ATOM 1363 C C . THR A 1 172 ? -2.292 -13.050 21.728 1.00 85.44 172 THR A C 1
ATOM 1365 O O . THR A 1 172 ? -3.494 -13.291 21.630 1.00 85.44 172 THR A O 1
ATOM 1368 N N . GLY A 1 173 ? -1.436 -13.901 22.302 1.00 85.75 173 GLY A N 1
ATOM 1369 C CA . GLY A 1 173 ? -1.802 -15.246 22.750 1.00 85.75 173 GLY A CA 1
ATOM 1370 C C . GLY A 1 173 ? -2.170 -16.206 21.610 1.00 85.75 173 GLY A C 1
ATOM 1371 O O . GLY A 1 173 ? -2.731 -17.266 21.874 1.00 85.75 173 GLY A O 1
ATOM 1372 N N . LYS A 1 174 ? -1.891 -15.848 20.348 1.00 86.62 174 LYS A N 1
ATOM 1373 C CA . LYS A 1 174 ? -2.233 -16.625 19.144 1.00 86.62 174 LYS A CA 1
ATOM 1374 C C . LYS A 1 174 ? -0.981 -16.982 18.355 1.00 86.62 174 LYS A C 1
ATOM 1376 O O . LYS A 1 174 ? 0.066 -16.352 18.504 1.00 86.62 174 LYS A O 1
ATOM 1381 N N . ASP A 1 175 ? -1.096 -17.979 17.483 1.00 89.62 175 ASP A N 1
ATOM 1382 C CA . ASP A 1 175 ? -0.012 -18.311 16.567 1.00 89.62 175 ASP A CA 1
ATOM 1383 C C . ASP A 1 175 ? 0.053 -17.298 15.422 1.00 89.62 175 ASP A C 1
ATOM 1385 O O . ASP A 1 175 ? -0.951 -16.966 14.783 1.00 89.62 175 ASP A O 1
ATOM 1389 N N . ILE A 1 176 ? 1.263 -16.801 15.172 1.00 92.88 176 ILE A N 1
ATOM 1390 C CA . ILE A 1 176 ? 1.519 -15.745 14.196 1.00 92.88 176 ILE A CA 1
ATOM 1391 C C . ILE A 1 176 ? 2.442 -16.259 13.104 1.00 92.88 176 ILE A C 1
ATOM 1393 O O . ILE A 1 176 ? 3.491 -16.844 13.374 1.00 92.88 176 ILE A O 1
ATOM 1397 N N . GLN A 1 177 ? 2.069 -15.990 11.859 1.00 92.00 177 GLN A N 1
ATOM 1398 C CA . GLN A 1 177 ? 2.927 -16.166 10.698 1.00 92.00 177 GLN A CA 1
ATOM 1399 C C . GLN A 1 177 ? 3.329 -14.795 10.160 1.00 92.00 177 GLN A C 1
ATOM 1401 O O . GLN A 1 177 ? 2.472 -13.949 9.918 1.00 92.00 177 GLN A O 1
ATOM 1406 N N . ILE A 1 178 ? 4.626 -14.582 9.949 1.00 92.94 178 ILE A N 1
ATOM 1407 C CA . ILE A 1 178 ? 5.161 -13.327 9.419 1.00 92.94 178 ILE A CA 1
ATOM 1408 C C . ILE A 1 178 ? 5.619 -13.567 7.981 1.00 92.94 178 ILE A C 1
ATOM 1410 O O . ILE A 1 178 ? 6.455 -14.431 7.732 1.00 92.94 178 ILE A O 1
ATOM 1414 N N . ASN A 1 179 ? 5.090 -12.782 7.046 1.00 92.75 179 ASN A N 1
ATOM 1415 C CA . ASN A 1 179 ? 5.530 -12.744 5.656 1.00 92.75 179 ASN A CA 1
ATOM 1416 C C . ASN A 1 179 ? 6.208 -11.396 5.396 1.00 92.75 179 ASN A C 1
ATOM 1418 O O . ASN A 1 179 ? 5.643 -10.345 5.692 1.00 92.75 179 ASN A O 1
ATOM 1422 N N . ILE A 1 180 ? 7.406 -11.402 4.820 1.00 91.81 180 ILE A N 1
ATOM 1423 C CA . ILE A 1 180 ? 8.139 -10.171 4.499 1.00 91.81 180 ILE A CA 1
ATOM 1424 C C . ILE A 1 180 ? 8.142 -10.001 2.985 1.00 91.81 180 ILE A C 1
ATOM 1426 O O . ILE A 1 180 ? 8.564 -10.894 2.253 1.00 91.81 180 ILE A O 1
ATOM 1430 N N . PHE A 1 181 ? 7.665 -8.850 2.515 1.00 91.75 181 PHE A N 1
ATOM 1431 C CA . PHE A 1 181 ? 7.596 -8.524 1.099 1.00 91.75 181 PHE A CA 1
ATOM 1432 C C . PHE A 1 181 ? 8.446 -7.298 0.770 1.00 91.75 181 PHE A C 1
ATOM 1434 O O . PHE A 1 181 ? 8.327 -6.239 1.394 1.00 91.75 181 PHE A O 1
ATOM 1441 N N . GLU A 1 182 ? 9.284 -7.443 -0.250 1.00 91.62 182 GLU A N 1
ATOM 1442 C CA . GLU A 1 182 ? 10.187 -6.394 -0.707 1.00 91.62 182 GLU A CA 1
ATOM 1443 C C . GLU A 1 182 ? 9.500 -5.418 -1.669 1.00 91.62 182 GLU A C 1
ATOM 1445 O O . GLU A 1 182 ? 8.899 -5.793 -2.682 1.00 91.62 182 GLU A O 1
ATOM 1450 N N . ILE A 1 183 ? 9.658 -4.128 -1.388 1.00 91.25 183 ILE A N 1
ATOM 1451 C CA . ILE A 1 183 ? 9.247 -3.048 -2.277 1.00 91.25 183 ILE A CA 1
ATOM 1452 C C . ILE A 1 183 ? 10.373 -2.779 -3.274 1.00 91.25 183 ILE A C 1
ATOM 1454 O O . ILE A 1 183 ? 11.363 -2.129 -2.959 1.00 91.25 183 ILE A O 1
ATOM 1458 N N . LYS A 1 184 ? 10.176 -3.218 -4.520 1.00 89.75 184 LYS A N 1
ATOM 1459 C CA . LYS A 1 184 ? 11.166 -3.060 -5.604 1.00 89.75 184 LYS A CA 1
ATOM 1460 C C . LYS A 1 184 ? 11.503 -1.607 -5.962 1.00 89.75 184 LYS A C 1
ATOM 1462 O O . LYS A 1 184 ? 12.545 -1.355 -6.551 1.00 89.75 184 LYS A O 1
ATOM 1467 N N . ARG A 1 185 ? 10.575 -0.674 -5.731 1.00 91.56 185 ARG A N 1
ATOM 1468 C CA . ARG A 1 185 ? 10.698 0.748 -6.104 1.00 91.56 185 ARG A CA 1
ATOM 1469 C C . ARG A 1 185 ? 10.208 1.625 -4.949 1.00 91.56 185 ARG A C 1
ATOM 1471 O O . ARG A 1 185 ? 9.031 1.999 -4.951 1.00 91.56 185 ARG A O 1
ATOM 1478 N N . PRO A 1 186 ? 11.051 1.895 -3.940 1.00 93.88 186 PRO A N 1
ATOM 1479 C CA . PRO A 1 186 ? 10.646 2.634 -2.747 1.00 93.88 186 PRO A CA 1
ATOM 1480 C C . PRO A 1 186 ? 10.266 4.094 -3.038 1.00 93.88 186 PRO A C 1
ATOM 1482 O O . PRO A 1 186 ? 9.438 4.660 -2.333 1.00 93.88 186 PRO A O 1
ATOM 1485 N N . GLU A 1 187 ? 10.792 4.695 -4.106 1.00 93.62 187 GLU A N 1
ATOM 1486 C CA . GLU A 1 187 ? 10.519 6.085 -4.501 1.00 93.62 187 GLU A CA 1
ATOM 1487 C C . GLU A 1 187 ? 9.084 6.301 -4.993 1.00 93.62 187 GLU A C 1
ATOM 1489 O O . GLU A 1 187 ? 8.604 7.427 -5.020 1.00 93.62 187 GLU A O 1
ATOM 1494 N N . LEU A 1 188 ? 8.385 5.237 -5.398 1.00 94.25 188 LEU A N 1
ATOM 1495 C CA . LEU A 1 188 ? 6.976 5.311 -5.794 1.00 94.25 188 LEU A CA 1
ATOM 1496 C C . LEU A 1 188 ? 6.024 5.137 -4.602 1.00 94.25 188 LEU A C 1
ATOM 1498 O O . LEU A 1 188 ? 4.806 5.195 -4.782 1.00 94.25 188 LEU A O 1
ATOM 1502 N N . ASP A 1 189 ? 6.542 4.881 -3.402 1.00 95.06 189 ASP A N 1
ATOM 1503 C CA . ASP A 1 189 ? 5.741 4.694 -2.200 1.00 95.06 189 ASP A CA 1
ATOM 1504 C C . ASP A 1 189 ? 5.636 5.990 -1.389 1.00 95.06 189 ASP A C 1
ATOM 1506 O O . ASP A 1 189 ? 6.637 6.563 -0.961 1.00 95.06 189 ASP A O 1
ATOM 1510 N N . ALA A 1 190 ? 4.406 6.448 -1.147 1.00 96.19 190 ALA A N 1
ATOM 1511 C CA . ALA A 1 190 ? 4.173 7.702 -0.441 1.00 96.19 190 ALA A CA 1
ATOM 1512 C C . ALA A 1 190 ? 4.644 7.657 1.020 1.00 96.19 190 ALA A C 1
ATOM 1514 O O . ALA A 1 190 ? 5.066 8.694 1.529 1.00 96.19 190 ALA A O 1
ATOM 1515 N N . VAL A 1 191 ? 4.602 6.489 1.678 1.00 95.19 191 VAL A N 1
ATOM 1516 C CA . VAL A 1 191 ? 5.039 6.339 3.078 1.00 95.19 191 VAL A CA 1
ATOM 1517 C C . VAL A 1 191 ? 6.543 6.567 3.177 1.00 95.19 191 VAL A C 1
ATOM 1519 O O . VAL A 1 191 ? 7.007 7.457 3.883 1.00 95.19 191 VAL A O 1
ATOM 1522 N N . LEU A 1 192 ? 7.302 5.837 2.360 1.00 95.06 192 LEU A N 1
ATOM 1523 C CA . LEU A 1 192 ? 8.762 5.880 2.365 1.00 95.06 192 LEU A CA 1
ATOM 1524 C C . LEU A 1 192 ? 9.307 7.237 1.911 1.00 95.06 192 LEU A C 1
ATOM 1526 O O . LEU A 1 192 ? 10.304 7.722 2.450 1.00 95.06 192 LEU A O 1
ATOM 1530 N N . VAL A 1 193 ? 8.650 7.872 0.937 1.00 96.50 193 VAL A N 1
ATOM 1531 C CA . VAL A 1 193 ? 9.012 9.220 0.486 1.00 96.50 193 VAL A CA 1
ATOM 1532 C C . VAL A 1 193 ? 8.744 10.256 1.582 1.00 96.50 193 VAL A C 1
ATOM 1534 O O . VAL A 1 193 ? 9.602 11.104 1.828 1.00 96.50 193 VAL A O 1
ATOM 1537 N N . ALA A 1 194 ? 7.600 10.185 2.270 1.00 96.69 194 ALA A N 1
ATOM 1538 C CA . ALA A 1 194 ? 7.279 11.098 3.368 1.00 96.69 194 ALA A CA 1
ATOM 1539 C C . ALA A 1 194 ? 8.249 10.940 4.551 1.00 96.69 194 ALA A C 1
ATOM 1541 O O . ALA A 1 194 ? 8.753 11.943 5.062 1.00 96.69 194 ALA A O 1
ATOM 1542 N N . ASP A 1 195 ? 8.579 9.703 4.926 1.00 94.50 195 ASP A N 1
ATOM 1543 C CA . ASP A 1 195 ? 9.553 9.404 5.980 1.00 94.50 195 ASP A CA 1
ATOM 1544 C C . ASP A 1 195 ? 10.959 9.885 5.623 1.00 94.50 195 ASP A C 1
ATOM 1546 O O . ASP A 1 195 ? 11.666 10.435 6.467 1.00 94.50 195 ASP A O 1
ATOM 1550 N N . SER A 1 196 ? 11.376 9.708 4.367 1.00 95.06 196 SER A N 1
ATOM 1551 C CA . SER A 1 196 ? 12.680 10.181 3.898 1.00 95.06 196 SER A CA 1
ATOM 1552 C C . SER A 1 196 ? 12.787 11.703 3.975 1.00 95.06 196 SER A C 1
ATOM 1554 O O . SER A 1 196 ? 13.783 12.222 4.477 1.00 95.06 196 SER A O 1
ATOM 1556 N N . ILE A 1 197 ? 11.750 12.429 3.540 1.00 96.38 197 ILE A N 1
ATOM 1557 C CA . ILE A 1 197 ? 11.707 13.895 3.650 1.00 96.38 197 ILE A CA 1
ATOM 1558 C C . ILE A 1 197 ? 11.716 14.316 5.123 1.00 96.38 197 ILE A C 1
ATOM 1560 O O . ILE A 1 197 ? 12.456 15.229 5.485 1.00 96.38 197 ILE A O 1
ATOM 1564 N N . SER A 1 198 ? 10.944 13.639 5.975 1.00 95.44 198 SER A N 1
ATOM 1565 C CA . SER A 1 198 ? 10.853 13.970 7.401 1.00 95.44 198 SER A CA 1
ATOM 1566 C C . SER A 1 198 ? 12.201 13.795 8.099 1.00 95.44 198 SER A C 1
ATOM 1568 O O . SER A 1 198 ? 12.712 14.754 8.671 1.00 95.44 198 SER A O 1
ATOM 1570 N N . LYS A 1 199 ? 12.857 12.642 7.923 1.00 94.19 199 LYS A N 1
ATOM 1571 C CA . LYS A 1 199 ? 14.197 12.370 8.472 1.00 94.19 199 LYS A CA 1
ATOM 1572 C C . LYS A 1 199 ? 15.259 13.344 7.957 1.00 94.19 199 LYS A C 1
ATOM 1574 O O . LYS A 1 199 ? 16.152 13.741 8.698 1.00 94.19 199 LYS A O 1
ATOM 1579 N N . GLN A 1 200 ? 15.183 13.762 6.692 1.00 95.38 200 GLN A N 1
ATOM 1580 C CA . GLN A 1 200 ? 16.100 14.775 6.155 1.00 95.38 200 GLN A CA 1
ATOM 1581 C C . GLN A 1 200 ? 15.915 16.139 6.831 1.00 95.38 200 GLN A C 1
ATOM 1583 O O . GLN A 1 200 ? 16.901 16.806 7.138 1.00 95.38 200 GLN A O 1
ATOM 1588 N N . ILE A 1 201 ? 14.668 16.541 7.088 1.00 94.94 201 ILE A N 1
ATOM 1589 C CA . ILE A 1 201 ? 14.352 17.791 7.790 1.00 94.94 201 ILE A CA 1
ATOM 1590 C C . ILE A 1 201 ? 14.805 17.723 9.256 1.00 94.94 201 ILE A C 1
ATOM 1592 O O . ILE A 1 201 ? 15.359 18.698 9.762 1.00 94.94 201 ILE A O 1
ATOM 1596 N N . GLU A 1 202 ? 14.636 16.578 9.921 1.00 94.00 202 GLU A N 1
ATOM 1597 C CA . GLU A 1 202 ? 15.150 16.339 11.281 1.00 94.00 202 GLU A CA 1
ATOM 1598 C C . GLU A 1 202 ? 16.677 16.473 11.339 1.00 94.00 202 GLU A C 1
ATOM 1600 O O . GLU A 1 202 ? 17.217 17.122 12.234 1.00 94.00 202 GLU A O 1
ATOM 1605 N N . ASN A 1 203 ? 17.369 15.985 10.306 1.00 94.19 203 ASN A N 1
ATOM 1606 C CA . ASN A 1 203 ? 18.813 16.146 10.120 1.00 94.19 203 ASN A CA 1
ATOM 1607 C C . ASN A 1 203 ? 19.232 17.563 9.669 1.00 94.19 203 ASN A C 1
ATOM 1609 O O . ASN A 1 203 ? 20.344 17.750 9.176 1.00 94.19 203 ASN A O 1
ATOM 1613 N N . ARG A 1 204 ? 18.360 18.572 9.822 1.00 90.88 204 ARG A N 1
ATOM 1614 C CA . ARG A 1 204 ? 18.602 19.995 9.508 1.00 90.88 204 ARG A CA 1
ATOM 1615 C C . ARG A 1 204 ? 18.921 20.289 8.038 1.00 90.88 204 ARG A C 1
ATOM 1617 O O . ARG A 1 204 ? 19.444 21.356 7.718 1.00 90.88 204 ARG A O 1
ATOM 1624 N N . ILE A 1 205 ? 18.564 19.393 7.117 1.00 94.12 205 ILE A N 1
ATOM 1625 C CA . ILE A 1 205 ? 18.608 19.697 5.684 1.00 94.12 205 ILE A CA 1
ATOM 1626 C C . ILE A 1 205 ? 17.475 20.679 5.367 1.00 94.12 205 ILE A C 1
ATOM 1628 O O . ILE A 1 205 ? 16.359 20.560 5.873 1.00 94.12 205 ILE A O 1
ATOM 1632 N N . SER A 1 206 ? 17.743 21.651 4.493 1.00 93.88 206 SER A N 1
ATOM 1633 C CA . SER A 1 206 ? 16.711 22.578 4.018 1.00 93.88 206 SER A CA 1
ATOM 1634 C C . SER A 1 206 ? 15.509 21.820 3.440 1.00 93.88 206 SER A C 1
ATOM 1636 O O . SER A 1 206 ? 15.660 21.023 2.507 1.00 93.88 206 SER A O 1
ATOM 1638 N N . TYR A 1 207 ? 14.303 22.113 3.942 1.00 94.19 207 TYR A N 1
ATOM 1639 C CA . TYR A 1 207 ? 13.076 21.432 3.512 1.00 94.19 207 TYR A CA 1
ATOM 1640 C C . TYR A 1 207 ? 12.840 21.560 2.000 1.00 94.19 207 TYR A C 1
ATOM 1642 O O . TYR A 1 207 ? 12.408 20.602 1.364 1.00 94.19 207 TYR A O 1
ATOM 1650 N N . ARG A 1 208 ? 13.181 22.708 1.388 1.00 94.94 208 ARG A N 1
ATOM 1651 C CA . ARG A 1 208 ? 13.046 22.910 -0.066 1.00 94.94 208 ARG A CA 1
ATOM 1652 C C . ARG A 1 208 ? 13.926 21.945 -0.849 1.00 94.94 208 ARG A C 1
ATOM 1654 O O . ARG A 1 208 ? 13.470 21.354 -1.826 1.00 94.94 208 ARG A O 1
ATOM 1661 N N . ARG A 1 209 ? 15.173 21.763 -0.400 1.00 95.50 209 ARG A N 1
ATOM 1662 C CA . ARG A 1 209 ? 16.127 20.832 -1.013 1.00 95.50 209 ARG A CA 1
ATOM 1663 C C . ARG A 1 209 ? 15.646 19.391 -0.864 1.00 95.50 209 ARG A C 1
ATOM 1665 O O . ARG A 1 209 ? 15.603 18.679 -1.864 1.00 95.50 209 ARG A O 1
ATOM 1672 N N . ALA A 1 210 ? 15.231 18.996 0.341 1.00 96.06 210 ALA A N 1
ATOM 1673 C CA . ALA A 1 210 ? 14.713 17.655 0.614 1.00 96.06 210 ALA A CA 1
ATOM 1674 C C . ALA A 1 210 ? 13.503 17.319 -0.278 1.00 96.06 210 ALA A C 1
ATOM 1676 O O . ALA A 1 210 ? 13.474 16.272 -0.927 1.00 96.06 210 ALA A O 1
ATOM 1677 N N . VAL A 1 211 ? 12.545 18.248 -0.400 1.00 96.75 211 VAL A N 1
ATOM 1678 C CA . VAL A 1 211 ? 11.364 18.072 -1.257 1.00 96.75 211 VAL A CA 1
ATOM 1679 C C . VAL A 1 211 ? 11.735 17.987 -2.732 1.00 96.75 211 VAL A C 1
ATOM 1681 O O . VAL A 1 211 ? 11.301 17.060 -3.410 1.00 96.75 211 VAL A O 1
ATOM 1684 N N . LYS A 1 212 ? 12.546 18.918 -3.249 1.00 96.25 212 LYS A N 1
ATOM 1685 C CA . LYS A 1 212 ? 12.931 18.922 -4.670 1.00 96.25 212 LYS A CA 1
ATOM 1686 C C . LYS A 1 212 ? 13.697 17.657 -5.057 1.00 96.25 212 LYS A C 1
ATOM 1688 O O . LYS A 1 212 ? 13.437 17.097 -6.119 1.00 96.25 212 LYS A O 1
ATOM 1693 N N . MET A 1 213 ? 14.573 17.169 -4.179 1.00 96.38 213 MET A N 1
ATOM 1694 C CA . MET A 1 213 ? 15.297 15.915 -4.381 1.00 96.38 213 MET A CA 1
ATOM 1695 C C . MET A 1 213 ? 14.348 14.708 -4.418 1.00 96.38 213 MET A C 1
ATOM 1697 O O . MET A 1 213 ? 14.427 13.893 -5.338 1.00 96.38 213 MET A O 1
ATOM 1701 N N . ALA A 1 214 ? 13.413 14.618 -3.466 1.00 96.31 214 ALA A N 1
ATOM 1702 C CA . ALA A 1 214 ? 12.425 13.542 -3.420 1.00 96.31 214 ALA A CA 1
ATOM 1703 C C . ALA A 1 214 ? 11.480 13.557 -4.637 1.00 96.31 214 ALA A C 1
ATOM 1705 O O . ALA A 1 214 ? 11.198 12.506 -5.220 1.00 96.31 214 ALA A O 1
ATOM 1706 N N . MET A 1 215 ? 11.040 14.744 -5.068 1.00 96.19 215 MET A N 1
ATOM 1707 C CA . MET A 1 215 ? 10.205 14.914 -6.260 1.00 96.19 215 MET A CA 1
ATOM 1708 C C . MET A 1 215 ? 10.927 14.462 -7.527 1.00 96.19 215 MET A C 1
ATOM 1710 O O . MET A 1 215 ? 10.381 13.654 -8.276 1.00 96.19 215 MET A O 1
ATOM 1714 N N . ALA A 1 216 ? 12.171 14.905 -7.723 1.00 96.44 216 ALA A N 1
ATOM 1715 C CA . ALA A 1 216 ? 12.977 14.496 -8.868 1.00 96.44 216 ALA A CA 1
ATOM 1716 C C . ALA A 1 216 ? 13.198 12.975 -8.897 1.00 96.44 216 ALA A C 1
ATOM 1718 O O . ALA A 1 216 ? 13.091 12.358 -9.955 1.00 96.44 216 ALA A O 1
ATOM 1719 N N . SER A 1 217 ? 13.452 12.352 -7.739 1.00 95.75 217 SER A N 1
ATOM 1720 C CA . SER A 1 217 ? 13.613 10.895 -7.646 1.00 95.75 217 SER A CA 1
ATOM 1721 C C . SER A 1 217 ? 12.327 10.142 -7.994 1.00 95.75 217 SER A C 1
ATOM 1723 O O . SER A 1 217 ? 12.356 9.186 -8.765 1.00 95.75 217 SER A O 1
ATOM 1725 N N . THR A 1 218 ? 11.184 10.612 -7.491 1.00 95.88 218 THR A N 1
ATOM 1726 C CA . THR A 1 218 ? 9.874 9.987 -7.736 1.00 95.88 218 THR A CA 1
ATOM 1727 C C . THR A 1 218 ? 9.467 10.082 -9.210 1.00 95.88 218 THR A C 1
ATOM 1729 O O . THR A 1 218 ? 9.048 9.088 -9.805 1.00 95.88 218 THR A O 1
ATOM 1732 N N . MET A 1 219 ? 9.638 11.258 -9.825 1.00 94.75 219 MET A N 1
ATOM 1733 C CA . MET A 1 219 ? 9.334 11.472 -11.245 1.00 94.75 219 MET A CA 1
ATOM 1734 C C . MET A 1 219 ? 10.258 10.650 -12.151 1.00 94.75 219 MET A C 1
ATOM 1736 O O . MET A 1 219 ? 9.789 10.029 -13.103 1.00 94.75 219 MET A O 1
ATOM 1740 N N . ARG A 1 220 ? 11.555 10.551 -11.817 1.00 94.81 220 ARG A N 1
ATOM 1741 C CA . ARG A 1 220 ? 12.522 9.710 -12.548 1.00 94.81 220 ARG A CA 1
ATOM 1742 C C . ARG A 1 220 ? 12.112 8.235 -12.567 1.00 94.81 220 ARG A C 1
ATOM 1744 O O . ARG A 1 220 ? 12.309 7.560 -13.571 1.00 94.81 220 ARG A O 1
ATOM 1751 N N . MET A 1 221 ? 11.515 7.744 -11.479 1.00 92.69 221 MET A N 1
ATOM 1752 C CA . MET A 1 221 ? 11.051 6.356 -11.354 1.00 92.69 221 MET A CA 1
ATOM 1753 C C . MET A 1 221 ? 9.714 6.075 -12.065 1.00 92.69 221 MET A C 1
ATOM 1755 O O . MET A 1 221 ? 9.210 4.948 -12.004 1.00 92.69 221 MET A O 1
ATOM 1759 N N . GLY A 1 222 ? 9.166 7.065 -12.780 1.00 90.06 222 GLY A N 1
ATOM 1760 C CA . GLY A 1 222 ? 8.017 6.909 -13.670 1.00 90.06 222 GLY A CA 1
ATOM 1761 C C . GLY A 1 222 ? 6.659 7.188 -13.028 1.00 90.06 222 GLY A C 1
ATOM 1762 O O . GLY A 1 222 ? 5.658 6.669 -13.515 1.00 90.06 222 GLY A O 1
ATOM 1763 N N . ALA A 1 223 ? 6.597 7.968 -11.944 1.00 94.44 223 ALA A N 1
ATOM 1764 C CA . ALA A 1 223 ? 5.324 8.518 -11.474 1.00 94.44 223 ALA A CA 1
ATOM 1765 C C . ALA A 1 223 ? 4.784 9.551 -12.480 1.00 94.44 223 ALA A C 1
ATOM 1767 O O . ALA A 1 223 ? 5.554 10.344 -13.019 1.00 94.44 223 ALA A O 1
ATOM 1768 N N . GLU A 1 224 ? 3.468 9.595 -12.710 1.00 94.56 224 GLU A N 1
ATOM 1769 C CA . GLU A 1 224 ? 2.878 10.630 -13.582 1.00 94.56 224 GLU A CA 1
ATOM 1770 C C . GLU A 1 224 ? 2.745 11.985 -12.867 1.00 94.56 224 GLU A C 1
ATOM 1772 O O . GLU A 1 224 ? 2.585 13.029 -13.508 1.00 94.56 224 GLU A O 1
ATOM 1777 N N . GLY A 1 225 ? 2.785 11.984 -11.532 1.00 96.25 225 GLY A N 1
ATOM 1778 C CA . GLY A 1 225 ? 2.812 13.205 -10.742 1.00 96.25 225 GLY A CA 1
ATOM 1779 C C . GLY A 1 225 ? 3.068 12.973 -9.260 1.00 96.25 225 GLY A C 1
ATOM 1780 O O . GLY A 1 225 ? 2.698 11.946 -8.689 1.00 96.25 225 GLY A O 1
ATOM 1781 N N . ILE A 1 226 ? 3.664 13.973 -8.620 1.00 97.50 226 ILE A N 1
ATOM 1782 C CA . ILE A 1 226 ? 3.917 14.023 -7.181 1.00 97.50 226 ILE A CA 1
ATOM 1783 C C . ILE A 1 226 ? 3.573 15.406 -6.632 1.00 97.50 226 ILE A C 1
ATOM 1785 O O . ILE A 1 226 ? 3.880 16.443 -7.221 1.00 97.50 226 ILE A O 1
ATOM 1789 N N . LYS A 1 227 ? 2.906 15.437 -5.481 1.00 97.19 227 LYS A N 1
ATOM 1790 C CA . LYS A 1 227 ? 2.682 16.655 -4.707 1.00 97.19 227 LYS A CA 1
ATOM 1791 C C . LYS A 1 227 ? 3.178 16.425 -3.299 1.00 97.19 227 LYS A C 1
ATOM 1793 O O . LYS A 1 227 ? 2.841 15.420 -2.684 1.00 97.19 227 LYS A O 1
ATOM 1798 N N . VAL A 1 228 ? 3.922 17.389 -2.782 1.00 97.69 228 VAL A N 1
ATOM 1799 C CA . VAL A 1 228 ? 4.372 17.420 -1.397 1.00 97.69 228 VAL A CA 1
ATOM 1800 C C . VAL A 1 228 ? 3.907 18.730 -0.781 1.00 97.69 228 VAL A C 1
ATOM 1802 O O . VAL A 1 228 ? 4.127 19.800 -1.342 1.00 97.69 228 VAL A O 1
ATOM 1805 N N . GLN A 1 229 ? 3.227 18.659 0.355 1.00 96.25 229 GLN A N 1
ATOM 1806 C CA . GLN A 1 229 ? 2.831 19.824 1.136 1.00 96.25 229 GLN A CA 1
ATOM 1807 C C . GLN A 1 229 ? 3.490 19.733 2.503 1.00 96.25 229 GLN A C 1
ATOM 1809 O O . GLN A 1 229 ? 3.290 18.746 3.207 1.00 96.25 229 GLN A O 1
ATOM 1814 N N . ILE A 1 230 ? 4.241 20.764 2.875 1.00 95.50 230 ILE A N 1
ATOM 1815 C CA . ILE A 1 230 ? 4.857 20.871 4.196 1.00 95.50 230 ILE A CA 1
ATOM 1816 C C . ILE A 1 230 ? 4.178 22.006 4.947 1.00 95.50 230 ILE A C 1
ATOM 1818 O O . ILE A 1 230 ? 3.994 23.093 4.401 1.00 95.50 230 ILE A O 1
ATOM 1822 N N . SER A 1 231 ? 3.794 21.747 6.191 1.00 94.38 231 SER A N 1
ATOM 1823 C CA . SER A 1 231 ? 3.148 22.717 7.072 1.00 94.38 231 SER A CA 1
ATOM 1824 C C . SER A 1 231 ? 3.820 22.746 8.438 1.00 94.38 231 SER A C 1
ATOM 1826 O O . SER A 1 231 ? 4.062 21.690 9.018 1.00 94.38 231 SER A O 1
ATOM 1828 N N . GLY A 1 232 ? 4.081 23.938 8.966 1.00 92.69 232 GLY A N 1
ATOM 1829 C CA . GLY A 1 232 ? 4.660 24.135 10.296 1.00 92.69 232 GLY A CA 1
ATOM 1830 C C . GLY A 1 232 ? 5.547 25.375 10.352 1.00 92.69 232 GLY A C 1
ATOM 1831 O O . GLY A 1 232 ? 5.451 26.264 9.504 1.00 92.69 232 GLY A O 1
ATOM 1832 N N . ARG A 1 233 ? 6.438 25.433 11.344 1.00 92.19 233 ARG A N 1
ATOM 1833 C CA . ARG A 1 233 ? 7.420 26.517 11.516 1.00 92.19 233 ARG A CA 1
ATOM 1834 C C . ARG A 1 233 ? 8.605 26.339 10.563 1.00 92.19 233 ARG A C 1
ATOM 1836 O O . ARG A 1 233 ? 9.691 25.908 10.947 1.00 92.19 233 ARG A O 1
ATOM 1843 N N . LEU A 1 234 ? 8.366 26.611 9.280 1.00 89.94 234 LEU A N 1
ATOM 1844 C CA . LEU A 1 234 ? 9.360 26.461 8.212 1.00 89.94 234 LEU A CA 1
ATOM 1845 C C . LEU A 1 234 ? 10.582 27.355 8.481 1.00 89.94 234 LEU A C 1
ATOM 1847 O O . LEU A 1 234 ? 10.426 28.559 8.682 1.00 89.94 234 LEU A O 1
ATOM 1851 N N . ASN A 1 235 ? 11.786 26.771 8.447 1.00 88.88 235 ASN A N 1
ATOM 1852 C CA . ASN A 1 235 ? 13.062 27.426 8.786 1.00 88.88 235 ASN A CA 1
ATOM 1853 C C . ASN A 1 235 ? 13.114 28.050 10.197 1.00 88.88 235 ASN A C 1
ATOM 1855 O O . ASN A 1 235 ? 13.864 28.994 10.412 1.00 88.88 235 ASN A O 1
ATOM 1859 N N . GLY A 1 236 ? 12.316 27.560 11.151 1.00 84.56 236 GLY A N 1
ATOM 1860 C CA . GLY A 1 236 ? 12.317 28.087 12.521 1.00 84.56 236 GLY A CA 1
ATOM 1861 C C . GLY A 1 236 ? 11.602 29.431 12.692 1.00 84.56 236 GLY A C 1
ATOM 1862 O O . GLY A 1 236 ? 11.687 30.025 13.763 1.00 84.56 236 GLY A O 1
ATOM 1863 N N . ALA A 1 237 ? 10.863 29.894 11.676 1.00 89.00 237 ALA A N 1
ATOM 1864 C CA . ALA A 1 237 ? 10.033 31.091 11.783 1.00 89.00 237 ALA A CA 1
ATOM 1865 C C . ALA A 1 237 ? 9.017 30.978 12.938 1.00 89.00 237 ALA A C 1
ATOM 1867 O O . ALA A 1 237 ? 8.549 29.885 13.274 1.00 89.00 237 ALA A O 1
ATOM 1868 N N . GLU A 1 238 ? 8.664 32.110 13.544 1.00 89.81 238 GLU A N 1
ATOM 1869 C CA . GLU A 1 238 ? 7.683 32.169 14.634 1.00 89.81 238 GLU A CA 1
ATOM 1870 C C . GLU A 1 238 ? 6.287 31.733 14.162 1.00 89.81 238 GLU A C 1
ATOM 1872 O O . GLU A 1 238 ? 5.669 30.852 14.759 1.00 89.81 238 GLU A O 1
ATOM 1877 N N . MET A 1 239 ? 5.835 32.256 13.019 1.00 89.94 239 MET A N 1
ATOM 1878 C CA . MET A 1 239 ? 4.542 31.914 12.427 1.00 89.94 239 MET A CA 1
ATOM 1879 C C . MET A 1 239 ? 4.614 30.640 11.576 1.00 89.94 239 MET A C 1
ATOM 1881 O O . MET A 1 239 ? 5.474 30.487 10.700 1.00 89.94 239 MET A O 1
ATOM 1885 N N . ALA A 1 240 ? 3.656 29.734 11.782 1.00 91.62 240 ALA A N 1
ATOM 1886 C CA . ALA A 1 240 ? 3.524 28.539 10.960 1.00 91.62 240 ALA A CA 1
ATOM 1887 C C . ALA A 1 240 ? 3.033 28.891 9.547 1.00 91.62 240 ALA A C 1
ATOM 1889 O O . ALA A 1 240 ? 2.085 29.651 9.363 1.00 91.62 240 ALA A O 1
ATOM 1890 N N . ARG A 1 241 ? 3.658 28.289 8.535 1.00 92.38 241 ARG A N 1
ATOM 1891 C CA . ARG A 1 241 ? 3.301 28.451 7.121 1.00 92.38 241 ARG A CA 1
ATOM 1892 C C . ARG A 1 241 ? 3.100 27.092 6.469 1.00 92.38 241 ARG A C 1
ATOM 1894 O O . ARG A 1 241 ? 3.597 26.076 6.954 1.00 92.38 241 ARG A O 1
ATOM 1901 N N . SER A 1 242 ? 2.359 27.077 5.366 1.00 92.75 242 SER A N 1
ATOM 1902 C CA . SER A 1 242 ? 2.186 25.895 4.523 1.00 92.75 242 SER A CA 1
ATOM 1903 C C . SER A 1 242 ? 2.700 26.185 3.122 1.00 92.75 242 SER A C 1
ATOM 1905 O O . SER A 1 242 ? 2.220 27.110 2.477 1.00 92.75 242 SER A O 1
ATOM 1907 N N . GLU A 1 243 ? 3.638 25.377 2.642 1.00 94.69 243 GLU A N 1
ATOM 1908 C CA . GLU A 1 243 ? 4.174 25.467 1.283 1.00 94.69 243 GLU A CA 1
ATOM 1909 C C . GLU A 1 243 ? 3.863 24.166 0.539 1.00 94.69 243 GLU A C 1
ATOM 1911 O O . GLU A 1 243 ? 3.965 23.068 1.095 1.00 94.69 243 GLU A O 1
ATOM 1916 N N . SER A 1 244 ? 3.428 24.280 -0.716 1.00 95.00 244 SER A N 1
ATOM 1917 C CA . SER A 1 244 ? 3.096 23.122 -1.543 1.00 95.00 244 SER A CA 1
ATOM 1918 C C . SER A 1 244 ? 3.908 23.110 -2.823 1.00 95.00 244 SER A C 1
ATOM 1920 O O . SER A 1 244 ? 3.887 24.075 -3.582 1.00 95.00 244 SER A O 1
ATOM 1922 N N . PHE A 1 245 ? 4.535 21.974 -3.092 1.00 96.75 245 PHE A N 1
ATOM 1923 C CA . PHE A 1 245 ? 5.276 21.694 -4.308 1.00 96.75 245 PHE A CA 1
ATOM 1924 C C . PHE A 1 245 ? 4.523 20.626 -5.092 1.00 96.75 245 PHE A C 1
ATOM 1926 O O . PHE A 1 245 ? 4.070 19.631 -4.526 1.00 96.75 245 PHE A O 1
ATOM 1933 N N . LYS A 1 246 ? 4.352 20.835 -6.393 1.00 96.19 246 LYS A N 1
ATOM 1934 C CA . LYS A 1 246 ? 3.661 19.901 -7.280 1.00 96.19 246 LYS A CA 1
ATOM 1935 C C . LYS A 1 246 ? 4.445 19.776 -8.573 1.00 96.19 246 LYS A C 1
ATOM 1937 O O . LYS A 1 246 ? 4.903 20.783 -9.101 1.00 96.19 246 LYS A O 1
ATOM 1942 N N . ASP A 1 247 ? 4.552 18.553 -9.061 1.00 95.75 247 ASP A N 1
ATOM 1943 C CA . ASP A 1 247 ? 5.102 18.225 -10.366 1.00 95.75 247 ASP A CA 1
ATOM 1944 C C . ASP A 1 247 ? 4.229 17.141 -11.015 1.00 95.75 247 ASP A C 1
ATOM 1946 O O . ASP A 1 247 ? 3.691 16.267 -10.329 1.00 95.75 247 ASP A O 1
ATOM 1950 N N . GLY A 1 248 ? 4.004 17.251 -12.321 1.00 94.94 248 GLY A N 1
ATOM 1951 C CA . GLY A 1 248 ? 3.110 16.368 -13.070 1.00 94.94 248 GLY A CA 1
ATOM 1952 C C . GLY A 1 248 ? 1.613 16.453 -12.709 1.00 94.94 248 GLY A C 1
ATOM 1953 O O . GLY A 1 248 ? 1.084 17.458 -12.205 1.00 94.94 248 GLY A O 1
ATOM 1954 N N . ARG A 1 249 ? 0.884 15.373 -13.022 1.00 93.81 249 ARG A N 1
ATOM 1955 C CA . ARG A 1 249 ? -0.586 15.300 -12.969 1.00 93.81 249 ARG A CA 1
ATOM 1956 C C . ARG A 1 249 ? -1.078 14.556 -11.725 1.00 93.81 249 ARG A C 1
ATOM 1958 O O . ARG A 1 249 ? -0.679 13.433 -11.461 1.00 93.81 249 ARG A O 1
ATOM 1965 N N . ILE A 1 250 ? -2.015 15.158 -10.979 1.00 95.00 250 ILE A N 1
ATOM 1966 C CA . ILE A 1 250 ? -2.601 14.558 -9.759 1.00 95.00 250 ILE A CA 1
ATOM 1967 C C . ILE A 1 250 ? -4.097 14.892 -9.674 1.00 95.00 250 ILE A C 1
ATOM 1969 O O . ILE A 1 250 ? -4.482 15.893 -9.059 1.00 95.00 250 ILE A O 1
ATOM 1973 N N . PRO A 1 251 ? -4.964 14.098 -10.321 1.00 94.25 251 PRO A N 1
ATOM 1974 C CA . PRO A 1 251 ? -6.394 14.362 -10.353 1.00 94.25 251 PRO A CA 1
ATOM 1975 C C . PRO A 1 251 ? -7.079 13.745 -9.120 1.00 94.25 251 PRO A C 1
ATOM 1977 O O . PRO A 1 251 ? -7.520 12.598 -9.138 1.00 94.25 251 PRO A O 1
ATOM 1980 N N . LEU A 1 252 ? -7.178 14.509 -8.026 1.00 92.56 252 LEU A N 1
ATOM 1981 C CA . LEU A 1 252 ? -7.739 14.014 -6.757 1.00 92.56 252 LEU A CA 1
ATOM 1982 C C . LEU A 1 252 ? -9.222 13.620 -6.853 1.00 92.56 252 LEU A C 1
ATOM 1984 O O . LEU A 1 252 ? -9.617 12.643 -6.215 1.00 92.56 252 LEU A O 1
ATOM 1988 N N . SER A 1 253 ? -10.004 14.320 -7.680 1.00 91.56 253 SER A N 1
ATOM 1989 C CA . SER A 1 253 ? -11.437 14.061 -7.901 1.00 91.56 253 SER A CA 1
ATOM 1990 C C . SER A 1 253 ? -11.713 12.826 -8.768 1.00 91.56 253 SER A C 1
ATOM 1992 O O . SER A 1 253 ? -12.846 12.370 -8.864 1.00 91.56 253 SER A O 1
ATOM 1994 N N . THR A 1 254 ? -10.690 12.268 -9.420 1.00 92.25 254 THR A N 1
ATOM 1995 C CA . THR A 1 254 ? -10.831 11.108 -10.303 1.00 92.25 254 THR A CA 1
ATOM 1996 C C . THR A 1 254 ? -10.606 9.817 -9.516 1.00 92.25 254 THR A C 1
ATOM 1998 O O . THR A 1 254 ? -9.473 9.478 -9.173 1.00 92.25 254 THR A O 1
ATOM 2001 N N . PHE A 1 255 ? -11.674 9.058 -9.263 1.00 91.31 255 PHE A N 1
ATOM 2002 C CA . PHE A 1 255 ? -11.613 7.819 -8.469 1.00 91.31 255 PHE A CA 1
ATOM 2003 C C . PHE A 1 255 ? -10.794 6.693 -9.115 1.00 91.31 255 PHE A C 1
ATOM 2005 O O . PHE A 1 255 ? -10.199 5.896 -8.401 1.00 91.31 255 PHE A O 1
ATOM 2012 N N . ARG A 1 256 ? -10.705 6.656 -10.453 1.00 90.75 256 ARG A N 1
ATOM 2013 C CA . ARG A 1 256 ? -9.882 5.676 -11.193 1.00 90.75 256 ARG A CA 1
ATOM 2014 C C . ARG A 1 256 ? -8.372 5.939 -11.129 1.00 90.75 256 ARG A C 1
ATOM 2016 O O . ARG A 1 256 ? -7.594 5.092 -11.557 1.00 90.75 256 ARG A O 1
ATOM 2023 N N . ALA A 1 257 ? -7.954 7.119 -10.673 1.00 93.31 257 ALA A N 1
ATOM 2024 C CA . ALA A 1 257 ? -6.539 7.451 -10.558 1.00 93.31 257 ALA A CA 1
ATOM 2025 C C . ALA A 1 257 ? -5.946 6.758 -9.324 1.00 93.31 257 ALA A C 1
ATOM 2027 O O . ALA A 1 257 ? -6.444 6.969 -8.215 1.00 93.31 257 ALA A O 1
ATOM 2028 N N . ASP A 1 258 ? -4.894 5.959 -9.515 1.00 93.31 258 ASP A N 1
ATOM 2029 C CA . ASP A 1 258 ? -4.142 5.296 -8.446 1.00 93.31 258 ASP A CA 1
ATOM 2030 C C . ASP A 1 258 ? -3.230 6.321 -7.771 1.00 93.31 258 ASP A C 1
ATOM 2032 O O . ASP A 1 258 ? -2.141 6.649 -8.253 1.00 93.31 258 ASP A O 1
ATOM 2036 N N . ILE A 1 259 ? -3.751 6.898 -6.688 1.00 95.31 259 ILE A N 1
ATOM 2037 C CA . ILE A 1 259 ? -3.075 7.916 -5.893 1.00 95.31 259 ILE A CA 1
ATOM 2038 C C . ILE A 1 259 ? -2.732 7.305 -4.543 1.00 95.31 259 ILE A C 1
ATOM 2040 O O . ILE A 1 259 ? -3.623 6.984 -3.751 1.00 95.31 259 ILE A O 1
ATOM 2044 N N . ASP A 1 260 ? -1.437 7.185 -4.274 1.00 95.06 260 ASP A N 1
ATOM 2045 C CA . ASP A 1 260 ? -0.938 6.859 -2.947 1.00 95.06 260 ASP A CA 1
ATOM 2046 C C . ASP A 1 260 ? -0.786 8.141 -2.130 1.00 95.06 260 ASP A C 1
ATOM 2048 O O . ASP A 1 260 ? -0.427 9.199 -2.657 1.00 95.06 260 ASP A O 1
ATOM 2052 N N . TYR A 1 261 ? -1.100 8.051 -0.844 1.00 96.19 261 TYR A N 1
ATOM 2053 C CA . TYR A 1 261 ? -1.097 9.190 0.061 1.00 96.19 261 TYR A CA 1
ATOM 2054 C C . TYR A 1 261 ? -0.551 8.775 1.417 1.00 96.19 261 TYR A C 1
ATOM 2056 O O . TYR A 1 261 ? -0.965 7.759 1.972 1.00 96.19 261 TYR A O 1
ATOM 2064 N N . HIS A 1 262 ? 0.331 9.596 1.969 1.00 96.38 262 HIS A N 1
ATOM 2065 C CA . HIS A 1 262 ? 0.761 9.463 3.349 1.00 96.38 262 HIS A CA 1
ATOM 2066 C C . HIS A 1 262 ? 1.068 10.835 3.942 1.00 96.38 262 HIS A C 1
ATOM 2068 O O . HIS A 1 262 ? 1.281 11.818 3.222 1.00 96.38 262 HIS A O 1
ATOM 2074 N N . TRP A 1 263 ? 1.064 10.904 5.266 1.00 95.12 263 TRP A N 1
ATOM 2075 C CA . TRP A 1 263 ? 1.543 12.057 6.002 1.00 95.12 263 TRP A CA 1
ATOM 2076 C C . TRP A 1 263 ? 2.511 11.574 7.075 1.00 95.12 263 TRP A C 1
ATOM 2078 O O . TRP A 1 263 ? 2.237 10.576 7.728 1.00 95.12 263 TRP A O 1
ATOM 2088 N N . ALA A 1 264 ? 3.615 12.287 7.236 1.00 95.38 264 ALA A N 1
ATOM 2089 C CA . ALA A 1 264 ? 4.618 12.028 8.255 1.00 95.38 264 ALA A CA 1
ATOM 2090 C C . ALA A 1 264 ? 4.871 13.311 9.058 1.00 95.38 264 ALA A C 1
ATOM 2092 O O . ALA A 1 264 ? 4.658 14.425 8.563 1.00 95.38 264 ALA A O 1
ATOM 2093 N N . GLU A 1 265 ? 5.289 13.153 10.308 1.00 94.75 265 GLU A N 1
ATOM 2094 C CA . GLU A 1 265 ? 5.716 14.246 11.181 1.00 94.75 265 GLU A CA 1
ATOM 2095 C C . GLU A 1 265 ? 7.242 14.261 11.260 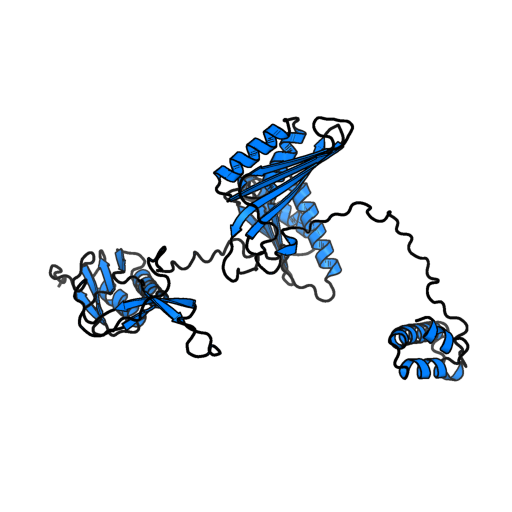1.00 94.75 265 GLU A C 1
ATOM 2097 O O . GLU A 1 265 ? 7.861 13.227 11.481 1.00 94.75 265 GLU A O 1
ATOM 2102 N N . ALA A 1 266 ? 7.839 15.441 11.095 1.00 95.06 266 ALA A N 1
ATOM 2103 C CA . ALA A 1 266 ? 9.250 15.679 11.366 1.00 95.06 266 ALA A CA 1
ATOM 2104 C C . ALA A 1 266 ? 9.394 16.420 12.700 1.00 95.06 266 ALA A C 1
ATOM 2106 O O . ALA A 1 266 ? 8.807 17.497 12.894 1.00 95.06 266 ALA A O 1
ATOM 2107 N N . HIS A 1 267 ? 10.179 15.856 13.613 1.00 94.00 267 HIS A N 1
ATOM 2108 C CA . HIS A 1 267 ? 10.433 16.413 14.935 1.00 94.00 267 HIS A CA 1
ATOM 2109 C C . HIS A 1 267 ? 11.651 17.337 14.908 1.00 94.00 267 HIS A C 1
ATOM 2111 O O . HIS A 1 267 ? 12.796 16.902 14.840 1.00 94.00 267 HIS A O 1
ATOM 2117 N N . THR A 1 268 ? 11.407 18.644 14.985 1.00 91.81 268 THR A N 1
ATOM 2118 C CA . THR A 1 268 ? 12.470 19.657 15.015 1.00 91.81 268 THR A CA 1
ATOM 2119 C C . THR A 1 268 ? 12.516 20.367 16.360 1.00 91.81 268 THR A C 1
ATOM 2121 O O . THR A 1 268 ? 11.555 20.342 17.128 1.00 91.81 268 THR A O 1
ATOM 2124 N N . THR A 1 269 ? 13.615 21.067 16.633 1.00 90.06 269 THR A N 1
ATOM 2125 C CA . THR A 1 269 ? 13.779 21.876 17.852 1.00 90.06 269 THR A CA 1
ATOM 2126 C C . THR A 1 269 ? 12.697 22.942 18.017 1.00 90.06 269 THR A C 1
ATOM 2128 O O . THR A 1 269 ? 12.316 23.266 19.134 1.00 90.06 269 THR A O 1
ATOM 2131 N N . TYR A 1 270 ? 12.174 23.481 16.913 1.00 87.81 270 TYR A N 1
ATOM 2132 C CA . TYR A 1 270 ? 11.179 24.558 16.925 1.00 87.81 270 TYR A CA 1
ATOM 2133 C C . TYR A 1 270 ? 9.729 24.052 16.999 1.00 87.81 270 TYR A C 1
ATOM 2135 O O . TYR A 1 270 ? 8.801 24.860 17.071 1.00 87.81 270 TYR A O 1
ATOM 2143 N N . GLY A 1 271 ? 9.518 22.734 16.958 1.00 89.62 271 GLY A N 1
ATOM 2144 C CA . GLY A 1 271 ? 8.202 22.103 16.952 1.00 89.62 271 GLY A CA 1
ATOM 2145 C C . GLY A 1 271 ? 8.093 20.981 15.919 1.00 89.62 271 GLY A C 1
ATOM 2146 O O . GLY A 1 271 ? 9.088 20.409 15.470 1.00 89.62 271 GLY A O 1
ATOM 2147 N N . ARG A 1 272 ? 6.859 20.663 15.523 1.00 93.31 272 ARG A N 1
ATOM 2148 C CA . ARG A 1 272 ? 6.568 19.604 14.546 1.00 93.31 272 ARG A CA 1
ATOM 2149 C C . ARG A 1 272 ? 6.246 20.184 13.176 1.00 93.31 272 ARG A C 1
ATOM 2151 O O . ARG A 1 272 ? 5.484 21.145 13.064 1.00 93.31 272 ARG A O 1
ATOM 2158 N N . LEU A 1 273 ? 6.802 19.574 12.138 1.00 94.62 273 LEU A N 1
ATOM 2159 C CA . LEU A 1 273 ? 6.476 19.866 10.746 1.00 94.62 273 LEU A CA 1
ATOM 2160 C C . LEU A 1 273 ? 5.707 18.687 10.157 1.00 94.62 273 LEU A C 1
ATOM 2162 O O . LEU A 1 273 ? 6.171 17.555 10.202 1.00 94.62 273 LEU A O 1
ATOM 2166 N N . GLY A 1 274 ? 4.532 18.953 9.596 1.00 95.94 274 GLY A N 1
ATOM 2167 C CA . GLY A 1 274 ? 3.744 17.945 8.892 1.00 95.94 274 GLY A CA 1
ATOM 2168 C C . GLY A 1 274 ? 4.126 17.898 7.418 1.00 95.94 274 GLY A C 1
ATOM 2169 O O . GLY A 1 274 ? 4.011 18.912 6.729 1.00 95.94 274 GLY A O 1
ATOM 2170 N N . VAL A 1 275 ? 4.529 16.730 6.926 1.00 96.94 275 VAL A N 1
ATOM 2171 C CA . VAL A 1 275 ? 4.853 16.466 5.519 1.00 96.94 275 VAL A CA 1
ATOM 2172 C C . VAL A 1 275 ? 3.767 15.570 4.935 1.00 96.94 275 VAL A C 1
ATOM 2174 O O . VAL A 1 275 ? 3.615 14.423 5.334 1.00 96.94 275 VAL A O 1
ATOM 2177 N N . LYS A 1 276 ? 2.994 16.075 3.975 1.00 97.25 276 LYS A N 1
ATOM 2178 C CA . LYS A 1 276 ? 1.950 15.325 3.261 1.00 97.25 276 LYS A CA 1
ATOM 2179 C C . LYS A 1 276 ? 2.406 15.051 1.837 1.00 97.25 276 LYS A C 1
ATOM 2181 O O . LYS A 1 276 ? 2.743 15.993 1.122 1.00 97.25 276 LYS A O 1
ATOM 2186 N N . VAL A 1 277 ? 2.371 13.794 1.410 1.00 97.75 277 VAL A N 1
ATOM 2187 C CA . VAL A 1 277 ? 2.835 13.365 0.086 1.00 97.75 277 VAL A CA 1
ATOM 2188 C C . VAL A 1 277 ? 1.699 12.675 -0.663 1.00 97.75 277 VAL A C 1
ATOM 2190 O O . VAL A 1 277 ? 1.038 11.790 -0.126 1.00 97.75 277 VAL A O 1
ATOM 2193 N N . TRP A 1 278 ? 1.485 13.077 -1.914 1.00 97.62 278 TRP A N 1
ATOM 2194 C CA . TRP A 1 278 ? 0.596 12.428 -2.876 1.00 97.62 278 TRP A CA 1
ATOM 2195 C C . TRP A 1 278 ? 1.420 11.974 -4.074 1.00 97.62 278 TRP A C 1
ATOM 2197 O O . TRP A 1 278 ? 2.102 12.801 -4.679 1.00 97.62 278 TRP A O 1
ATOM 2207 N N . ILE A 1 279 ? 1.315 10.702 -4.452 1.00 97.25 279 ILE A N 1
ATOM 2208 C CA . ILE A 1 279 ? 1.986 10.142 -5.632 1.00 97.25 279 ILE A CA 1
ATOM 2209 C C . ILE A 1 279 ? 0.929 9.533 -6.544 1.00 97.25 279 ILE A C 1
ATOM 2211 O O . ILE A 1 279 ? 0.169 8.664 -6.124 1.00 97.25 279 ILE A O 1
ATOM 2215 N N . MET A 1 280 ? 0.881 9.989 -7.791 1.00 95.62 280 MET A N 1
ATOM 2216 C CA . MET A 1 280 ? 0.028 9.447 -8.842 1.00 95.62 280 MET A CA 1
ATOM 2217 C C . MET A 1 280 ? 0.840 8.423 -9.645 1.00 95.62 280 MET A C 1
ATOM 2219 O O . MET A 1 280 ? 1.824 8.771 -10.300 1.00 95.62 280 MET A O 1
ATOM 2223 N N . LYS A 1 281 ? 0.442 7.149 -9.554 1.00 92.88 281 LYS A N 1
ATOM 2224 C CA . LYS A 1 281 ? 1.124 6.017 -10.210 1.00 92.88 281 LYS A CA 1
ATOM 2225 C C . LYS A 1 281 ? 0.581 5.727 -11.611 1.00 92.88 281 LYS A C 1
ATOM 2227 O O . LYS A 1 281 ? 1.299 5.170 -12.433 1.00 92.88 281 LYS A O 1
ATOM 2232 N N . GLY A 1 282 ? -0.685 6.059 -11.854 1.00 91.62 282 GLY A N 1
ATOM 2233 C CA . GLY A 1 282 ? -1.367 5.892 -13.135 1.00 91.62 282 GLY A CA 1
ATOM 2234 C C . GLY A 1 282 ? -2.886 5.837 -12.983 1.00 91.62 282 GLY A C 1
ATOM 2235 O O . GLY A 1 282 ? -3.431 6.070 -11.902 1.00 91.62 282 GLY A O 1
ATOM 2236 N N . GLU A 1 283 ? -3.592 5.502 -14.060 1.00 90.12 283 GLU A N 1
ATOM 2237 C CA . GLU A 1 283 ? -5.030 5.203 -14.026 1.00 90.12 283 GLU A CA 1
ATOM 2238 C C . GLU A 1 283 ? -5.284 3.693 -14.117 1.00 90.12 283 GLU A C 1
ATOM 2240 O O . GLU A 1 283 ? -4.703 2.996 -14.951 1.00 90.12 283 GLU A O 1
ATOM 2245 N N . VAL A 1 284 ? -6.191 3.183 -13.282 1.00 86.75 284 VAL A N 1
ATOM 2246 C CA . VAL A 1 284 ? -6.604 1.774 -13.298 1.00 86.75 284 VAL A CA 1
ATOM 2247 C C . VAL A 1 284 ? -7.879 1.635 -14.123 1.00 86.75 284 VAL A C 1
ATOM 2249 O O . VAL A 1 284 ? -8.893 2.275 -13.841 1.00 86.75 284 VAL A O 1
ATOM 2252 N N . TYR A 1 285 ? -7.830 0.776 -15.140 1.00 83.44 285 TYR A N 1
ATOM 2253 C CA . TYR A 1 285 ? -8.974 0.441 -15.985 1.00 83.44 285 TYR A CA 1
ATOM 2254 C C . TYR A 1 285 ? -9.468 -0.977 -15.673 1.00 83.44 285 TYR A C 1
ATOM 2256 O O . TYR A 1 285 ? -8.671 -1.907 -15.583 1.00 83.44 285 TYR A O 1
ATOM 2264 N N . GLY A 1 286 ? -10.789 -1.149 -15.559 1.00 82.56 286 GLY A N 1
ATOM 2265 C CA . GLY A 1 286 ? -11.423 -2.433 -15.232 1.00 82.56 286 GLY A CA 1
ATOM 2266 C C . GLY A 1 286 ? -11.648 -2.644 -13.730 1.00 82.56 286 GLY A C 1
ATOM 2267 O O . GLY A 1 286 ? -11.387 -1.757 -12.921 1.00 82.56 286 GLY A O 1
ATOM 2268 N N . LYS A 1 287 ? -12.178 -3.818 -13.361 1.00 75.56 287 LYS A N 1
ATOM 2269 C CA . LYS A 1 287 ? -12.339 -4.220 -11.955 1.00 75.56 287 LYS A CA 1
ATOM 2270 C C . LYS A 1 287 ? -11.006 -4.771 -11.445 1.00 75.56 287 LYS A C 1
ATOM 2272 O O . LYS A 1 287 ? -10.476 -5.711 -12.033 1.00 75.56 287 LYS A O 1
ATOM 2277 N N . ARG A 1 288 ? -10.460 -4.171 -10.385 1.00 72.75 288 ARG A N 1
ATOM 2278 C CA . ARG A 1 288 ? -9.244 -4.652 -9.716 1.00 72.75 288 ARG A CA 1
ATOM 2279 C C . ARG A 1 288 ? -9.632 -5.686 -8.662 1.00 72.75 288 ARG A C 1
ATOM 2281 O O . ARG A 1 288 ? -10.615 -5.489 -7.957 1.00 72.75 288 ARG A O 1
ATOM 2288 N N . GLU A 1 289 ? -8.852 -6.754 -8.545 1.00 74.31 289 GLU A N 1
ATOM 2289 C CA . GLU A 1 289 ? -8.940 -7.660 -7.397 1.00 74.31 289 GLU A CA 1
ATOM 2290 C C . GLU A 1 289 ? -8.473 -6.898 -6.149 1.00 74.31 289 GLU A C 1
ATOM 2292 O O . GLU A 1 289 ? -7.351 -6.386 -6.111 1.00 74.31 289 GLU A O 1
ATOM 2297 N N . LEU A 1 290 ? -9.362 -6.750 -5.166 1.00 77.06 290 LEU A N 1
ATOM 2298 C CA . LEU A 1 290 ? -9.138 -5.924 -3.971 1.00 77.06 290 LEU A CA 1
ATOM 2299 C C . LEU A 1 290 ? -8.520 -6.709 -2.807 1.00 77.06 290 LEU A C 1
ATOM 2301 O O . LEU A 1 290 ? -8.195 -6.113 -1.781 1.00 77.06 290 LEU A O 1
ATOM 2305 N N . SER A 1 291 ? -8.361 -8.024 -2.953 1.00 71.69 291 SER A N 1
ATOM 2306 C CA . SER A 1 291 ? -7.736 -8.869 -1.940 1.00 71.69 291 SER A CA 1
ATOM 2307 C C . SER A 1 291 ? -6.247 -8.527 -1.798 1.00 71.69 291 SER A C 1
ATOM 2309 O O . SER A 1 291 ? -5.550 -8.428 -2.814 1.00 71.69 291 SER A O 1
ATOM 2311 N N . PRO A 1 292 ? -5.722 -8.388 -0.567 1.00 63.44 292 PRO A N 1
ATOM 2312 C CA . PRO A 1 292 ? -4.325 -8.049 -0.297 1.00 63.44 292 PRO A CA 1
ATOM 2313 C C . PRO A 1 292 ? -3.371 -9.241 -0.505 1.00 63.44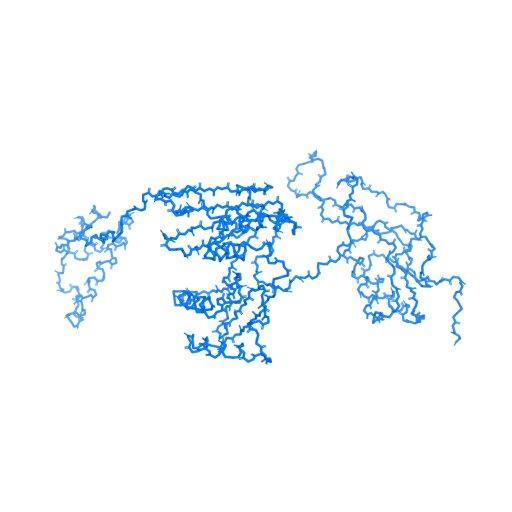 292 PRO A C 1
ATOM 2315 O O . PRO A 1 292 ? -2.404 -9.409 0.231 1.00 63.44 292 PRO A O 1
ATOM 2318 N N . LEU A 1 293 ? -3.594 -10.044 -1.553 1.00 57.84 293 LEU A N 1
ATOM 2319 C CA . LEU A 1 293 ? -2.684 -11.094 -2.021 1.00 57.84 293 LEU A CA 1
ATOM 2320 C C . LEU A 1 293 ? -1.446 -10.449 -2.666 1.00 57.84 293 LEU A C 1
ATOM 2322 O O . LEU A 1 293 ? -1.221 -10.500 -3.879 1.00 57.84 293 LEU A O 1
ATOM 2326 N N . VAL A 1 294 ? -0.639 -9.784 -1.842 1.00 52.00 294 VAL A N 1
ATOM 2327 C CA . VAL A 1 294 ? 0.635 -9.187 -2.227 1.00 52.00 294 VAL A CA 1
ATOM 2328 C C . VAL A 1 294 ? 1.597 -10.329 -2.554 1.00 52.00 294 VAL A C 1
ATOM 2330 O O . VAL A 1 294 ? 2.144 -10.970 -1.667 1.00 52.00 294 VAL A O 1
ATOM 2333 N N . GLY A 1 295 ? 1.775 -10.618 -3.844 1.00 47.50 295 GLY A N 1
ATOM 2334 C CA . GLY A 1 295 ? 2.741 -11.619 -4.318 1.00 47.50 295 GLY A CA 1
ATOM 2335 C C . GLY A 1 295 ? 2.172 -12.655 -5.282 1.00 47.50 295 GLY A C 1
ATOM 2336 O O . GLY A 1 295 ? 2.920 -13.175 -6.104 1.00 47.50 295 GLY A O 1
ATOM 2337 N N . GLN A 1 296 ? 0.852 -12.863 -5.306 1.00 43.47 296 GLN A N 1
ATOM 2338 C CA . GLN A 1 296 ? 0.192 -13.535 -6.427 1.00 43.47 296 GLN A CA 1
ATOM 2339 C C . GLN A 1 296 ? -0.300 -12.489 -7.425 1.00 43.47 296 GLN A C 1
ATOM 2341 O O . GLN A 1 296 ? -1.480 -12.405 -7.761 1.00 43.47 296 GLN A O 1
ATOM 2346 N N . GLN A 1 297 ? 0.630 -11.715 -7.993 1.00 41.41 297 GLN A N 1
ATOM 2347 C CA . GLN A 1 297 ? 0.399 -11.364 -9.387 1.00 41.41 297 GLN A CA 1
ATOM 2348 C C . GLN A 1 297 ? 0.331 -12.713 -10.093 1.00 41.41 297 GLN A C 1
ATOM 2350 O O . GLN A 1 297 ? 1.364 -13.366 -10.247 1.00 41.41 297 GLN A O 1
ATOM 2355 N N . LYS A 1 298 ? -0.873 -13.168 -10.482 1.00 41.00 298 LYS A N 1
ATOM 2356 C CA . LYS A 1 298 ? -0.988 -14.103 -11.602 1.00 41.00 298 LYS A CA 1
ATOM 2357 C C . LYS A 1 298 ? -0.066 -13.492 -12.641 1.00 41.00 298 LYS A C 1
ATOM 2359 O O . LYS A 1 298 ? -0.385 -12.396 -13.103 1.00 41.00 298 LYS A O 1
ATOM 2364 N N . LYS A 1 299 ? 1.120 -14.089 -12.868 1.00 37.75 299 LYS A N 1
ATOM 2365 C CA . LYS A 1 299 ? 2.026 -13.709 -13.960 1.00 37.75 299 LYS A CA 1
ATOM 2366 C C . LYS A 1 299 ? 1.077 -13.513 -15.110 1.00 37.75 299 LYS A C 1
ATOM 2368 O O . LYS A 1 299 ? 0.419 -14.498 -15.449 1.00 37.75 299 LYS A O 1
ATOM 2373 N N . GLY A 1 300 ? 0.874 -12.247 -15.500 1.00 40.91 300 GLY A N 1
ATOM 2374 C CA . GLY A 1 300 ? -0.283 -11.879 -16.303 1.00 40.91 300 GLY A CA 1
ATOM 2375 C C . GLY A 1 300 ? -0.357 -12.912 -17.397 1.00 40.91 300 GLY A C 1
ATOM 2376 O O . GLY A 1 300 ? 0.686 -13.167 -18.008 1.00 40.91 300 GLY A O 1
ATOM 2377 N N . GLU A 1 301 ? -1.504 -13.596 -17.526 1.00 43.03 301 GLU A N 1
ATOM 2378 C CA . GLU A 1 301 ? -1.747 -14.439 -18.693 1.00 43.03 301 GLU A CA 1
ATOM 2379 C C . GLU A 1 301 ? -1.140 -13.660 -19.846 1.00 43.03 301 GLU A C 1
ATOM 2381 O O . GLU A 1 301 ? -1.475 -12.478 -19.998 1.00 43.03 301 GLU A O 1
ATOM 2386 N N . ILE A 1 302 ? -0.140 -14.232 -20.525 1.00 47.97 302 ILE A N 1
ATOM 2387 C CA . ILE A 1 302 ? 0.445 -13.592 -21.694 1.00 47.97 302 ILE A CA 1
ATOM 2388 C C . ILE A 1 302 ? -0.721 -13.568 -22.669 1.00 47.97 302 ILE A C 1
ATOM 2390 O O . ILE A 1 302 ? -0.978 -14.523 -23.393 1.00 47.97 302 ILE A O 1
ATOM 2394 N N . MET A 1 303 ? -1.530 -12.517 -22.578 1.00 55.72 303 MET A N 1
ATOM 2395 C CA . MET A 1 303 ? -2.656 -12.309 -23.442 1.00 55.72 303 MET A CA 1
ATOM 2396 C C . MET A 1 303 ? -1.977 -12.011 -24.758 1.00 55.72 303 MET A C 1
ATOM 2398 O O . MET A 1 303 ? -1.446 -10.916 -24.954 1.00 55.72 303 MET A O 1
ATOM 2402 N N . LEU A 1 304 ? -1.928 -13.019 -25.632 1.00 70.31 304 LEU A N 1
ATOM 2403 C CA . LEU A 1 304 ? -1.727 -12.803 -27.049 1.00 70.31 304 LEU A CA 1
ATOM 2404 C C . LEU A 1 304 ? -2.841 -11.841 -27.470 1.00 70.31 304 LEU A C 1
ATOM 2406 O O . LEU A 1 304 ? -3.968 -12.244 -27.725 1.00 70.31 304 LEU A O 1
ATOM 2410 N N . GLN A 1 305 ? -2.560 -10.547 -27.417 1.00 76.44 305 GLN A N 1
ATOM 2411 C CA . GLN A 1 305 ? -3.441 -9.487 -27.865 1.00 76.44 305 GLN A CA 1
ATOM 2412 C C . GLN A 1 305 ? -2.576 -8.352 -28.413 1.00 76.44 305 GLN A C 1
ATOM 2414 O O . GLN A 1 305 ? -1.482 -8.091 -27.898 1.00 76.44 305 GLN A O 1
ATOM 2419 N N . PRO A 1 306 ? -3.026 -7.662 -29.468 1.00 80.06 306 PRO A N 1
ATOM 2420 C CA . PRO A 1 306 ? -2.264 -6.577 -30.056 1.00 80.06 306 PRO A CA 1
ATOM 2421 C C . PRO A 1 306 ? -2.145 -5.412 -29.071 1.00 80.06 306 PRO A C 1
ATOM 2423 O O . PRO A 1 306 ? -3.143 -4.873 -28.597 1.00 80.06 306 PRO A O 1
ATOM 2426 N N . LYS A 1 307 ? -0.907 -4.973 -28.812 1.00 78.62 307 LYS A N 1
ATOM 2427 C CA . LYS A 1 307 ? -0.616 -3.816 -27.947 1.00 78.62 307 LYS A CA 1
ATOM 2428 C C . LYS A 1 307 ? -1.216 -2.515 -28.496 1.00 78.62 307 LYS A C 1
ATOM 2430 O O . LYS A 1 307 ? -1.608 -1.637 -27.734 1.00 78.62 307 LYS A O 1
ATOM 2435 N N . ARG A 1 308 ? -1.278 -2.386 -29.825 1.00 76.81 308 ARG A N 1
ATOM 2436 C CA . ARG A 1 308 ? -1.883 -1.263 -30.554 1.00 76.81 308 ARG A CA 1
ATOM 2437 C C . ARG A 1 308 ? -2.594 -1.786 -31.798 1.00 76.81 308 ARG A C 1
ATOM 2439 O O . ARG A 1 308 ? -2.095 -2.691 -32.457 1.00 76.81 308 ARG A O 1
ATOM 2446 N N . THR A 1 309 ? -3.735 -1.191 -32.137 1.00 79.50 309 THR A N 1
ATOM 2447 C CA . THR A 1 309 ? -4.457 -1.464 -33.388 1.00 79.50 309 THR A CA 1
ATOM 2448 C C . THR A 1 309 ? -4.850 -0.163 -34.072 1.00 79.50 309 THR A C 1
ATOM 2450 O O . THR A 1 309 ? -5.182 0.810 -33.402 1.00 79.50 309 THR A O 1
ATOM 2453 N N . LYS A 1 310 ? -4.812 -0.147 -35.413 1.00 81.25 310 LYS A N 1
ATOM 2454 C CA . LYS A 1 310 ? -5.196 1.024 -36.223 1.00 81.25 310 LYS A CA 1
ATOM 2455 C C . LYS A 1 310 ? -6.666 1.399 -36.017 1.00 81.25 310 LYS A C 1
ATOM 2457 O O . LYS A 1 310 ? -7.004 2.573 -35.950 1.00 81.25 310 LYS A O 1
ATOM 2462 N N . PHE A 1 311 ? -7.529 0.392 -35.876 1.00 81.44 311 PHE A N 1
ATOM 2463 C CA . PHE A 1 311 ? -8.953 0.571 -35.624 1.00 81.44 311 PHE A CA 1
ATOM 2464 C C . PHE A 1 311 ? -9.397 -0.294 -34.451 1.00 81.44 311 PHE A C 1
ATOM 2466 O O . PHE A 1 311 ? -9.154 -1.499 -34.426 1.00 81.44 311 PHE A O 1
ATOM 2473 N N . ARG A 1 312 ? -10.122 0.316 -33.510 1.00 76.75 312 ARG A N 1
ATOM 2474 C CA . ARG A 1 312 ? -10.638 -0.370 -32.318 1.00 76.75 312 ARG A CA 1
ATOM 2475 C C . ARG A 1 312 ? -11.802 -1.321 -32.629 1.00 76.75 312 ARG A C 1
ATOM 2477 O O . ARG A 1 312 ? -12.056 -2.246 -31.869 1.00 76.75 312 ARG A O 1
ATOM 2484 N N . ARG A 1 313 ? -12.531 -1.093 -33.728 1.00 83.50 313 ARG A N 1
ATOM 2485 C CA . ARG A 1 313 ? -13.666 -1.913 -34.188 1.00 83.50 313 ARG A CA 1
ATOM 2486 C C . ARG A 1 313 ? -13.526 -2.148 -35.688 1.00 83.50 313 ARG A C 1
ATOM 2488 O O . ARG A 1 313 ? -13.423 -1.186 -36.439 1.00 83.50 313 ARG A O 1
ATOM 2495 N N . VAL A 1 314 ? -13.558 -3.405 -36.124 1.00 84.62 314 VAL A N 1
ATOM 2496 C CA . VAL A 1 314 ? -13.397 -3.775 -37.543 1.00 84.62 314 VAL A CA 1
ATOM 2497 C C . VAL A 1 314 ? -14.644 -4.463 -38.091 1.00 84.62 314 VAL A C 1
ATOM 2499 O O . VAL A 1 314 ? -15.527 -4.890 -37.341 1.00 84.62 314 VAL A O 1
ATOM 2502 N N . HIS A 1 315 ? -14.779 -4.520 -39.415 1.00 82.56 315 HIS A N 1
ATOM 2503 C CA . HIS A 1 315 ? -15.791 -5.352 -40.069 1.00 82.56 315 HIS A CA 1
ATOM 2504 C C . HIS A 1 315 ? -15.430 -6.830 -39.892 1.00 82.56 315 HIS A C 1
ATOM 2506 O O . HIS A 1 315 ? -14.253 -7.189 -39.943 1.00 82.56 315 HIS A O 1
ATOM 2512 N N . LYS A 1 316 ? -16.436 -7.678 -39.638 1.00 76.69 316 LYS A N 1
ATOM 2513 C CA . LYS A 1 316 ? -16.221 -9.126 -39.539 1.00 76.69 316 LYS A CA 1
ATOM 2514 C C . LYS A 1 316 ? -15.764 -9.621 -40.910 1.00 76.69 316 LYS A C 1
ATOM 2516 O O . LYS A 1 316 ? -16.428 -9.352 -41.909 1.00 76.69 316 LYS A O 1
ATOM 2521 N N . MET A 1 317 ? -14.622 -10.298 -40.962 1.00 70.62 317 MET A N 1
ATOM 2522 C CA . MET A 1 317 ? -14.122 -10.860 -42.214 1.00 70.62 317 MET A CA 1
ATOM 2523 C C . MET A 1 317 ? -14.911 -12.106 -42.603 1.00 70.62 317 MET A C 1
ATOM 2525 O O . MET A 1 317 ? -15.399 -12.845 -41.747 1.00 70.62 317 MET A O 1
ATOM 2529 N N . LYS A 1 318 ? -14.986 -12.355 -43.912 1.00 74.25 318 LYS A N 1
ATOM 2530 C CA . LYS A 1 318 ? -15.510 -13.607 -44.457 1.00 74.25 318 LYS A CA 1
ATOM 2531 C C . LYS A 1 318 ? -14.468 -14.712 -44.283 1.00 74.25 318 LYS A C 1
ATOM 2533 O O . LYS A 1 318 ? -13.282 -14.515 -44.533 1.00 74.25 318 LYS A O 1
ATOM 2538 N N . MET A 1 319 ? -14.942 -15.887 -43.894 1.00 76.56 319 MET A N 1
ATOM 2539 C CA . MET A 1 319 ? -14.127 -17.065 -43.586 1.00 76.56 319 MET A CA 1
ATOM 2540 C C . MET A 1 319 ? -13.812 -17.937 -44.810 1.00 76.56 319 MET A C 1
ATOM 2542 O O . MET A 1 319 ? -13.119 -18.939 -44.698 1.00 76.56 319 MET A O 1
ATOM 2546 N N . LYS A 1 320 ? -14.330 -17.555 -45.982 1.00 79.69 320 LYS A N 1
ATOM 2547 C CA . LYS A 1 320 ? -14.239 -18.339 -47.215 1.00 79.69 320 LYS A CA 1
ATOM 2548 C C . LYS A 1 320 ? -12.835 -18.289 -47.844 1.00 79.69 320 LYS A C 1
ATOM 2550 O O . LYS A 1 320 ? -12.111 -17.286 -47.735 1.00 79.69 320 LYS A O 1
ATOM 2555 N N . GLY A 1 321 ? -12.509 -19.363 -48.561 1.00 85.31 321 GLY A N 1
ATOM 2556 C CA . GLY A 1 321 ? -11.296 -19.527 -49.364 1.00 85.31 321 GLY A CA 1
ATOM 2557 C C . GLY A 1 321 ? -10.097 -20.088 -48.596 1.00 85.31 321 GLY A C 1
ATOM 2558 O O . GLY A 1 321 ? -10.075 -20.101 -47.366 1.00 85.31 321 GLY A O 1
ATOM 2559 N N . ASN A 1 322 ? -9.080 -20.509 -49.347 1.00 87.69 322 ASN A N 1
ATOM 2560 C CA . ASN A 1 322 ? -7.850 -21.090 -48.808 1.00 87.69 322 ASN A CA 1
ATOM 2561 C C . ASN A 1 322 ? -6.868 -20.019 -48.306 1.00 87.69 322 ASN A C 1
ATOM 2563 O O . ASN A 1 322 ? -6.939 -18.838 -48.669 1.00 87.69 322 ASN A O 1
ATOM 2567 N N . ALA A 1 323 ? -5.942 -20.428 -47.441 1.00 87.31 323 ALA A N 1
ATOM 2568 C CA . ALA A 1 323 ? -4.859 -19.578 -46.969 1.00 87.31 323 ALA A CA 1
ATOM 2569 C C . ALA A 1 323 ? -3.850 -19.301 -48.097 1.00 87.31 323 ALA A C 1
ATOM 2571 O O . ALA A 1 323 ? -3.176 -20.209 -48.569 1.00 87.31 323 ALA A O 1
ATOM 2572 N N . GLN A 1 324 ? -3.697 -18.031 -48.484 1.00 86.56 324 GLN A N 1
ATOM 2573 C CA . GLN A 1 324 ? -2.699 -17.612 -49.482 1.00 86.56 324 GLN A CA 1
ATOM 2574 C C . GLN A 1 324 ? -1.276 -17.487 -48.911 1.00 86.56 324 GLN A C 1
ATOM 2576 O O . GLN A 1 324 ? -0.309 -17.476 -49.661 1.00 86.56 324 GLN A O 1
ATOM 2581 N N . ARG A 1 325 ? -1.127 -17.339 -47.586 1.00 86.12 325 ARG A N 1
ATOM 2582 C CA . ARG A 1 325 ? 0.169 -17.121 -46.916 1.00 86.12 325 ARG A CA 1
ATOM 2583 C C . ARG A 1 325 ? 0.298 -17.970 -45.660 1.00 86.12 325 ARG A C 1
ATOM 2585 O O . ARG A 1 325 ? -0.672 -18.108 -44.913 1.00 86.12 325 ARG A O 1
ATOM 2592 N N . GLY A 1 326 ? 1.517 -18.406 -45.341 1.00 85.81 326 GLY A N 1
ATOM 2593 C CA . GLY A 1 326 ? 1.824 -19.182 -44.130 1.00 85.81 326 GLY A CA 1
ATOM 2594 C C . GLY A 1 326 ? 1.248 -20.597 -44.165 1.00 85.81 326 GLY A C 1
ATOM 2595 O O . GLY A 1 326 ? 0.693 -21.057 -43.171 1.00 85.81 326 GLY A O 1
ATOM 2596 N N . SER A 1 327 ? 1.303 -21.228 -45.336 1.00 88.88 327 SER A N 1
ATOM 2597 C CA . SER A 1 327 ? 0.900 -22.615 -45.586 1.00 88.88 327 SER A CA 1
ATOM 2598 C C . SER A 1 327 ? 2.070 -23.607 -45.556 1.00 88.88 327 SER A C 1
ATOM 2600 O O . SER A 1 327 ? 1.824 -24.815 -45.621 1.00 88.88 327 SER A O 1
ATOM 2602 N N . GLN A 1 328 ? 3.301 -23.092 -45.453 1.00 89.69 328 GLN A N 1
ATOM 2603 C CA . GLN A 1 328 ? 4.577 -23.811 -45.378 1.00 89.69 328 GLN A CA 1
ATOM 2604 C C . GLN A 1 328 ? 5.287 -23.504 -44.050 1.00 89.69 328 GLN A C 1
ATOM 2606 O O . GLN A 1 328 ? 5.127 -22.401 -43.509 1.00 89.69 328 GLN A O 1
ATOM 2611 N N . LEU A 1 329 ? 6.008 -24.497 -43.519 1.00 91.25 329 LEU A N 1
ATOM 2612 C CA . LEU A 1 329 ? 6.826 -24.364 -42.311 1.00 91.25 329 LEU A CA 1
ATOM 2613 C C . LEU A 1 329 ? 7.964 -23.381 -42.596 1.00 91.25 329 LEU A C 1
ATOM 2615 O O . LEU A 1 329 ? 8.519 -23.412 -43.691 1.00 91.25 329 LEU A O 1
ATOM 2619 N N . ALA A 1 330 ? 8.275 -22.489 -41.653 1.00 87.25 330 ALA A N 1
ATOM 2620 C CA . ALA A 1 330 ? 9.338 -21.496 -41.858 1.00 87.25 330 ALA A CA 1
ATOM 2621 C C . ALA A 1 330 ? 10.460 -21.570 -40.819 1.00 87.25 330 ALA A C 1
ATOM 2623 O O . ALA A 1 330 ? 11.576 -21.167 -41.118 1.00 87.25 330 ALA A O 1
ATOM 2624 N N . TYR A 1 331 ? 10.156 -22.021 -39.602 1.00 86.88 331 TYR A N 1
ATOM 2625 C CA . TYR A 1 331 ? 11.103 -22.046 -38.489 1.00 86.88 331 TYR A CA 1
ATOM 2626 C C . TYR A 1 331 ? 11.266 -23.451 -37.913 1.00 86.88 331 TYR A C 1
ATOM 2628 O O . TYR A 1 331 ? 12.381 -23.869 -37.621 1.00 86.88 331 TYR A O 1
ATOM 2636 N N . GLY A 1 332 ? 10.158 -24.175 -37.732 1.00 87.25 332 GLY A N 1
ATOM 2637 C CA . GLY A 1 332 ? 10.178 -25.516 -37.152 1.00 87.25 332 GLY A CA 1
ATOM 2638 C C . GLY A 1 332 ? 10.251 -26.639 -38.184 1.00 87.25 332 GLY A C 1
ATOM 2639 O O . GLY A 1 332 ? 9.786 -26.499 -39.312 1.00 87.25 332 GLY A O 1
ATOM 2640 N N . THR A 1 333 ? 10.765 -27.787 -37.746 1.00 92.19 333 THR A N 1
ATOM 2641 C CA . THR A 1 333 ? 10.803 -29.047 -38.506 1.00 92.19 333 THR A CA 1
ATOM 2642 C C . THR A 1 333 ? 9.431 -29.726 -38.564 1.00 92.19 333 THR A C 1
ATOM 2644 O O . THR A 1 333 ? 9.122 -30.452 -39.505 1.00 92.19 333 THR A O 1
ATOM 2647 N N . PHE A 1 334 ? 8.578 -29.484 -37.565 1.00 94.50 334 PHE A N 1
ATOM 2648 C CA . PHE A 1 334 ? 7.238 -30.065 -37.460 1.00 94.50 334 PHE A CA 1
ATOM 2649 C C . PHE A 1 334 ? 6.195 -28.978 -37.234 1.00 94.50 334 PHE A C 1
ATOM 2651 O O . PHE A 1 334 ? 6.494 -27.927 -36.671 1.00 94.50 334 PHE A O 1
ATOM 2658 N N . GLY A 1 335 ? 4.942 -29.227 -37.603 1.00 94.81 335 GLY A N 1
ATOM 2659 C CA . GLY A 1 335 ? 3.860 -28.299 -37.286 1.00 94.81 335 GLY A CA 1
ATOM 2660 C C . GLY A 1 335 ? 2.465 -28.873 -37.466 1.00 94.81 335 GLY A C 1
ATOM 2661 O O . GLY A 1 335 ? 2.284 -30.022 -37.867 1.00 94.81 335 GLY A O 1
ATOM 2662 N N . ILE A 1 336 ? 1.459 -28.047 -37.176 1.00 95.94 336 ILE A N 1
ATOM 2663 C CA . ILE A 1 336 ? 0.050 -28.372 -37.440 1.00 95.94 336 ILE A CA 1
ATOM 2664 C C . ILE A 1 336 ? -0.591 -27.364 -38.379 1.00 95.94 336 ILE A C 1
ATOM 2666 O O . ILE A 1 336 ? -0.505 -26.145 -38.191 1.00 95.94 336 ILE A O 1
ATOM 2670 N N . LYS A 1 337 ? -1.262 -27.906 -39.394 1.00 95.12 337 LYS A N 1
ATOM 2671 C CA . LYS A 1 337 ? -1.949 -27.185 -40.462 1.00 95.12 337 LYS A CA 1
ATOM 2672 C C . LYS A 1 337 ? -3.453 -27.347 -40.298 1.00 95.12 337 LYS A C 1
ATOM 2674 O O . LYS A 1 337 ? -3.933 -28.466 -40.150 1.00 95.12 337 LYS A O 1
ATOM 2679 N N . ALA A 1 338 ? -4.199 -26.251 -40.336 1.00 94.56 338 ALA A N 1
ATOM 2680 C CA . ALA A 1 338 ? -5.656 -26.303 -40.291 1.00 94.56 338 ALA A CA 1
ATOM 2681 C C . ALA A 1 338 ? -6.203 -26.889 -41.600 1.00 94.56 338 ALA A C 1
ATOM 2683 O O . ALA A 1 338 ? -5.808 -26.445 -42.682 1.00 94.56 338 ALA A O 1
ATOM 2684 N N . THR A 1 339 ? -7.097 -27.873 -41.518 1.00 92.75 339 THR A N 1
ATOM 2685 C CA . THR A 1 339 ? -7.826 -28.389 -42.691 1.00 92.75 339 THR A CA 1
ATOM 2686 C C . THR A 1 339 ? -9.071 -27.558 -42.973 1.00 92.75 339 THR A C 1
ATOM 2688 O O . THR A 1 339 ? -9.446 -27.383 -44.126 1.00 92.75 339 THR A O 1
ATOM 2691 N N . GLU A 1 340 ? -9.653 -26.976 -41.929 1.00 91.75 340 GLU A N 1
ATOM 2692 C CA . GLU A 1 340 ? -10.856 -26.154 -41.990 1.00 91.75 340 GLU A CA 1
ATOM 2693 C C . GLU A 1 340 ? -10.568 -24.703 -41.590 1.00 91.75 340 GLU A C 1
ATOM 2695 O O . GLU A 1 340 ? -9.487 -24.352 -41.106 1.00 91.75 340 GLU A O 1
ATOM 2700 N N . GLY A 1 341 ? -11.542 -23.824 -41.821 1.00 90.31 341 GLY A N 1
ATOM 2701 C CA . GLY A 1 341 ? -11.494 -22.478 -41.270 1.00 90.31 341 GLY A CA 1
ATOM 2702 C C . GLY A 1 341 ? -11.971 -22.485 -39.820 1.00 90.31 341 GLY A C 1
ATOM 2703 O O . GLY A 1 341 ? -12.983 -23.110 -39.523 1.00 90.31 341 GLY A O 1
ATOM 2704 N N . ALA A 1 342 ? -11.334 -21.706 -38.943 1.00 91.56 342 ALA A N 1
ATOM 2705 C CA . ALA A 1 342 ? -11.863 -21.414 -37.603 1.00 91.56 342 ALA A CA 1
ATOM 2706 C C . ALA A 1 342 ? -11.562 -19.978 -37.144 1.00 91.56 342 ALA A C 1
ATOM 2708 O O . ALA A 1 342 ? -10.601 -19.344 -37.590 1.00 91.56 342 ALA A O 1
ATOM 2709 N N . TRP A 1 343 ? -12.377 -19.458 -36.223 1.00 91.25 343 TRP A N 1
ATOM 2710 C CA . TRP A 1 343 ? -12.000 -18.311 -35.392 1.00 91.25 343 TRP A CA 1
ATOM 2711 C C . TRP A 1 343 ? -11.419 -18.838 -34.089 1.00 91.25 343 TRP A C 1
ATOM 2713 O O . TRP A 1 343 ? -12.129 -19.444 -33.293 1.00 91.25 343 TRP A O 1
ATOM 2723 N N . ILE A 1 344 ? -10.129 -18.605 -33.875 1.00 92.56 344 ILE A N 1
ATOM 2724 C CA . ILE A 1 344 ? -9.411 -19.144 -32.722 1.00 92.56 344 ILE A CA 1
ATOM 2725 C C . ILE A 1 344 ? -9.152 -18.016 -31.734 1.00 92.56 344 ILE A C 1
ATOM 2727 O O . ILE A 1 344 ? -8.541 -17.003 -32.067 1.00 92.56 344 ILE A O 1
ATOM 2731 N N . THR A 1 345 ? -9.639 -18.172 -30.510 1.00 92.31 345 THR A N 1
ATOM 2732 C CA . THR A 1 345 ? -9.469 -17.170 -29.452 1.00 92.31 345 THR A CA 1
ATOM 2733 C C . THR A 1 345 ? -8.040 -17.163 -28.908 1.00 92.31 345 THR A C 1
ATOM 2735 O O . THR A 1 345 ? -7.365 -18.192 -28.894 1.00 92.31 345 THR A O 1
ATOM 2738 N N . ALA A 1 346 ? -7.594 -16.022 -28.373 1.00 89.00 346 ALA A N 1
ATOM 2739 C CA . ALA A 1 346 ? -6.295 -15.920 -27.696 1.00 89.00 346 ALA A CA 1
ATOM 2740 C C . ALA A 1 346 ? -6.113 -16.976 -26.584 1.00 89.00 346 ALA A C 1
ATOM 2742 O O . ALA A 1 346 ? -5.034 -17.546 -26.438 1.00 89.00 346 ALA A O 1
ATOM 2743 N N . ARG A 1 347 ? -7.192 -17.289 -25.851 1.00 88.50 347 ARG A N 1
ATOM 2744 C CA . ARG A 1 347 ? -7.201 -18.321 -24.800 1.00 88.50 347 ARG A CA 1
ATOM 2745 C C . ARG A 1 347 ? -6.941 -19.721 -25.354 1.00 88.50 347 ARG A C 1
ATOM 2747 O O . ARG A 1 347 ? -6.183 -20.469 -24.752 1.00 88.50 347 ARG A O 1
ATOM 2754 N N . GLN A 1 348 ? -7.540 -20.070 -26.492 1.00 92.38 348 GLN A N 1
ATOM 2755 C CA . GLN A 1 348 ? -7.322 -21.370 -27.140 1.00 92.38 348 GLN A CA 1
ATOM 2756 C C . GLN A 1 348 ? -5.895 -21.502 -27.680 1.00 92.38 348 GLN A C 1
ATOM 2758 O O . GLN A 1 348 ? -5.283 -22.554 -27.516 1.00 92.38 348 GLN A O 1
ATOM 2763 N N . ILE A 1 349 ? -5.342 -20.432 -28.264 1.00 92.69 349 ILE A N 1
ATOM 2764 C CA . ILE A 1 349 ? -3.949 -20.413 -28.740 1.00 92.69 349 ILE A CA 1
ATOM 2765 C C . ILE A 1 349 ? -2.989 -20.646 -27.570 1.00 92.69 349 ILE A C 1
ATOM 2767 O O . ILE A 1 349 ? -2.091 -21.480 -27.660 1.00 92.69 349 ILE A O 1
ATOM 2771 N N . GLU A 1 350 ? -3.205 -19.950 -26.455 1.00 90.50 350 GLU A N 1
ATOM 2772 C CA . GLU A 1 350 ? -2.356 -20.081 -25.272 1.00 90.50 350 GLU A CA 1
ATOM 2773 C C . GLU A 1 350 ? -2.521 -21.448 -24.591 1.00 90.50 350 GLU A C 1
ATOM 2775 O O . GLU A 1 350 ? -1.532 -22.065 -24.200 1.00 90.50 350 GLU A O 1
ATOM 2780 N N . ALA A 1 351 ? -3.743 -21.984 -24.522 1.00 91.50 351 ALA A N 1
ATOM 2781 C CA . ALA A 1 351 ? -3.990 -23.334 -24.017 1.00 91.50 351 ALA A CA 1
ATOM 2782 C C . ALA A 1 351 ? -3.276 -24.405 -24.859 1.00 91.50 351 ALA A C 1
ATOM 2784 O O . ALA A 1 351 ? -2.662 -25.315 -24.301 1.00 91.50 351 ALA A O 1
ATOM 2785 N N . ALA A 1 352 ? -3.312 -24.275 -26.189 1.00 93.81 352 ALA A N 1
ATOM 2786 C CA . ALA A 1 352 ? -2.598 -25.158 -27.108 1.00 93.81 352 ALA A CA 1
ATOM 2787 C C . ALA A 1 352 ? -1.071 -25.039 -26.943 1.00 93.81 352 ALA A C 1
ATOM 2789 O O . ALA A 1 352 ? -0.384 -26.057 -26.850 1.00 93.81 352 ALA A O 1
ATOM 2790 N N . ARG A 1 353 ? -0.546 -23.810 -26.811 1.00 93.56 353 ARG A N 1
ATOM 2791 C CA . ARG A 1 353 ? 0.876 -23.547 -26.527 1.00 93.56 353 ARG A CA 1
ATOM 2792 C C . ARG A 1 353 ? 1.318 -24.232 -25.237 1.00 93.56 353 ARG A C 1
ATOM 2794 O O . ARG A 1 353 ? 2.310 -24.953 -25.233 1.00 93.56 353 ARG A O 1
ATOM 2801 N N . ILE A 1 354 ? 0.577 -24.023 -24.148 1.00 91.12 354 ILE A N 1
ATOM 2802 C CA . ILE A 1 354 ? 0.884 -24.603 -22.836 1.00 91.12 354 ILE A CA 1
ATOM 2803 C C . ILE A 1 354 ? 0.859 -26.131 -22.907 1.00 91.12 354 ILE A C 1
ATOM 2805 O O . ILE A 1 354 ? 1.765 -26.762 -22.367 1.00 91.12 354 ILE A O 1
ATOM 2809 N N . ALA A 1 355 ? -0.134 -26.724 -23.578 1.00 93.38 355 ALA A N 1
ATOM 2810 C CA . ALA A 1 355 ? -0.237 -28.174 -23.732 1.00 93.38 355 ALA A CA 1
ATOM 2811 C C . ALA A 1 355 ? 0.996 -28.764 -24.437 1.00 93.38 355 ALA A C 1
ATOM 2813 O O . ALA A 1 355 ? 1.622 -29.676 -23.894 1.00 93.38 355 ALA A O 1
ATOM 2814 N N . ALA A 1 356 ? 1.396 -28.195 -25.579 1.00 92.75 356 ALA A N 1
ATOM 2815 C CA . ALA A 1 356 ? 2.581 -28.647 -26.307 1.00 92.75 356 ALA A CA 1
ATOM 2816 C C . ALA A 1 356 ? 3.874 -28.430 -25.506 1.00 92.75 356 ALA A C 1
ATOM 2818 O O . ALA A 1 356 ? 4.632 -29.373 -25.297 1.00 92.75 356 ALA A O 1
ATOM 2819 N N . THR A 1 357 ? 4.106 -27.221 -24.979 1.00 91.62 357 THR A N 1
ATOM 2820 C CA . THR A 1 357 ? 5.324 -26.913 -24.208 1.00 91.62 357 THR A CA 1
ATOM 2821 C C . THR A 1 357 ? 5.449 -27.770 -22.945 1.00 91.62 357 THR A C 1
ATOM 2823 O O . THR A 1 357 ? 6.560 -28.123 -22.549 1.00 91.62 357 THR A O 1
ATOM 2826 N N . ARG A 1 358 ? 4.327 -28.111 -22.297 1.00 90.62 358 ARG A N 1
ATOM 2827 C CA . ARG A 1 358 ? 4.317 -28.981 -21.114 1.00 90.62 358 ARG A CA 1
ATOM 2828 C C . ARG A 1 358 ? 4.722 -30.408 -21.466 1.00 90.62 358 ARG A C 1
ATOM 2830 O O . ARG A 1 358 ? 5.507 -30.987 -20.723 1.00 90.62 358 ARG A O 1
ATOM 2837 N N . TYR A 1 359 ? 4.217 -30.949 -22.574 1.00 92.88 359 TYR A N 1
ATOM 2838 C CA . TYR A 1 359 ? 4.586 -32.290 -23.029 1.00 92.88 359 TYR A CA 1
ATOM 2839 C C . TYR A 1 359 ? 6.060 -32.365 -23.444 1.00 92.88 359 TYR A C 1
ATOM 2841 O O . TYR A 1 359 ? 6.768 -33.279 -23.041 1.00 92.88 359 TYR A O 1
ATOM 2849 N N . MET A 1 360 ? 6.549 -31.337 -24.142 1.00 91.00 360 MET A N 1
ATOM 2850 C CA . MET A 1 360 ? 7.962 -31.198 -24.514 1.00 91.00 360 MET A CA 1
ATOM 2851 C C . MET A 1 360 ? 8.895 -30.980 -23.310 1.00 91.00 360 MET A C 1
ATOM 2853 O O . MET A 1 360 ? 10.092 -30.853 -23.503 1.00 91.00 360 MET A O 1
ATOM 2857 N N . LYS A 1 361 ? 8.382 -30.833 -22.076 1.00 89.19 361 LYS A N 1
ATOM 2858 C CA . LYS A 1 361 ? 9.171 -30.485 -20.875 1.00 89.19 361 LYS A CA 1
ATOM 2859 C C . LYS A 1 361 ? 10.064 -29.239 -21.044 1.00 89.19 361 LYS A C 1
ATOM 2861 O O . LYS A 1 361 ? 11.029 -29.066 -20.310 1.00 89.19 361 LYS A O 1
ATOM 2866 N N . ARG A 1 362 ? 9.678 -28.317 -21.941 1.00 78.94 362 ARG A N 1
ATOM 2867 C CA . ARG A 1 362 ? 10.459 -27.133 -22.375 1.00 78.94 362 ARG A CA 1
ATOM 2868 C C . ARG A 1 362 ? 11.752 -27.447 -23.144 1.00 78.94 362 ARG A C 1
ATOM 2870 O O . ARG A 1 362 ? 12.595 -26.564 -23.267 1.00 78.94 362 ARG A O 1
ATOM 2877 N N . GLU A 1 363 ? 11.889 -28.652 -23.679 1.00 85.19 363 GLU A N 1
ATOM 2878 C CA . GLU A 1 363 ? 12.934 -28.999 -24.641 1.00 85.19 363 GLU A CA 1
ATOM 2879 C C . GLU A 1 363 ? 12.526 -28.523 -26.041 1.00 85.19 363 GLU A C 1
ATOM 2881 O O . GLU A 1 363 ? 11.372 -28.668 -26.444 1.00 85.19 363 GLU A O 1
ATOM 2886 N N . GLY A 1 364 ? 13.461 -27.918 -26.773 1.00 87.44 364 GLY A N 1
ATOM 2887 C CA . GLY A 1 364 ? 13.217 -27.346 -28.097 1.00 87.44 364 GLY A CA 1
ATOM 2888 C C . GLY A 1 364 ? 12.435 -26.029 -28.102 1.00 87.44 364 GLY A C 1
ATOM 2889 O O . GLY A 1 364 ? 12.238 -25.361 -27.085 1.00 87.44 364 GLY A O 1
ATOM 2890 N N . GLN A 1 365 ? 12.020 -25.621 -29.298 1.00 90.75 365 GLN A N 1
ATOM 2891 C CA . GLN A 1 365 ? 11.375 -24.335 -29.553 1.00 90.75 365 GLN A CA 1
ATOM 2892 C C . GLN A 1 365 ? 9.996 -24.544 -30.177 1.00 90.75 365 GLN A C 1
ATOM 2894 O O . GLN A 1 365 ? 9.806 -25.414 -31.027 1.00 90.75 365 GLN A O 1
ATOM 2899 N N . LEU A 1 366 ? 9.028 -23.735 -29.740 1.00 92.50 366 LEU A N 1
ATOM 2900 C CA . LEU A 1 366 ? 7.667 -23.719 -30.267 1.00 92.50 366 LEU A CA 1
ATOM 2901 C C . LEU A 1 366 ? 7.331 -22.313 -30.757 1.00 92.50 366 LEU A C 1
ATOM 2903 O O . LEU A 1 366 ? 7.341 -21.354 -29.982 1.00 92.50 366 LEU A O 1
ATOM 2907 N N . TRP A 1 367 ? 6.977 -22.204 -32.034 1.00 93.56 367 TRP A N 1
ATOM 2908 C CA . TRP A 1 367 ? 6.558 -20.957 -32.662 1.00 93.56 367 TRP A CA 1
ATOM 2909 C C . TRP A 1 367 ? 5.049 -20.935 -32.866 1.00 93.56 367 TRP A C 1
ATOM 2911 O O . TRP A 1 367 ? 4.454 -21.862 -33.417 1.00 93.56 367 TRP A O 1
ATOM 2921 N N . ILE A 1 368 ? 4.430 -19.825 -32.471 1.00 92.94 368 ILE A N 1
ATOM 2922 C CA . ILE A 1 368 ? 3.029 -19.535 -32.771 1.00 92.94 368 ILE A CA 1
ATOM 2923 C C . ILE A 1 368 ? 2.978 -18.755 -34.083 1.00 92.94 368 ILE A C 1
ATOM 2925 O O . ILE A 1 368 ? 3.505 -17.648 -34.176 1.00 92.94 368 ILE A O 1
ATOM 2929 N N . LYS A 1 369 ? 2.309 -19.307 -35.097 1.00 92.19 369 LYS A N 1
ATOM 2930 C CA . LYS A 1 369 ? 2.162 -18.686 -36.427 1.00 92.19 369 LYS A CA 1
ATOM 2931 C C . LYS A 1 369 ? 0.853 -17.922 -36.601 1.00 92.19 369 LYS A C 1
ATOM 2933 O O . LYS A 1 369 ? 0.695 -17.182 -37.574 1.00 92.19 369 LYS A O 1
ATOM 2938 N N . ILE A 1 370 ? -0.081 -18.092 -35.669 1.00 91.00 370 ILE A N 1
ATOM 2939 C CA . ILE A 1 370 ? -1.363 -17.389 -35.643 1.00 91.00 370 ILE A CA 1
ATOM 2940 C C . ILE A 1 370 ? -1.396 -16.378 -34.500 1.00 91.00 370 ILE A C 1
ATOM 2942 O O . ILE A 1 370 ? -1.269 -16.727 -33.332 1.00 91.00 370 ILE A O 1
ATOM 2946 N N . PHE A 1 371 ? -1.590 -15.107 -34.836 1.00 89.56 371 PHE A N 1
ATOM 2947 C CA . PHE A 1 371 ? -1.726 -14.045 -33.847 1.00 89.56 371 PHE A CA 1
ATOM 2948 C C . PHE A 1 371 ? -3.181 -13.562 -33.812 1.00 89.56 371 PHE A C 1
ATOM 2950 O O . PHE A 1 371 ? -3.752 -13.304 -34.874 1.00 89.56 371 PHE A O 1
ATOM 2957 N N . PRO A 1 372 ? -3.807 -13.445 -32.632 1.00 89.25 372 PRO A N 1
ATOM 2958 C CA . PRO A 1 372 ? -5.180 -12.975 -32.508 1.00 89.25 372 PRO A CA 1
ATOM 2959 C C . PRO A 1 372 ? -5.244 -11.454 -32.682 1.00 89.25 372 PRO A C 1
ATOM 2961 O O . PRO A 1 372 ? -5.207 -10.683 -31.729 1.00 89.25 372 PRO A O 1
ATOM 2964 N N . ASP A 1 373 ? -5.330 -11.013 -33.931 1.00 87.31 373 ASP A N 1
ATOM 2965 C CA . ASP A 1 373 ? -5.290 -9.607 -34.327 1.00 87.31 373 ASP A CA 1
ATOM 2966 C C . ASP A 1 373 ? -6.677 -8.995 -34.573 1.00 87.31 373 ASP A C 1
ATOM 2968 O O . ASP A 1 373 ? -6.778 -7.793 -34.834 1.00 87.31 373 ASP A O 1
ATOM 2972 N N . LYS A 1 374 ? -7.759 -9.785 -34.510 1.00 87.56 374 LYS A N 1
ATOM 2973 C CA . LYS A 1 374 ? -9.118 -9.303 -34.796 1.00 87.56 374 LYS A CA 1
ATOM 2974 C C . LYS A 1 374 ? -9.961 -9.145 -33.531 1.00 87.56 374 LYS A C 1
ATOM 2976 O O . LYS A 1 374 ? -10.141 -10.121 -32.806 1.00 87.56 374 LYS A O 1
ATOM 2981 N N . PRO A 1 375 ? -10.546 -7.959 -33.282 1.00 89.94 375 PRO A N 1
ATOM 2982 C CA . PRO A 1 375 ? -11.424 -7.757 -32.143 1.00 89.94 375 PRO A CA 1
ATOM 2983 C C . PRO A 1 375 ? -12.832 -8.284 -32.443 1.00 89.94 375 PRO A C 1
ATOM 2985 O O . PRO A 1 375 ? -13.463 -7.884 -33.428 1.00 89.94 375 PRO A O 1
ATOM 2988 N N . ILE A 1 376 ? -13.364 -9.122 -31.556 1.00 88.00 376 ILE A N 1
ATOM 2989 C CA . ILE A 1 376 ? -14.787 -9.457 -31.518 1.00 88.00 376 ILE A CA 1
ATOM 2990 C C . ILE A 1 376 ? -15.496 -8.459 -30.609 1.00 88.00 376 ILE A C 1
ATOM 2992 O O . ILE A 1 376 ? -15.091 -8.209 -29.474 1.00 88.00 376 ILE A O 1
ATOM 2996 N N . THR A 1 377 ? -16.558 -7.857 -31.143 1.00 87.25 377 THR A N 1
ATOM 2997 C CA . THR A 1 377 ? -17.403 -6.914 -30.406 1.00 87.25 377 THR A CA 1
ATOM 2998 C C . THR A 1 377 ? -18.727 -7.567 -30.057 1.00 87.25 377 THR A C 1
ATOM 3000 O O . THR A 1 377 ? -19.317 -8.243 -30.903 1.00 87.25 377 THR A O 1
ATOM 3003 N N . LYS A 1 378 ? -19.211 -7.320 -28.841 1.00 84.19 378 LYS A N 1
ATOM 3004 C CA . LYS A 1 378 ? -20.511 -7.793 -28.362 1.00 84.19 378 LYS A CA 1
ATOM 3005 C C . LYS A 1 378 ? -21.307 -6.619 -27.811 1.00 84.19 378 LYS A C 1
ATOM 3007 O O . LYS A 1 378 ? -20.756 -5.720 -27.173 1.00 84.19 378 LYS A O 1
ATOM 3012 N N . LYS A 1 379 ? -22.600 -6.589 -28.126 1.00 83.25 379 LYS A N 1
ATOM 3013 C CA . LYS A 1 379 ? -23.542 -5.646 -27.521 1.00 83.25 379 LYS A CA 1
ATOM 3014 C C . LYS A 1 379 ? -24.203 -6.303 -26.308 1.00 83.25 379 LYS A C 1
ATOM 3016 O O . LYS A 1 379 ? -24.457 -7.506 -26.366 1.00 83.25 379 LYS A O 1
ATOM 3021 N N . PRO A 1 380 ? -24.515 -5.536 -25.256 1.00 81.56 380 PRO A N 1
ATOM 3022 C CA . PRO A 1 380 ? -25.475 -5.963 -24.245 1.00 81.56 380 PRO A CA 1
ATOM 3023 C C . PRO A 1 380 ? -26.827 -6.291 -24.892 1.00 81.56 380 PRO A C 1
ATOM 3025 O O . PRO A 1 380 ? -27.185 -5.681 -25.903 1.00 81.56 380 PRO A O 1
ATOM 3028 N N . ALA A 1 381 ? -27.560 -7.243 -24.315 1.00 79.25 381 ALA A N 1
ATOM 3029 C CA . ALA A 1 381 ? -28.802 -7.767 -24.889 1.00 79.25 381 ALA A CA 1
ATOM 3030 C C . ALA A 1 381 ? -29.901 -6.697 -25.058 1.00 79.25 381 ALA A C 1
ATOM 3032 O O . ALA A 1 381 ? -30.685 -6.760 -25.994 1.00 79.25 381 ALA A O 1
ATOM 3033 N N . GLU A 1 382 ? -29.907 -5.669 -24.210 1.00 82.31 382 GLU A N 1
ATOM 3034 C CA . GLU A 1 382 ? -30.958 -4.641 -24.134 1.00 82.31 382 GLU A CA 1
ATOM 3035 C C . GLU A 1 382 ? -30.819 -3.507 -25.171 1.00 82.31 382 GLU A C 1
ATOM 3037 O O . GLU A 1 382 ? -31.614 -2.565 -25.208 1.00 82.31 382 GLU A O 1
ATOM 3042 N N . VAL A 1 383 ? -29.781 -3.529 -26.014 1.00 80.81 383 VAL A N 1
ATOM 3043 C CA . VAL A 1 383 ? -29.487 -2.398 -26.904 1.00 80.81 383 VAL A CA 1
ATOM 3044 C C . VAL A 1 383 ? -30.331 -2.462 -28.177 1.00 80.81 383 VAL A C 1
ATOM 3046 O O . VAL A 1 383 ? -30.111 -3.322 -29.029 1.00 80.81 383 VAL A O 1
ATOM 3049 N N . ARG A 1 384 ? -31.218 -1.469 -28.355 1.00 77.00 384 ARG A N 1
ATOM 3050 C CA . ARG A 1 384 ? -32.003 -1.265 -29.588 1.00 77.00 384 ARG A CA 1
ATOM 3051 C C . ARG A 1 384 ? -31.128 -1.291 -30.851 1.00 77.00 384 ARG A C 1
ATOM 3053 O O . ARG A 1 384 ? -29.976 -0.830 -30.859 1.00 77.00 384 ARG A O 1
ATOM 3060 N N . MET A 1 385 ? -31.701 -1.808 -31.939 1.00 76.25 385 MET A N 1
ATOM 3061 C CA . MET A 1 385 ? -31.060 -1.811 -33.255 1.00 76.25 385 MET A CA 1
ATOM 3062 C C . MET A 1 385 ? -30.703 -0.377 -33.695 1.00 76.25 385 MET A C 1
ATOM 3064 O O . MET A 1 385 ? -31.360 0.583 -33.308 1.00 76.25 385 MET A O 1
ATOM 3068 N N . GLY A 1 386 ? -29.595 -0.220 -34.428 1.00 75.44 386 GLY A N 1
ATOM 3069 C CA . GLY A 1 386 ? -29.106 1.085 -34.910 1.00 75.44 386 GLY A CA 1
ATOM 3070 C C . GLY A 1 386 ? -27.943 1.719 -34.126 1.00 75.44 386 GLY A C 1
ATOM 3071 O O . GLY A 1 386 ? -27.179 2.483 -34.704 1.00 75.44 386 GLY A O 1
ATOM 3072 N N . LYS A 1 387 ? -27.679 1.346 -32.860 1.00 78.56 387 LYS A N 1
ATOM 3073 C CA . LYS A 1 387 ? -26.588 1.952 -32.042 1.00 78.56 387 LYS A CA 1
ATOM 3074 C C . LYS A 1 387 ? -25.141 1.507 -32.383 1.00 78.56 387 LYS A C 1
ATOM 3076 O O . LYS A 1 387 ? -24.294 1.388 -31.499 1.00 78.56 387 LYS A O 1
ATOM 3081 N N . GLY A 1 388 ? -24.823 1.209 -33.644 1.00 79.31 388 GLY A N 1
ATOM 3082 C CA . GLY A 1 388 ? -23.447 0.884 -34.076 1.00 79.31 388 GLY A CA 1
ATOM 3083 C C . GLY A 1 388 ? -22.922 -0.474 -33.578 1.00 79.31 388 GLY A C 1
ATOM 3084 O O . GLY A 1 388 ? -23.693 -1.418 -33.480 1.00 79.31 388 GLY A O 1
ATOM 3085 N N . LYS A 1 389 ? -21.616 -0.620 -33.293 1.00 81.38 389 LYS A N 1
ATOM 3086 C CA . LYS A 1 389 ? -20.985 -1.853 -32.749 1.00 81.38 389 LYS A CA 1
ATOM 3087 C C . LYS A 1 389 ? -20.696 -1.719 -31.246 1.00 81.38 389 LYS A C 1
ATOM 3089 O O . LYS A 1 389 ? -20.447 -0.618 -30.770 1.00 81.38 389 LYS A O 1
ATOM 3094 N N . GLY A 1 390 ? -20.711 -2.834 -30.511 1.00 82.31 390 GLY A N 1
ATOM 3095 C CA . GLY A 1 390 ? -20.494 -2.866 -29.057 1.00 82.31 390 GLY A CA 1
ATOM 3096 C C . GLY A 1 390 ? -19.033 -2.685 -28.616 1.00 82.31 390 GLY A C 1
ATOM 3097 O O . GLY A 1 390 ? -18.155 -2.324 -29.407 1.00 82.31 390 GLY A O 1
ATOM 3098 N N . ALA A 1 391 ? -18.759 -2.905 -27.330 1.00 83.81 391 ALA A N 1
ATOM 3099 C CA . ALA A 1 391 ? -17.389 -2.934 -26.815 1.00 83.81 391 ALA A CA 1
ATOM 3100 C C . ALA A 1 391 ? -16.636 -4.171 -27.342 1.00 83.81 391 ALA A C 1
ATOM 3102 O O . ALA A 1 391 ? -17.257 -5.175 -27.695 1.00 83.81 391 ALA A O 1
ATOM 3103 N N . VAL A 1 392 ? -15.305 -4.078 -27.434 1.00 84.75 392 VAL A N 1
ATOM 3104 C CA . VAL A 1 392 ? -14.449 -5.233 -27.749 1.00 84.75 392 VAL A CA 1
ATOM 3105 C C . VAL A 1 392 ? -14.417 -6.136 -26.524 1.00 84.75 392 VAL A C 1
ATOM 3107 O O . VAL A 1 392 ? -14.090 -5.661 -25.440 1.00 84.75 392 VAL A O 1
ATOM 3110 N N . GLU A 1 393 ? -14.772 -7.403 -26.701 1.00 84.50 393 GLU A N 1
ATOM 3111 C CA . GLU A 1 393 ? -14.851 -8.386 -25.616 1.00 84.50 393 GLU A CA 1
ATOM 3112 C C . GLU A 1 393 ? -13.597 -9.267 -25.583 1.00 84.50 393 GLU A C 1
ATOM 3114 O O . GLU A 1 393 ? -12.986 -9.438 -24.533 1.00 84.50 393 GLU A O 1
ATOM 3119 N N . TYR A 1 394 ? -13.172 -9.782 -26.741 1.00 86.81 394 TYR A N 1
ATOM 3120 C CA . TYR A 1 394 ? -11.972 -10.610 -26.881 1.00 86.81 394 TYR A CA 1
ATOM 3121 C C . TYR A 1 394 ? -11.378 -10.521 -28.293 1.00 86.81 394 TYR A C 1
ATOM 3123 O O . TYR A 1 394 ? -12.002 -9.993 -29.219 1.00 86.81 394 TYR A O 1
ATOM 3131 N N . TRP A 1 395 ? -10.161 -11.045 -28.453 1.00 88.31 395 TRP A N 1
ATOM 3132 C CA . TRP A 1 395 ? -9.434 -11.090 -29.721 1.00 88.31 395 TRP A CA 1
ATOM 3133 C C . TRP A 1 395 ? -9.389 -12.509 -30.290 1.00 88.31 395 TRP A C 1
ATOM 3135 O O . TRP A 1 395 ? -9.257 -13.488 -29.547 1.00 88.31 395 TRP A O 1
ATOM 3145 N N . VAL A 1 396 ? -9.490 -12.610 -31.614 1.00 90.50 396 VAL A N 1
ATOM 3146 C CA . VAL A 1 396 ? -9.445 -13.870 -32.360 1.00 90.50 396 VAL A CA 1
ATOM 3147 C C . VAL A 1 396 ? -8.442 -13.803 -33.502 1.00 90.50 396 VAL A C 1
ATOM 3149 O O . VAL A 1 396 ? -8.240 -12.751 -34.112 1.00 90.50 396 VAL A O 1
ATOM 3152 N N . ALA A 1 397 ? -7.840 -14.947 -33.806 1.00 91.50 397 ALA A N 1
ATOM 3153 C CA . ALA A 1 397 ? -7.119 -15.201 -35.039 1.00 91.50 397 ALA A CA 1
ATOM 3154 C C . ALA A 1 397 ? -8.078 -15.866 -36.030 1.00 91.50 397 ALA A C 1
ATOM 3156 O O . ALA A 1 397 ? -8.731 -16.861 -35.707 1.00 91.50 397 ALA A O 1
ATOM 3157 N N . VAL A 1 398 ? -8.169 -15.321 -37.241 1.00 90.44 398 VAL A N 1
ATOM 3158 C CA . VAL A 1 398 ? -8.931 -15.954 -38.322 1.00 90.44 398 VAL A CA 1
ATOM 3159 C C . VAL A 1 398 ? -8.007 -16.921 -39.046 1.00 90.44 398 VAL A C 1
ATOM 3161 O O . VAL A 1 398 ? -7.061 -16.504 -39.716 1.00 90.44 398 VAL A O 1
ATOM 3164 N N . VAL A 1 399 ? -8.286 -18.212 -38.912 1.00 92.25 399 VAL A N 1
ATOM 3165 C CA . VAL A 1 399 ? -7.531 -19.281 -39.561 1.00 92.25 399 VAL A CA 1
ATOM 3166 C C . VAL A 1 399 ? -8.330 -19.780 -40.754 1.00 92.25 399 VAL A C 1
ATOM 3168 O O . VAL A 1 399 ? -9.524 -20.048 -40.639 1.00 92.25 399 VAL A O 1
ATOM 3171 N N . LYS A 1 400 ? -7.673 -19.857 -41.912 1.00 91.69 400 LYS A N 1
ATOM 3172 C CA . LYS A 1 400 ? -8.234 -20.416 -43.147 1.00 91.69 400 LYS A CA 1
ATOM 3173 C C . LYS A 1 400 ? -7.681 -21.826 -43.386 1.00 91.69 400 LYS A C 1
ATOM 3175 O O . LYS A 1 400 ? -6.552 -22.085 -42.953 1.00 91.69 400 LYS A O 1
ATOM 3180 N N . PRO A 1 401 ? -8.403 -22.679 -44.136 1.00 93.19 401 PRO A N 1
ATOM 3181 C CA . PRO A 1 401 ? -7.882 -23.956 -44.610 1.00 93.19 401 PRO A CA 1
ATOM 3182 C C . PRO A 1 401 ? -6.487 -23.812 -45.223 1.00 93.19 401 PRO A C 1
ATOM 3184 O O . PRO A 1 401 ? -6.228 -22.916 -46.031 1.00 93.19 401 PRO A O 1
ATOM 3187 N N . GLY A 1 402 ? -5.569 -24.678 -44.809 1.00 91.38 402 GLY A N 1
ATOM 3188 C CA . GLY A 1 402 ? -4.187 -24.709 -45.265 1.00 91.38 402 GLY A CA 1
ATOM 3189 C C . GLY A 1 402 ? -3.222 -23.787 -44.511 1.00 91.38 402 GLY A C 1
ATOM 3190 O O . GLY A 1 402 ? -2.045 -23.748 -44.859 1.00 91.38 402 GLY A O 1
ATOM 3191 N N . LYS A 1 403 ? -3.663 -23.053 -43.486 1.00 93.44 403 LYS A N 1
ATOM 3192 C CA . LYS A 1 403 ? -2.781 -22.214 -42.660 1.00 93.44 403 LYS A CA 1
ATOM 3193 C C . LYS A 1 403 ? -2.072 -23.050 -41.590 1.00 93.44 403 LYS A C 1
ATOM 3195 O O . LYS A 1 403 ? -2.710 -23.845 -40.903 1.00 93.44 403 LYS A O 1
ATOM 3200 N N . ILE A 1 404 ? -0.775 -22.827 -41.401 1.00 94.56 404 ILE A N 1
ATOM 3201 C CA . ILE A 1 404 ? -0.009 -23.404 -40.290 1.00 94.56 404 ILE A CA 1
ATOM 3202 C C . ILE A 1 404 ? -0.202 -22.554 -39.039 1.00 94.56 404 ILE A C 1
ATOM 3204 O O . ILE A 1 404 ? -0.137 -21.324 -39.102 1.00 94.56 404 ILE A O 1
ATOM 3208 N N . MET A 1 405 ? -0.467 -23.214 -37.913 1.00 94.06 405 MET A N 1
ATOM 3209 C CA . MET A 1 405 ? -0.803 -22.556 -36.648 1.00 94.06 405 MET A CA 1
ATOM 3210 C C . MET A 1 405 ? 0.329 -22.606 -35.629 1.00 94.06 405 MET A C 1
ATOM 3212 O O . MET A 1 405 ? 0.619 -21.591 -34.995 1.00 94.06 405 MET A O 1
ATOM 3216 N N . PHE A 1 406 ? 0.979 -23.761 -35.505 1.00 95.50 406 PHE A N 1
ATOM 3217 C CA . PHE A 1 406 ? 2.105 -23.974 -34.605 1.00 95.50 406 PHE A CA 1
ATOM 3218 C C . PHE A 1 406 ? 3.210 -24.715 -35.339 1.00 95.50 406 PHE A C 1
ATOM 3220 O O . PHE A 1 406 ? 2.925 -25.598 -36.151 1.00 95.50 406 PHE A O 1
ATOM 3227 N N . GLU A 1 407 ? 4.446 -24.354 -35.020 1.00 95.00 407 GLU A N 1
ATOM 3228 C CA . GLU A 1 407 ? 5.655 -25.028 -35.485 1.00 95.00 407 GLU A CA 1
ATOM 3229 C C . GLU A 1 407 ? 6.497 -25.420 -34.270 1.00 95.00 407 GLU A C 1
ATOM 3231 O O . GLU A 1 407 ? 6.519 -24.699 -33.271 1.00 95.00 407 GLU A O 1
ATOM 3236 N N . ILE A 1 408 ? 7.177 -26.556 -34.352 1.00 95.00 408 ILE A N 1
ATOM 3237 C CA . ILE A 1 408 ? 8.070 -27.090 -33.328 1.00 95.00 408 ILE A CA 1
ATOM 3238 C C . ILE A 1 408 ? 9.402 -27.456 -33.983 1.00 95.00 408 ILE A C 1
ATOM 3240 O O . ILE A 1 408 ? 9.429 -27.979 -35.098 1.00 95.00 408 ILE A O 1
ATOM 3244 N N . GLY A 1 409 ? 10.503 -27.202 -33.281 1.00 92.56 409 GLY A N 1
ATOM 3245 C CA . GLY A 1 409 ? 11.857 -27.547 -33.707 1.00 92.56 409 GLY A CA 1
ATOM 3246 C C . GLY A 1 409 ? 12.742 -27.910 -32.519 1.00 92.56 409 GLY A C 1
ATOM 3247 O O . GLY A 1 409 ? 12.441 -27.552 -31.379 1.00 92.56 409 GLY A O 1
ATOM 3248 N N . GLY A 1 410 ? 13.829 -28.634 -32.787 1.00 89.69 410 GLY A N 1
ATOM 3249 C CA . GLY A 1 410 ? 14.787 -29.051 -31.757 1.00 89.69 410 GLY A CA 1
ATOM 3250 C C . GLY A 1 410 ? 14.283 -30.156 -30.822 1.00 89.69 410 GLY A C 1
ATOM 3251 O O . GLY A 1 410 ? 14.762 -30.249 -29.699 1.00 89.69 410 GLY A O 1
ATOM 3252 N N . VAL A 1 411 ? 13.313 -30.966 -31.260 1.00 90.69 411 VAL A N 1
ATOM 3253 C CA . VAL A 1 411 ? 12.837 -32.160 -30.537 1.00 90.69 411 VAL A CA 1
ATOM 3254 C C . VAL A 1 411 ? 12.679 -33.354 -31.487 1.00 90.69 411 VAL A C 1
ATOM 3256 O O . VAL A 1 411 ? 12.443 -33.143 -32.678 1.00 90.69 411 VAL A O 1
ATOM 3259 N N . PRO A 1 412 ? 12.759 -34.600 -30.983 1.00 92.31 412 PRO A N 1
ATOM 3260 C CA . PRO A 1 412 ? 12.489 -35.811 -31.758 1.00 92.31 412 PRO A CA 1
ATOM 3261 C C . PRO A 1 412 ? 11.075 -35.863 -32.356 1.00 92.31 412 PRO A C 1
ATOM 3263 O O . PRO A 1 412 ? 10.128 -35.286 -31.813 1.00 92.31 412 PRO A O 1
ATOM 3266 N N . TYR A 1 413 ? 10.918 -36.633 -33.440 1.00 91.69 413 TYR A N 1
ATOM 3267 C CA . TYR A 1 413 ? 9.648 -36.800 -34.163 1.00 91.69 413 TYR A CA 1
ATOM 3268 C C . TYR A 1 413 ? 8.496 -37.256 -33.259 1.00 91.69 413 TYR A C 1
ATOM 3270 O O . TYR A 1 413 ? 7.401 -36.699 -33.323 1.00 91.69 413 TYR A O 1
ATOM 3278 N N . GLU A 1 414 ? 8.736 -38.251 -32.404 1.00 92.50 414 GLU A N 1
ATOM 3279 C CA . GLU A 1 414 ? 7.706 -38.818 -31.526 1.00 92.50 414 GLU A CA 1
ATOM 3280 C C . GLU A 1 414 ? 7.192 -37.785 -30.522 1.00 92.50 414 GLU A C 1
ATOM 3282 O O . GLU A 1 414 ? 5.982 -37.607 -30.361 1.00 92.50 414 GLU A O 1
ATOM 3287 N N . ILE A 1 415 ? 8.116 -37.030 -29.921 1.00 93.25 415 ILE A N 1
ATOM 3288 C CA . ILE A 1 415 ? 7.789 -35.965 -28.974 1.00 93.25 415 ILE A CA 1
ATOM 3289 C C . ILE A 1 415 ? 7.018 -34.848 -29.682 1.00 93.25 415 ILE A C 1
ATOM 3291 O O . ILE A 1 415 ? 5.999 -34.386 -29.169 1.00 93.25 415 ILE A O 1
ATOM 3295 N N . ALA A 1 416 ? 7.457 -34.441 -30.877 1.00 93.44 416 ALA A N 1
ATOM 3296 C CA . ALA A 1 416 ? 6.791 -33.401 -31.655 1.00 93.44 416 ALA A CA 1
ATOM 3297 C C . ALA A 1 416 ? 5.370 -33.799 -32.073 1.00 93.44 416 ALA A C 1
ATOM 3299 O O . ALA A 1 416 ? 4.442 -32.996 -31.947 1.00 93.44 416 ALA A O 1
ATOM 3300 N N . LYS A 1 417 ? 5.190 -35.035 -32.555 1.00 94.75 417 LYS A N 1
ATOM 3301 C CA . LYS A 1 417 ? 3.895 -35.571 -32.988 1.00 94.75 417 LYS A CA 1
ATOM 3302 C C . LYS A 1 417 ? 2.894 -35.568 -31.841 1.00 94.75 417 LYS A C 1
ATOM 3304 O O . LYS A 1 417 ? 1.773 -35.086 -32.006 1.00 94.75 417 LYS A O 1
ATOM 3309 N N . GLU A 1 418 ? 3.318 -36.039 -30.676 1.00 95.44 418 GLU A N 1
ATOM 3310 C CA . GLU A 1 418 ? 2.439 -36.165 -29.522 1.00 95.44 418 GLU A CA 1
ATOM 3311 C C . GLU A 1 418 ? 2.152 -34.810 -28.854 1.00 95.44 418 GLU A C 1
ATOM 3313 O O . GLU A 1 418 ? 0.998 -34.503 -28.539 1.00 95.44 418 GLU A O 1
ATOM 3318 N N . ALA A 1 419 ? 3.152 -33.923 -28.769 1.00 95.38 419 ALA A N 1
ATOM 3319 C CA . ALA A 1 419 ? 2.960 -32.542 -28.323 1.00 95.38 419 ALA A CA 1
ATOM 3320 C C . ALA A 1 419 ? 1.948 -31.788 -29.202 1.00 95.38 419 ALA A C 1
ATOM 3322 O O . ALA A 1 419 ? 1.063 -31.091 -28.695 1.00 95.38 419 ALA A O 1
ATOM 3323 N N . LEU A 1 420 ? 2.050 -31.941 -30.526 1.00 95.38 420 LEU A N 1
ATOM 3324 C CA . LEU A 1 420 ? 1.156 -31.283 -31.478 1.00 95.38 420 LEU A CA 1
ATOM 3325 C C . LEU A 1 420 ? -0.237 -31.913 -31.520 1.00 95.38 420 LEU A C 1
ATOM 3327 O O . LEU A 1 420 ? -1.211 -31.184 -31.710 1.00 95.38 420 LEU A O 1
ATOM 3331 N N . ARG A 1 421 ? -0.364 -33.220 -31.264 1.00 96.00 421 ARG A N 1
ATOM 3332 C CA . ARG A 1 421 ? -1.659 -33.888 -31.065 1.00 96.00 421 ARG A CA 1
ATOM 3333 C C . ARG A 1 421 ? -2.404 -33.301 -29.865 1.00 96.00 421 ARG A C 1
ATOM 3335 O O . ARG A 1 421 ? -3.583 -32.968 -29.977 1.00 96.00 421 ARG A O 1
ATOM 3342 N N . LEU A 1 422 ? -1.713 -33.111 -28.738 1.00 95.81 422 LEU A N 1
ATOM 3343 C CA . LEU A 1 422 ? -2.289 -32.495 -27.537 1.00 95.81 422 LEU A CA 1
ATOM 3344 C C . LEU A 1 422 ? -2.664 -31.025 -27.759 1.00 95.81 422 LEU A C 1
ATOM 3346 O O . LEU A 1 422 ? -3.710 -30.582 -27.282 1.00 95.81 422 LEU A O 1
ATOM 3350 N N . ALA A 1 423 ? -1.850 -30.271 -28.501 1.00 95.25 423 ALA A N 1
ATOM 3351 C CA . ALA A 1 423 ? -2.187 -28.902 -28.887 1.00 95.25 423 ALA A CA 1
ATOM 3352 C C . ALA A 1 423 ? -3.427 -28.847 -29.791 1.00 95.25 423 ALA A C 1
ATOM 3354 O O . ALA A 1 423 ? -4.308 -28.020 -29.558 1.00 95.25 423 ALA A O 1
ATOM 3355 N N . ALA A 1 424 ? -3.531 -29.746 -30.775 1.00 95.19 424 ALA A N 1
ATOM 3356 C CA . ALA A 1 424 ? -4.664 -29.824 -31.695 1.00 95.19 424 ALA A CA 1
ATOM 3357 C C . ALA A 1 424 ? -6.001 -30.035 -30.968 1.00 95.19 424 ALA A C 1
ATOM 3359 O O . ALA A 1 424 ? -6.976 -29.363 -31.288 1.00 95.19 424 ALA A O 1
ATOM 3360 N N . GLN A 1 425 ? -6.036 -30.871 -29.923 1.00 95.06 425 GLN A N 1
ATOM 3361 C CA . GLN A 1 425 ? -7.239 -31.091 -29.102 1.00 95.06 425 GLN A CA 1
ATOM 3362 C C . GLN A 1 425 ? -7.751 -29.828 -28.390 1.00 95.06 425 GLN A C 1
ATOM 3364 O O . GLN A 1 425 ? -8.900 -29.786 -27.953 1.00 95.06 425 GLN A O 1
ATOM 3369 N N . LYS A 1 426 ? -6.907 -28.803 -28.216 1.00 94.56 426 LYS A N 1
ATOM 3370 C CA . LYS A 1 426 ? -7.294 -27.527 -27.591 1.00 94.56 426 LYS A CA 1
ATOM 3371 C C . LYS A 1 426 ? -7.823 -26.505 -28.597 1.00 94.56 426 LYS A C 1
ATOM 3373 O O . LYS A 1 426 ? -8.298 -25.443 -28.186 1.00 94.56 426 LYS A O 1
ATOM 3378 N N . LEU A 1 427 ? -7.739 -26.796 -29.894 1.00 94.19 427 LEU A N 1
ATOM 3379 C CA . LEU A 1 427 ? -8.164 -25.904 -30.964 1.00 94.19 427 LEU A CA 1
ATOM 3380 C C . LEU A 1 427 ? -9.554 -26.307 -31.480 1.00 94.19 427 LEU A C 1
ATOM 3382 O O . LEU A 1 427 ? -9.855 -27.492 -31.575 1.00 94.19 427 LEU A O 1
ATOM 3386 N N . PRO A 1 428 ? -10.409 -25.342 -31.860 1.00 92.88 428 PRO A N 1
ATOM 3387 C CA . PRO A 1 428 ? -11.755 -25.614 -32.364 1.00 92.88 428 PRO A CA 1
ATOM 3388 C C . PRO A 1 428 ? -11.755 -25.957 -33.868 1.00 92.88 428 PRO A C 1
ATOM 3390 O O . PRO A 1 428 ? -12.659 -25.548 -34.589 1.00 92.88 428 PRO A O 1
ATOM 3393 N N . VAL A 1 429 ? -10.698 -26.598 -34.374 1.00 92.56 429 VAL A N 1
ATOM 3394 C CA . VAL A 1 429 ? -10.514 -26.868 -35.805 1.00 92.56 429 VAL A CA 1
ATOM 3395 C C . VAL A 1 429 ? -9.811 -28.196 -36.007 1.00 92.56 429 VAL A C 1
ATOM 3397 O O . VAL A 1 429 ? -8.901 -28.538 -35.251 1.00 92.56 429 VAL A O 1
ATOM 3400 N N . VAL A 1 430 ? -10.192 -28.917 -37.059 1.00 93.81 430 VAL A N 1
ATOM 3401 C CA . VAL A 1 430 ? -9.471 -30.120 -37.469 1.00 93.81 430 VAL A CA 1
ATOM 3402 C C . VAL A 1 430 ? -8.102 -29.721 -38.027 1.00 93.81 430 VAL A C 1
ATOM 3404 O O . VAL A 1 430 ? -7.953 -28.762 -38.795 1.00 93.81 430 VAL A O 1
ATOM 3407 N N . THR A 1 431 ? -7.067 -30.438 -37.594 1.00 95.06 431 THR A N 1
ATOM 3408 C CA . THR A 1 431 ? -5.682 -30.153 -37.971 1.00 95.06 431 THR A CA 1
ATOM 3409 C C . THR A 1 431 ? -4.982 -31.383 -38.501 1.00 95.06 431 THR A C 1
ATOM 3411 O O . THR A 1 431 ? -5.180 -32.484 -37.994 1.00 95.06 431 THR A O 1
ATOM 3414 N N . ARG A 1 432 ? -4.077 -31.172 -39.451 1.00 95.31 432 ARG A N 1
ATOM 3415 C CA . ARG A 1 432 ? -3.163 -32.182 -39.969 1.00 95.31 432 ARG A CA 1
ATOM 3416 C C . ARG A 1 432 ? -1.745 -31.893 -39.486 1.00 95.31 432 ARG A C 1
ATOM 3418 O O . ARG A 1 432 ? -1.271 -30.762 -39.608 1.00 95.31 432 ARG A O 1
ATOM 3425 N N . PHE A 1 433 ? -1.074 -32.917 -38.969 1.00 95.25 433 PHE A N 1
ATOM 3426 C CA . PHE A 1 433 ? 0.354 -32.864 -38.665 1.00 95.25 433 PHE A CA 1
ATOM 3427 C C . PHE A 1 433 ? 1.163 -32.818 -39.964 1.00 95.25 433 PHE A C 1
ATOM 3429 O O . PHE A 1 433 ? 0.867 -33.545 -40.915 1.00 95.25 433 PHE A O 1
ATOM 3436 N N . ILE A 1 434 ? 2.159 -31.943 -40.005 1.00 93.81 434 ILE A N 1
ATOM 3437 C CA . ILE A 1 434 ? 3.040 -31.729 -41.150 1.00 93.81 434 ILE A CA 1
ATOM 3438 C C . ILE A 1 434 ? 4.495 -31.773 -40.702 1.00 93.81 434 ILE A C 1
ATOM 3440 O O . ILE A 1 434 ? 4.834 -31.409 -39.575 1.00 93.81 434 ILE A O 1
ATOM 3444 N N . VAL A 1 435 ? 5.335 -32.215 -41.624 1.00 93.56 435 VAL A N 1
ATOM 3445 C CA . VAL A 1 435 ? 6.771 -32.398 -41.452 1.00 93.56 435 VAL A CA 1
ATOM 3446 C C . VAL A 1 435 ? 7.470 -31.577 -42.531 1.00 93.56 435 VAL A C 1
ATOM 3448 O O . VAL A 1 435 ? 6.914 -31.409 -43.619 1.00 93.56 435 VAL A O 1
ATOM 3451 N N . ALA A 1 436 ? 8.636 -31.023 -42.218 1.00 89.62 436 ALA A N 1
ATOM 3452 C CA . ALA A 1 436 ? 9.467 -30.314 -43.178 1.00 89.62 436 ALA A CA 1
ATOM 3453 C C . ALA A 1 436 ? 9.972 -31.276 -44.269 1.00 89.62 436 ALA A C 1
ATOM 3455 O O . ALA A 1 436 ? 10.187 -32.459 -44.009 1.00 89.62 436 ALA A O 1
ATOM 3456 N N . ASN A 1 437 ? 10.111 -30.787 -45.502 1.00 84.00 437 ASN A N 1
ATOM 3457 C CA . ASN A 1 437 ? 10.418 -31.632 -46.667 1.00 84.00 437 ASN A CA 1
ATOM 3458 C C . ASN A 1 437 ? 11.812 -32.279 -46.584 1.00 84.00 437 ASN A C 1
ATOM 3460 O O . ASN A 1 437 ? 12.052 -33.332 -47.157 1.00 84.00 437 ASN A O 1
ATOM 3464 N N . ASP A 1 438 ? 12.711 -31.618 -45.873 1.00 83.38 438 ASP A N 1
ATOM 3465 C CA . ASP A 1 438 ? 14.106 -31.939 -45.599 1.00 83.38 438 ASP A CA 1
ATOM 3466 C C . ASP A 1 438 ? 14.288 -32.901 -44.412 1.00 83.38 438 ASP A C 1
ATOM 3468 O O . ASP A 1 438 ? 15.397 -33.360 -44.139 1.00 83.38 438 ASP A O 1
ATOM 3472 N N . PHE A 1 439 ? 13.210 -33.253 -43.707 1.00 83.56 439 PHE A N 1
ATOM 3473 C CA . PHE A 1 439 ? 13.284 -34.188 -42.592 1.00 83.56 439 PHE A CA 1
ATOM 3474 C C . PHE A 1 439 ? 13.300 -35.641 -43.077 1.00 83.56 439 PHE A C 1
ATOM 3476 O O . PHE A 1 439 ? 12.292 -36.173 -43.550 1.00 83.56 439 PHE A O 1
ATOM 3483 N N . VAL A 1 440 ? 14.427 -36.316 -42.865 1.00 80.31 440 VAL A N 1
ATOM 3484 C CA . VAL A 1 440 ? 14.538 -37.768 -43.021 1.00 80.31 440 VAL A CA 1
ATOM 3485 C C . VAL A 1 440 ? 14.141 -38.421 -41.702 1.00 80.31 440 VAL A C 1
ATOM 3487 O O . VAL A 1 440 ? 14.734 -38.151 -40.658 1.00 80.31 440 VAL A O 1
ATOM 3490 N N . LYS A 1 441 ? 13.112 -39.272 -41.734 1.00 73.62 441 LYS A N 1
ATOM 3491 C CA . LYS A 1 441 ? 12.700 -40.026 -40.550 1.00 73.62 441 LYS A CA 1
ATOM 3492 C C . LYS A 1 441 ? 13.823 -41.018 -40.200 1.00 73.62 441 LYS A C 1
ATOM 3494 O O . LYS A 1 441 ? 14.171 -41.808 -41.076 1.00 73.62 441 LYS A O 1
ATOM 3499 N N . PRO A 1 442 ? 14.389 -40.992 -38.980 1.00 65.88 442 PRO A N 1
ATOM 3500 C CA . PRO A 1 442 ? 15.300 -42.049 -38.558 1.00 65.88 442 PRO A CA 1
ATOM 3501 C C . PRO A 1 442 ? 14.541 -43.383 -38.602 1.00 65.88 442 PRO A C 1
ATOM 3503 O O . PRO A 1 442 ? 13.379 -43.429 -38.178 1.00 65.88 442 PRO A O 1
ATOM 3506 N N . LEU A 1 443 ? 15.163 -44.390 -39.227 1.00 53.81 443 LEU A N 1
ATOM 3507 C CA . LEU A 1 443 ? 14.606 -45.732 -39.425 1.00 53.81 443 LEU A CA 1
ATOM 3508 C C . LEU A 1 443 ? 14.264 -46.406 -38.097 1.00 53.81 443 LEU A C 1
ATOM 3510 O O . LEU A 1 443 ? 15.079 -46.277 -37.156 1.00 53.81 443 LEU A O 1
#